Protein 7ZAK (pdb70)

Radius of gyration: 23.18 Å; Cα contacts (8 Å, |Δi|>4): 844; chains: 3; bounding box: 45×72×51 Å

Nearest PDB structures (foldseek):
  7zak-assembly1_B  TM=1.006E+00  e=1.844E-35  Homo sapiens
  4p5m-assembly4_H  TM=9.856E-01  e=2.076E-30  Homo sapiens
  7t2a-assembly1_B  TM=9.705E-01  e=9.733E-31  Homo sapiens
  1s9v-assembly2_E  TM=9.736E-01  e=5.459E-28  Homo sapiens
  8vcy-assembly1_B  TM=9.665E-01  e=1.103E-27  Homo sapiens

B-factor: mean 33.93, std 12.89, range [15.48, 101.32]

Sequence (374 aa):
IKADHVSTYAAFVQTHRPTGEFMFEFDEDEQFYVDLDKKETVWHLEEFGRAFSFEAQGGLANIAILNNNNLNTLIQRSNHTQAANDPPEVTVFPKEPVELGQPNTLICHIDRFFPPVLNVTWLCNGEPVTEGVAESLFLPRTDYSFHKFHYLTFVPSAEDVYDCRVEHWGLDQPLLKHWEAQTPENYVYQGRQECYAFNGTQRFLERYIYNREEYARFDSDVGEFRAVTELGRPAAEYWNSQKDILEEKRAVPDRVCRHNYELDEAVTLQRRVQPKVNVSPSNLLVCHVTDFYPGSIQVRWFLNGQEETAGVVSTNLIRNGDWTFQILVMLEMTPQQGDVYICQVEHTSLDSPVTVEWKAKNLEKYKGKFVREID

Structure (mmCIF, N/CA/C/O backbone):
data_7ZAK
#
_entry.id   7ZAK
#
_cell.length_a   54.000
_cell.length_b   82.682
_cell.length_c   105.977
_cell.angle_alpha   90.000
_cell.angle_beta   90.000
_cell.angle_gamma   90.000
#
_symmetry.space_group_name_H-M   'P 21 21 21'
#
loop_
_entity.id
_entity.type
_entity.pdbx_description
1 polymer 'MHC class II HLA-DP alpha chain (DPA1*02:01)'
2 polymer 'MHC class II HLA-DP beta chain (DPB1*01:01)'
3 polymer 'Synthetic peptide'
4 non-polymer 2-acetamido-2-deoxy-beta-D-glucopyranose
5 non-polymer GLYCEROL
6 non-polymer 'MAGNESIUM ION'
7 water water
#
loop_
_atom_site.group_PDB
_atom_site.id
_atom_site.type_symbol
_atom_site.label_atom_id
_atom_site.label_alt_id
_atom_site.label_comp_id
_atom_site.label_asym_id
_atom_site.label_entity_id
_atom_site.label_seq_id
_atom_site.pdbx_PDB_ins_code
_atom_site.Cartn_x
_atom_site.Cartn_y
_atom_site.Cartn_z
_atom_site.occupancy
_atom_site.B_iso_or_equiv
_atom_site.auth_seq_id
_atom_site.auth_comp_id
_atom_site.auth_asym_id
_atom_site.auth_atom_id
_atom_site.pdbx_PDB_model_num
ATOM 1 N N . ILE A 1 6 ? 3.05393 0.83865 29.07276 1.000 47.77667 1 ILE A N 1
ATOM 2 C CA . ILE A 1 6 ? 4.00289 0.16891 29.95727 1.000 46.39803 1 ILE A CA 1
ATOM 3 C C . ILE A 1 6 ? 5.20894 1.06832 30.24128 1.000 40.21561 1 ILE A C 1
ATOM 4 O O . ILE A 1 6 ? 5.83556 1.57693 29.32380 1.000 40.51375 1 ILE A O 1
ATOM 9 N N . LYS A 1 7 ? 5.52930 1.26954 31.51787 1.000 42.31069 2 LYS A N 1
ATOM 10 C CA . LYS A 1 7 ? 6.69226 2.07698 31.87361 1.000 48.99357 2 LYS A CA 1
ATOM 11 C C . LYS A 1 7 ? 7.97018 1.34620 31.47997 1.000 38.68259 2 LYS A C 1
ATOM 12 O O . LYS A 1 7 ? 8.08581 0.13364 31.66100 1.000 38.45547 2 LYS A O 1
ATOM 18 N N . ALA A 1 8 ? 8.93784 2.08586 30.94584 1.000 36.48050 3 ALA A N 1
ATOM 19 C CA . ALA A 1 8 ? 10.15318 1.42851 30.49428 1.000 33.45251 3 ALA A CA 1
ATOM 20 C C . ALA A 1 8 ? 11.25216 2.45242 30.29258 1.000 30.00897 3 ALA A C 1
ATOM 21 O O . ALA A 1 8 ? 11.02653 3.51774 29.70367 1.000 36.11828 3 ALA A O 1
ATOM 23 N N . ASP A 1 9 ? 12.42924 2.13888 30.80726 1.000 28.99717 4 ASP A N 1
ATOM 24 C CA . ASP A 1 9 ? 13.61026 2.89145 30.43983 1.000 26.22054 4 ASP A CA 1
ATOM 25 C C . ASP A 1 9 ? 14.05323 2.52231 29.02746 1.000 24.71317 4 ASP A C 1
ATOM 26 O O . ASP A 1 9 ? 14.54987 3.37526 28.28372 1.000 26.10638 4 ASP A O 1
ATOM 31 N N . HIS A 1 10 ? 13.88775 1.24534 28.66521 1.000 28.13434 5 HIS A N 1
ATOM 32 C CA . HIS A 1 10 ? 14.29251 0.69071 27.36713 1.000 29.57423 5 HIS A CA 1
ATOM 33 C C . HIS A 1 10 ? 13.35164 -0.43692 26.96002 1.000 23.99852 5 HIS A C 1
ATOM 34 O O . HIS A 1 10 ? 12.82328 -1.16388 27.80541 1.000 25.72512 5 HIS A O 1
ATOM 41 N N . VAL A 1 11 ? 13.16697 -0.60354 25.64662 1.000 20.45469 6 VAL A N 1
ATOM 42 C CA . VAL A 1 11 ? 12.30152 -1.64859 25.11792 1.000 21.52033 6 VAL A CA 1
ATOM 43 C C . VAL A 1 11 ? 13.11204 -2.43626 24.09629 1.000 22.45139 6 VAL A C 1
ATOM 44 O O . VAL A 1 11 ? 13.66537 -1.86221 23.14884 1.000 22.20435 6 VAL A O 1
ATOM 48 N N . SER A 1 12 ? 13.19832 -3.74114 24.29684 1.000 21.33172 7 SER A N 1
ATOM 49 C CA . SER A 1 12 ? 13.93908 -4.63886 23.43635 1.000 22.38005 7 SER A CA 1
ATOM 50 C C . SER A 1 12 ? 12.94263 -5.59269 22.81239 1.000 26.57440 7 SER A C 1
ATOM 51 O O . SER A 1 12 ? 12.26883 -6.33976 23.53430 1.000 25.31562 7 SER A O 1
ATOM 54 N N . THR A 1 13 ? 12.85936 -5.60424 21.48059 1.000 20.25953 8 THR A N 1
ATOM 55 C CA . THR A 1 13 ? 11.76949 -6.34630 20.86038 1.000 21.50110 8 THR A CA 1
ATOM 56 C C . THR A 1 13 ? 12.22879 -7.18624 19.68325 1.000 18.97836 8 THR A C 1
ATOM 57 O O . THR A 1 13 ? 12.87620 -6.67689 18.76374 1.000 19.37694 8 THR A O 1
ATOM 61 N N . TYR A 1 14 ? 11.91755 -8.49320 19.70735 1.000 19.47732 9 TYR A N 1
ATOM 62 C CA . TYR A 1 14 ? 11.98535 -9.29276 18.49723 1.000 19.76514 9 TYR A CA 1
ATOM 63 C C . TYR A 1 14 ? 10.66806 -9.12818 17.76129 1.000 22.33348 9 TYR A C 1
ATOM 64 O O . TYR A 1 14 ? 9.59900 -9.30562 18.36005 1.000 22.17492 9 TYR A O 1
ATOM 73 N N . ALA A 1 15 ? 10.73937 -8.75579 16.47974 1.000 20.36131 10 ALA A N 1
ATOM 74 C CA . ALA A 1 15 ? 9.53779 -8.58794 15.68578 1.000 19.33469 10 ALA A CA 1
ATOM 75 C C . ALA A 1 15 ? 9.67834 -9.39834 14.41465 1.000 18.80108 10 ALA A C 1
ATOM 76 O O . ALA A 1 15 ? 10.72027 -9.36732 13.74922 1.000 24.49974 10 ALA A O 1
ATOM 78 N N . ALA A 1 16 ? 8.62014 -10.12859 14.06179 1.000 20.72053 11 ALA A N 1
ATOM 79 C CA . ALA A 1 16 ? 8.68747 -10.95633 12.87246 1.000 19.92211 11 ALA A CA 1
ATOM 80 C C . ALA A 1 16 ? 7.31335 -10.99237 12.21998 1.000 19.73821 11 ALA A C 1
ATOM 81 O O . ALA A 1 16 ? 6.30372 -10.72066 12.86149 1.000 22.25725 11 ALA A O 1
ATOM 83 N N . PHE A 1 17 ? 7.29264 -11.28071 10.91939 1.000 21.63897 12 PHE A N 1
ATOM 84 C CA . PHE A 1 17 ? 6.02086 -11.46772 10.24828 1.000 22.42405 12 PHE A CA 1
ATOM 85 C C . PHE A 1 17 ? 6.22755 -12.39833 9.06787 1.000 23.05420 12 PHE A C 1
ATOM 86 O O . PHE A 1 17 ? 7.35089 -12.60786 8.59907 1.000 23.23599 12 PHE A O 1
ATOM 94 N N . VAL A 1 18 ? 5.11651 -13.00162 8.65564 1.000 25.75601 13 VAL A N 1
ATOM 95 C CA . VAL A 1 18 ? 5.01942 -13.76673 7.41748 1.000 24.57885 13 VAL A CA 1
ATOM 96 C C . VAL A 1 18 ? 3.74751 -13.28385 6.73100 1.000 21.53721 13 VAL A C 1
ATOM 97 O O . VAL A 1 18 ? 2.79852 -12.83306 7.38819 1.000 24.63696 13 VAL A O 1
ATOM 101 N N . GLN A 1 19 ? 3.71667 -13.43359 5.40675 1.000 26.84010 14 GLN A N 1
ATOM 102 C CA . GLN A 1 19 ? 2.54878 -13.01766 4.64387 1.000 29.49399 14 GLN A CA 1
ATOM 103 C C . GLN A 1 19 ? 2.61193 -13.65903 3.26739 1.000 31.10561 14 GLN A C 1
ATOM 104 O O . GLN A 1 19 ? 3.64676 -14.18096 2.85119 1.000 29.11723 14 GLN A O 1
ATOM 110 N N . THR A 1 20 ? 1.48450 -13.57064 2.55172 1.000 29.17050 15 THR A N 1
ATOM 111 C CA . THR A 1 20 ? 1.37054 -14.23177 1.25056 1.000 34.82427 15 THR A CA 1
ATOM 112 C C . THR A 1 20 ? 2.30223 -13.60506 0.22252 1.000 34.07551 15 THR A C 1
ATOM 113 O O . THR A 1 20 ? 3.01679 -14.31315 -0.49468 1.000 33.23789 15 THR A O 1
ATOM 117 N N . HIS A 1 21 ? 2.29488 -12.27661 0.12548 1.000 31.28329 16 HIS A N 1
ATOM 118 C CA . HIS A 1 21 ? 3.09530 -11.54481 -0.85164 1.000 40.99073 16 HIS A CA 1
ATOM 119 C C . HIS A 1 21 ? 4.49212 -11.20422 -0.31323 1.000 39.71663 16 HIS A C 1
ATOM 120 O O . HIS A 1 21 ? 4.77330 -11.29277 0.88597 1.000 34.49733 16 HIS A O 1
ATOM 127 N N . ARG A 1 22 ? 5.37152 -10.80647 -1.22767 1.000 42.03642 17 ARG A N 1
ATOM 128 C CA . ARG A 1 22 ? 6.75703 -10.45186 -0.92691 1.000 35.68299 17 ARG A CA 1
ATOM 129 C C . ARG A 1 22 ? 6.82273 -9.07887 -0.24791 1.000 38.74141 17 ARG A C 1
ATOM 130 O O . ARG A 1 22 ? 6.12759 -8.14408 -0.66656 1.000 35.15781 17 ARG A O 1
ATOM 138 N N . PRO A 1 23 ? 7.61861 -8.93387 0.82650 1.000 32.42721 18 PRO A N 1
ATOM 139 C CA . PRO A 1 23 ? 8.44053 -9.96819 1.45463 1.000 30.43133 18 PRO A CA 1
ATOM 140 C C . PRO A 1 23 ? 7.56994 -10.95615 2.21822 1.000 34.42420 18 PRO A C 1
ATOM 141 O O . PRO A 1 23 ? 6.67530 -10.51956 2.94935 1.000 33.00192 18 PRO A O 1
ATOM 145 N N . THR A 1 24 ? 7.80035 -12.25800 2.03448 1.000 31.79622 19 THR A N 1
ATOM 146 C CA . THR A 1 24 ? 6.93841 -13.24603 2.67217 1.000 28.72769 19 THR A CA 1
ATOM 147 C C . THR A 1 24 ? 7.34767 -13.56439 4.10620 1.000 28.95897 19 THR A C 1
ATOM 148 O O . THR A 1 24 ? 6.57280 -14.22909 4.81238 1.000 26.42681 19 THR A O 1
ATOM 152 N N . GLY A 1 25 ? 8.53362 -13.11973 4.53291 1.000 31.39720 20 GLY A N 1
ATOM 153 C CA . GLY A 1 25 ? 8.96372 -13.28280 5.91533 1.000 27.28185 20 GLY A CA 1
ATOM 154 C C . GLY A 1 25 ? 9.97795 -12.23323 6.31607 1.000 25.61024 20 GLY A C 1
ATOM 155 O O . GLY A 1 25 ? 10.73411 -11.72728 5.48385 1.000 27.29885 20 GLY A O 1
ATOM 156 N N . GLU A 1 26 ? 10.00245 -11.91617 7.60877 1.000 24.86154 21 GLU A N 1
ATOM 157 C CA . GLU A 1 26 ? 11.03838 -11.03914 8.15406 1.000 22.87196 21 GLU A CA 1
ATOM 158 C C . GLU A 1 26 ? 11.17994 -11.35685 9.63417 1.000 23.20950 21 GLU A C 1
ATOM 159 O O . GLU A 1 26 ? 10.18671 -11.62613 10.30492 1.000 24.29037 21 GLU A O 1
ATOM 165 N N . PHE A 1 27 ? 12.41366 -11.32901 10.13758 1.000 20.11718 22 PHE A N 1
ATOM 166 C CA . PHE A 1 27 ? 12.71633 -11.62985 11.53925 1.000 19.51132 22 PHE A CA 1
ATOM 167 C C . PHE A 1 27 ? 13.80433 -10.66012 11.96018 1.000 22.13654 22 PHE A C 1
ATOM 168 O O . PHE A 1 27 ? 14.91263 -10.71695 11.42451 1.000 22.65548 22 PHE A O 1
ATOM 176 N N . MET A 1 28 ? 13.49272 -9.77472 12.90330 1.000 22.06258 23 MET A N 1
ATOM 177 C CA . MET A 1 28 ? 14.44368 -8.73386 13.31581 1.000 22.37994 23 MET A CA 1
ATOM 178 C C . MET A 1 28 ? 14.37352 -8.48082 14.81608 1.000 21.32918 23 MET A C 1
ATOM 179 O O . MET A 1 28 ? 13.40275 -8.83798 15.49110 1.000 20.14164 23 MET A O 1
ATOM 184 N N . PHE A 1 29 ? 15.40283 -7.77737 15.34058 1.000 20.37072 24 PHE A N 1
ATOM 185 C CA . PHE A 1 29 ? 15.44402 -7.35444 16.74179 1.000 16.07509 24 PHE A CA 1
ATOM 186 C C . PHE A 1 29 ? 15.71517 -5.85789 16.77371 1.000 18.39494 24 PHE A C 1
ATOM 187 O O . PHE A 1 29 ? 16.60519 -5.38890 16.05577 1.000 20.44422 24 PHE A O 1
ATOM 195 N N . GLU A 1 30 ? 14.94475 -5.12390 17.56950 1.000 17.56481 25 GLU A N 1
ATOM 196 C CA . GLU A 1 30 ? 15.14246 -3.68403 17.72837 1.000 16.93945 25 GLU A CA 1
ATOM 197 C C . GLU A 1 30 ? 15.35823 -3.37500 19.19560 1.000 18.95815 25 GLU A C 1
ATOM 198 O O . GLU A 1 30 ? 14.84927 -4.07770 20.09213 1.000 18.80933 25 GLU A O 1
ATOM 204 N N . PHE A 1 31 ? 16.18277 -2.35782 19.42558 1.000 17.56494 26 PHE A N 1
ATOM 205 C CA . PHE A 1 31 ? 16.44995 -1.83995 20.75749 1.000 16.07820 26 PHE A CA 1
ATOM 206 C C . PHE A 1 31 ? 16.07893 -0.37060 20.73867 1.000 20.75810 26 PHE A C 1
ATOM 207 O O . PHE A 1 31 ? 16.63721 0.39694 19.93876 1.000 19.16060 26 PHE A O 1
ATOM 215 N N . ASP A 1 32 ? 15.12454 0.00182 21.59566 1.000 17.95864 27 ASP A N 1
ATOM 216 C CA . ASP A 1 32 ? 14.60401 1.37492 21.65063 1.000 16.57661 27 ASP A CA 1
ATOM 217 C C . ASP A 1 32 ? 14.20705 1.86363 20.24965 1.000 18.89840 27 ASP A C 1
ATOM 218 O O . ASP A 1 32 ? 14.50795 2.98682 19.82694 1.000 20.26948 27 ASP A O 1
ATOM 223 N N . GLU A 1 33 ? 13.50938 0.99829 19.52655 1.000 18.70548 28 GLU A N 1
ATOM 224 C CA . GLU A 1 33 ? 12.92331 1.27028 18.21932 1.000 22.67331 28 GLU A CA 1
ATOM 225 C C . GLU A 1 33 ? 13.91391 1.36712 17.06455 1.000 22.92745 28 GLU A C 1
ATOM 226 O O . GLU A 1 33 ? 13.48264 1.70802 15.93807 1.000 27.42469 28 GLU A O 1
ATOM 232 N N . ASP A 1 34 ? 15.20058 1.05462 17.25293 1.000 17.04592 29 ASP A N 1
ATOM 233 C CA . ASP A 1 34 ? 16.14969 0.97997 16.14573 1.000 19.40249 29 ASP A CA 1
ATOM 234 C C . ASP A 1 34 ? 16.51203 -0.47091 15.86127 1.000 23.17279 29 ASP A C 1
ATOM 235 O O . ASP A 1 34 ? 16.80090 -1.22763 16.78812 1.000 20.36284 29 ASP A O 1
ATOM 240 N N . GLU A 1 35 ? 16.51432 -0.85525 14.58464 1.000 17.80363 30 GLU A N 1
ATOM 241 C CA . GLU A 1 35 ? 16.74582 -2.26228 14.24973 1.000 20.26691 30 GLU A CA 1
ATOM 242 C C . GLU A 1 35 ? 18.23497 -2.57458 14.40472 1.000 19.59575 30 GLU A C 1
ATOM 243 O O . GLU A 1 35 ? 19.09131 -1.94093 13.75852 1.000 19.99576 30 GLU A O 1
ATOM 249 N N . GLN A 1 36 ? 18.54883 -3.52864 15.27888 1.000 17.27845 31 GLN A N 1
ATOM 250 C CA . GLN A 1 36 ? 19.92523 -3.89807 15.61748 1.000 17.88869 31 GLN A CA 1
ATOM 251 C C . GLN A 1 36 ? 20.44768 -5.03588 14.74573 1.000 21.14059 31 GLN A C 1
ATOM 252 O O . GLN A 1 36 ? 21.61030 -5.02652 14.32477 1.000 20.64475 31 GLN A O 1
ATOM 258 N N . PHE A 1 37 ? 19.61231 -6.03850 14.48212 1.000 20.89047 32 PHE A N 1
ATOM 259 C CA . PHE A 1 37 ? 19.99057 -7.10997 13.56881 1.000 21.83681 32 PHE A CA 1
ATOM 260 C C . PHE A 1 37 ? 18.72040 -7.73923 13.02083 1.000 21.74259 32 PHE A C 1
ATOM 261 O O . PHE A 1 37 ? 17.64314 -7.57985 13.58698 1.000 20.51778 32 PHE A O 1
ATOM 269 N N . TYR A 1 38 ? 18.86777 -8.45440 11.90897 1.000 24.19768 33 TYR A N 1
ATOM 270 C CA . TYR A 1 38 ? 17.81128 -9.31715 11.39133 1.000 23.76918 33 TYR A CA 1
ATOM 271 C C . TYR A 1 38 ? 18.45920 -10.59819 10.90337 1.000 26.20622 33 TYR A C 1
ATOM 272 O O . TYR A 1 38 ? 19.67405 -10.69495 10.80658 1.000 22.96203 33 TYR A O 1
ATOM 281 N N . VAL A 1 39 ? 17.64240 -11.60117 10.60876 1.000 24.34301 34 VAL A N 1
ATOM 282 C CA . VAL A 1 39 ? 18.13758 -12.82574 9.98472 1.000 22.78460 34 VAL A CA 1
ATOM 283 C C . VAL A 1 39 ? 17.71996 -12.77273 8.52275 1.000 22.05984 34 VAL A C 1
ATOM 284 O O . VAL A 1 39 ? 16.53160 -12.64322 8.19869 1.000 28.20584 34 VAL A O 1
ATOM 288 N N . ASP A 1 40 ? 18.69670 -12.77386 7.63898 1.000 28.22191 35 ASP A N 1
ATOM 289 C CA . ASP A 1 40 ? 18.40337 -12.91430 6.21976 1.000 31.82177 35 ASP A CA 1
ATOM 290 C C . ASP A 1 40 ? 17.89959 -14.33625 6.00760 1.000 29.28704 35 ASP A C 1
ATOM 291 O O . ASP A 1 40 ? 18.64486 -15.29123 6.21464 1.000 30.25321 35 ASP A O 1
ATOM 296 N N . LEU A 1 41 ? 16.61675 -14.47647 5.66948 1.000 27.87712 36 LEU A N 1
ATOM 297 C CA . LEU A 1 41 ? 16.02857 -15.81196 5.63279 1.000 26.58735 36 LEU A CA 1
ATOM 298 C C . LEU A 1 41 ? 16.48884 -16.58591 4.40185 1.000 38.71261 36 LEU A C 1
ATOM 299 O O . LEU A 1 41 ? 16.52161 -17.81844 4.42921 1.000 38.63119 36 LEU A O 1
ATOM 304 N N . ASP A 1 42 ? 16.85698 -15.88421 3.32942 1.000 37.20150 37 ASP A N 1
ATOM 305 C CA . ASP A 1 42 ? 17.37865 -16.55283 2.14042 1.000 48.12576 37 ASP A CA 1
ATOM 306 C C . ASP A 1 42 ? 18.79395 -17.06580 2.37669 1.000 41.34570 37 ASP A C 1
ATOM 307 O O . ASP A 1 42 ? 19.08954 -18.23920 2.12866 1.000 41.44711 37 ASP A O 1
ATOM 312 N N . LYS A 1 43 ? 19.69298 -16.20017 2.84576 1.000 37.32814 38 LYS A N 1
ATOM 313 C CA . LYS A 1 43 ? 21.07532 -16.61874 3.06784 1.000 30.73974 38 LYS A CA 1
ATOM 314 C C . LYS A 1 43 ? 21.27540 -17.37027 4.37047 1.000 35.55250 38 LYS A C 1
ATOM 315 O O . LYS A 1 43 ? 22.35843 -17.92042 4.57777 1.000 39.55163 38 LYS A O 1
ATOM 321 N N . LYS A 1 44 ? 20.27151 -17.40241 5.25080 1.000 33.37721 39 LYS A N 1
ATOM 322 C CA . LYS A 1 44 ? 20.38334 -18.04236 6.56868 1.000 31.75323 39 LYS A CA 1
ATOM 323 C C . LYS A 1 44 ? 21.55709 -17.47516 7.35942 1.000 35.97537 39 LYS A C 1
ATOM 324 O O . LYS A 1 44 ? 22.36849 -18.20792 7.91689 1.000 32.60614 39 LYS A O 1
ATOM 330 N N . GLU A 1 45 ? 21.63625 -16.14749 7.43141 1.000 29.66241 40 GLU A N 1
ATOM 331 C CA . GLU A 1 45 ? 22.73469 -15.51572 8.14420 1.000 28.59039 40 GLU A CA 1
ATOM 332 C C . GLU A 1 45 ? 22.20683 -14.28715 8.87235 1.000 23.58286 40 GLU A C 1
ATOM 333 O O . GLU A 1 45 ? 21.25692 -13.64247 8.40553 1.000 28.60070 40 GLU A O 1
ATOM 339 N N . THR A 1 46 ? 22.79653 -14.02507 10.04211 1.000 28.20436 41 THR A N 1
ATOM 340 C CA . THR A 1 46 ? 22.43764 -12.86810 10.86780 1.000 23.82303 41 THR A CA 1
ATOM 341 C C . THR A 1 46 ? 23.17163 -11.63525 10.34492 1.000 25.30010 41 THR A C 1
ATOM 342 O O . THR A 1 46 ? 24.36540 -11.70377 10.04416 1.000 31.03036 41 THR A O 1
ATOM 346 N N . VAL A 1 47 ? 22.45075 -10.51924 10.21107 1.000 22.88860 42 VAL A N 1
ATOM 347 C CA . VAL A 1 47 ? 22.97311 -9.30052 9.61025 1.000 24.03672 42 VAL A CA 1
ATOM 348 C C . VAL A 1 47 ? 22.82866 -8.18635 10.64771 1.000 23.05141 42 VAL A C 1
ATOM 349 O O . VAL A 1 47 ? 21.70024 -7.81430 11.00429 1.000 23.53518 42 VAL A O 1
ATOM 353 N N . TRP A 1 48 ? 23.96161 -7.65082 11.10970 1.000 25.38272 43 TRP A N 1
ATOM 354 C CA . TRP A 1 48 ? 23.98437 -6.59925 12.12725 1.000 23.14101 43 TRP A CA 1
ATOM 355 C C . TRP A 1 48 ? 23.96482 -5.22487 11.46407 1.000 26.27645 43 TRP A C 1
ATOM 356 O O . TRP A 1 48 ? 24.54419 -5.02110 10.39601 1.000 27.38631 43 TRP A O 1
ATOM 367 N N . HIS A 1 49 ? 23.26849 -4.27949 12.09586 1.000 22.68979 44 HIS A N 1
ATOM 368 C CA . HIS A 1 49 ? 23.07263 -2.98354 11.45169 1.000 21.83061 44 HIS A CA 1
ATOM 369 C C . HIS A 1 49 ? 24.36038 -2.17523 11.41358 1.000 26.52310 44 HIS A C 1
ATOM 370 O O . HIS A 1 49 ? 24.61525 -1.47055 10.43384 1.000 25.18965 44 HIS A O 1
ATOM 377 N N . LEU A 1 50 ? 25.14633 -2.21895 12.48194 1.000 25.14331 45 LEU A N 1
ATOM 378 C CA . LEU A 1 50 ? 26.37821 -1.46277 12.58617 1.000 26.36422 45 LEU A CA 1
ATOM 379 C C . LEU A 1 50 ? 27.51825 -2.40148 12.93667 1.000 23.86396 45 LEU A C 1
ATOM 380 O O . LEU A 1 50 ? 27.32996 -3.43552 13.59817 1.000 26.12619 45 LEU A O 1
ATOM 385 N N . GLU A 1 51 ? 28.72785 -1.98531 12.56595 1.000 28.39620 46 GLU A N 1
ATOM 386 C CA . GLU A 1 51 ? 29.90682 -2.76337 12.94443 1.000 27.91626 46 GLU A CA 1
ATOM 387 C C . GLU A 1 51 ? 30.06871 -2.85321 14.45644 1.000 31.15471 46 GLU A C 1
ATOM 388 O O . GLU A 1 51 ? 30.50516 -3.88800 14.97223 1.000 31.91597 46 GLU A O 1
ATOM 394 N N . GLU A 1 52 ? 29.71668 -1.77849 15.17972 1.000 26.87010 47 GLU A N 1
ATOM 395 C CA . GLU A 1 52 ? 29.71210 -1.76108 16.64413 1.000 30.40676 47 GLU A CA 1
ATOM 396 C C . GLU A 1 52 ? 29.02926 -3.00576 17.21669 1.000 28.36193 47 GLU A C 1
ATOM 397 O O . GLU A 1 52 ? 29.49222 -3.57328 18.21201 1.000 32.81480 47 GLU A O 1
ATOM 403 N N . PHE A 1 53 ? 27.93442 -3.44825 16.57685 1.000 24.45200 48 PHE A N 1
ATOM 404 C CA . PHE A 1 53 ? 27.15391 -4.58924 17.04263 1.000 24.06324 48 PHE A CA 1
ATOM 405 C C . PHE A 1 53 ? 27.75208 -5.89854 16.54559 1.000 26.04750 48 PHE A C 1
ATOM 406 O O . PHE A 1 53 ? 27.86092 -6.86651 17.30560 1.000 25.96864 48 PHE A O 1
ATOM 414 N N . GLY A 1 54 ? 28.10826 -5.94358 15.26827 1.000 24.17760 49 GLY A N 1
ATOM 415 C CA . GLY A 1 54 ? 28.65127 -7.16815 14.69634 1.000 30.63592 49 GLY A CA 1
ATOM 416 C C . GLY A 1 54 ? 29.92218 -7.65950 15.36202 1.000 30.42178 49 GLY A C 1
ATOM 417 O O . GLY A 1 54 ? 30.13323 -8.87174 15.47635 1.000 31.22178 49 GLY A O 1
ATOM 418 N N . ARG A 1 55 ? 30.77956 -6.74096 15.82030 1.000 32.07029 50 ARG A N 1
ATOM 419 C CA . ARG A 1 55 ? 32.01099 -7.16802 16.48607 1.000 25.26109 50 ARG A CA 1
ATOM 420 C C . ARG A 1 55 ? 31.77339 -7.67329 17.89913 1.000 28.45767 50 ARG A C 1
ATOM 421 O O . ARG A 1 55 ? 32.56050 -8.48582 18.40745 1.000 31.42773 50 ARG A O 1
ATOM 429 N N . ALA A 1 56 ? 30.71422 -7.21589 18.55307 1.000 24.40539 51 ALA A N 1
ATOM 430 C CA . ALA A 1 56 ? 30.48128 -7.56788 19.94859 1.000 22.90487 51 ALA A CA 1
ATOM 431 C C . ALA A 1 56 ? 29.52552 -8.73665 20.11877 1.000 21.41776 51 ALA A C 1
ATOM 432 O O . ALA A 1 56 ? 29.62727 -9.45195 21.12406 1.000 23.70821 51 ALA A O 1
ATOM 434 N N . PHE A 1 57 ? 28.57607 -8.88899 19.20707 1.000 23.89208 52 PHE A N 1
ATOM 435 C CA . PHE A 1 57 ? 27.42978 -9.76527 19.40797 1.000 23.57211 52 PHE A CA 1
ATOM 436 C C . PHE A 1 57 ? 27.36998 -10.84857 18.34260 1.000 23.38049 52 PHE A C 1
ATOM 437 O O . PHE A 1 57 ? 27.90935 -10.71747 17.24337 1.000 24.14703 52 PHE A O 1
ATOM 445 N N . SER A 1 58 ? 26.65738 -11.92164 18.68568 1.000 23.48994 53 SER A N 1
ATOM 446 C CA . SER A 1 58 ? 26.28876 -12.94702 17.72531 1.000 26.21444 53 SER A CA 1
ATOM 447 C C . SER A 1 58 ? 24.87539 -13.42700 18.04380 1.000 20.38685 53 SER A C 1
ATOM 448 O O . SER A 1 58 ? 24.36341 -13.24840 19.15863 1.000 23.57851 53 SER A O 1
ATOM 451 N N . PHE A 1 59 ? 24.24460 -14.04361 17.04914 1.000 24.12428 54 PHE A N 1
ATOM 452 C CA . PHE A 1 59 ? 22.89940 -14.58889 17.21501 1.000 24.08605 54 PHE A CA 1
ATOM 453 C C . PHE A 1 59 ? 22.77057 -15.73860 16.23551 1.000 26.42779 54 PHE A C 1
ATOM 454 O O . PHE A 1 59 ? 23.00651 -15.54872 15.04506 1.000 25.91880 54 PHE A O 1
ATOM 462 N N . GLU A 1 60 ? 22.42031 -16.92242 16.73700 1.000 26.67038 55 GLU A N 1
ATOM 463 C CA . GLU A 1 60 ? 22.34428 -18.08538 15.86580 1.000 30.51169 55 GLU A CA 1
ATOM 464 C C . GLU A 1 60 ? 21.16835 -17.93105 14.91081 1.000 24.51964 55 GLU A C 1
ATOM 465 O O . GLU A 1 60 ? 20.01106 -17.85696 15.34249 1.000 27.15632 55 GLU A O 1
ATOM 471 N N . ALA A 1 61 ? 21.46349 -17.85810 13.60554 1.000 22.67248 56 ALA A N 1
ATOM 472 C CA . ALA A 1 61 ? 20.42898 -17.55217 12.62918 1.000 24.66271 56 ALA A CA 1
ATOM 473 C C . ALA A 1 61 ? 19.32675 -18.59744 12.64466 1.000 27.14936 56 ALA A C 1
ATOM 474 O O . ALA A 1 61 ? 18.17360 -18.29001 12.32609 1.000 25.71572 56 ALA A O 1
ATOM 476 N N . GLN A 1 62 ? 19.65976 -19.84386 12.99939 1.000 28.33651 57 GLN A N 1
ATOM 477 C CA . GLN A 1 62 ? 18.61905 -20.86481 13.01836 1.000 31.25396 57 GLN A CA 1
ATOM 478 C C . GLN A 1 62 ? 17.47744 -20.47644 13.94701 1.000 29.89491 57 GLN A C 1
ATOM 479 O O . GLN A 1 62 ? 16.32751 -20.85553 13.70340 1.000 31.02785 57 GLN A O 1
ATOM 485 N N . GLY A 1 63 ? 17.76592 -19.71303 15.01238 1.000 28.37987 58 GLY A N 1
ATOM 486 C CA . GLY A 1 63 ? 16.69912 -19.21771 15.87010 1.000 27.60312 58 GLY A CA 1
ATOM 487 C C . GLY A 1 63 ? 15.68728 -18.37481 15.12040 1.000 32.97637 58 GLY A C 1
ATOM 488 O O . GLY A 1 63 ? 14.49438 -18.39824 15.43682 1.000 31.78270 58 GLY A O 1
ATOM 489 N N . GLY A 1 64 ? 16.14101 -17.61336 14.12552 1.000 25.10846 59 GLY A N 1
ATOM 490 C CA . GLY A 1 64 ? 15.20136 -16.83981 13.31862 1.000 24.88985 59 GLY A CA 1
ATOM 491 C C . GLY A 1 64 ? 14.39589 -17.70877 12.36607 1.000 29.94887 59 GLY A C 1
ATOM 492 O O . GLY A 1 64 ? 13.16774 -17.57758 12.26825 1.000 25.87441 59 GLY A O 1
ATOM 493 N N . LEU A 1 65 ? 15.08289 -18.61027 11.65757 1.000 26.90992 60 LEU A N 1
ATOM 494 C CA . LEU A 1 65 ? 14.42590 -19.55350 10.75660 1.000 25.93704 60 LEU A CA 1
ATOM 495 C C . LEU A 1 65 ? 13.40473 -20.42334 11.47874 1.000 27.22638 60 LEU A C 1
ATOM 496 O O . LEU A 1 65 ? 12.28884 -20.60024 10.98257 1.000 33.24248 60 LEU A O 1
ATOM 501 N N . ALA A 1 66 ? 13.75767 -20.95606 12.65114 1.000 29.73289 61 ALA A N 1
ATOM 502 C CA . ALA A 1 66 ? 12.80317 -21.77015 13.40540 1.000 26.63932 61 ALA A CA 1
ATOM 503 C C . ALA A 1 66 ? 11.56853 -20.96188 13.78484 1.000 27.51466 61 ALA A C 1
ATOM 504 O O . ALA A 1 66 ? 10.43012 -21.44903 13.67787 1.000 26.02284 61 ALA A O 1
ATOM 506 N N . ASN A 1 67 ? 11.75833 -19.71248 14.23450 1.000 22.46973 62 ASN A N 1
ATOM 507 C CA . ASN A 1 67 ? 10.58383 -18.91298 14.57449 1.000 22.62074 62 ASN A CA 1
ATOM 508 C C . ASN A 1 67 ? 9.72804 -18.59984 13.35532 1.000 22.61876 62 ASN A C 1
ATOM 509 O O . ASN A 1 67 ? 8.49883 -18.54826 13.45985 1.000 27.16274 62 ASN A O 1
ATOM 514 N N . ILE A 1 68 ? 10.34298 -18.34494 12.19651 1.000 24.83282 63 ILE A N 1
ATOM 515 C CA . ILE A 1 68 ? 9.55492 -18.04985 11.00017 1.000 24.88483 63 ILE A CA 1
ATOM 516 C C . ILE A 1 68 ? 8.73943 -19.27616 10.57925 1.000 25.75490 63 ILE A C 1
ATOM 517 O O . ILE A 1 68 ? 7.59523 -19.14912 10.12534 1.000 28.96181 63 ILE A O 1
ATOM 522 N N . ALA A 1 69 ? 9.30140 -20.47544 10.74779 1.000 26.49192 64 ALA A N 1
ATOM 523 C CA . ALA A 1 69 ? 8.54611 -21.68924 10.43018 1.000 31.82307 64 ALA A CA 1
ATOM 524 C C . ALA A 1 69 ? 7.31679 -21.80644 11.31480 1.000 29.84210 64 ALA A C 1
ATOM 525 O O . ALA A 1 69 ? 6.23594 -22.21119 10.85831 1.000 31.22296 64 ALA A O 1
ATOM 527 N N . ILE A 1 70 ? 7.46110 -21.46007 12.58666 1.000 25.96444 65 ILE A N 1
ATOM 528 C CA . ILE A 1 70 ? 6.32666 -21.47976 13.49971 1.000 25.17984 65 ILE A CA 1
ATOM 529 C C . ILE A 1 70 ? 5.28322 -20.45350 13.06477 1.000 31.51395 65 ILE A C 1
ATOM 530 O O . ILE A 1 70 ? 4.08513 -20.74209 12.99668 1.000 26.94929 65 ILE A O 1
ATOM 535 N N . LEU A 1 71 ? 5.72074 -19.23848 12.72476 1.000 28.63575 66 LEU A N 1
ATOM 536 C CA . LEU A 1 71 ? 4.75766 -18.23518 12.28743 1.000 24.95651 66 LEU A CA 1
ATOM 537 C C . LEU A 1 71 ? 4.02999 -18.65920 11.01114 1.000 26.15036 66 LEU A C 1
ATOM 538 O O . LEU A 1 71 ? 2.82450 -18.42002 10.86898 1.000 29.06406 66 LEU A O 1
ATOM 543 N N . ASN A 1 72 ? 4.73765 -19.26175 10.05759 1.000 27.68403 67 ASN A N 1
ATOM 544 C CA . ASN A 1 72 ? 4.07254 -19.67222 8.82421 1.000 30.49134 67 ASN A CA 1
ATOM 545 C C . ASN A 1 72 ? 2.99176 -20.70463 9.11444 1.000 32.28407 67 ASN A C 1
ATOM 546 O O . ASN A 1 72 ? 1.89508 -20.66194 8.54578 1.000 28.24075 67 ASN A O 1
ATOM 551 N N . ASN A 1 73 ? 3.29057 -21.64503 9.99179 1.000 29.02866 68 ASN A N 1
ATOM 552 C CA A ASN A 1 73 ? 2.25942 -22.59552 10.38130 0.446 34.88137 68 ASN A CA 1
ATOM 553 C CA B ASN A 1 73 ? 2.28050 -22.60418 10.43113 0.554 34.92371 68 ASN A CA 1
ATOM 554 C C . ASN A 1 73 ? 1.11173 -21.88543 11.09017 1.000 35.11519 68 ASN A C 1
ATOM 555 O O . ASN A 1 73 ? -0.06029 -22.18883 10.83019 1.000 33.64108 68 ASN A O 1
ATOM 564 N N . ASN A 1 74 ? 1.41645 -20.91278 11.95926 1.000 25.26145 69 ASN A N 1
ATOM 565 C CA . ASN A 1 74 ? 0.34295 -20.22200 12.65605 1.000 23.67366 69 ASN A CA 1
ATOM 566 C C . ASN A 1 74 ? -0.48590 -19.38600 11.68383 1.000 30.72172 69 ASN A C 1
ATOM 567 O O . ASN A 1 74 ? -1.70899 -19.28757 11.84745 1.000 27.26267 69 ASN A O 1
ATOM 572 N N . LEU A 1 75 ? 0.15289 -18.80519 10.65720 1.000 29.45281 70 LEU A N 1
ATOM 573 C CA . LEU A 1 75 ? -0.60627 -18.06675 9.63906 1.000 31.52700 70 LEU A CA 1
ATOM 574 C C . LEU A 1 75 ? -1.62828 -18.96976 8.95670 1.000 34.12308 70 LEU A C 1
ATOM 575 O O . LEU A 1 75 ? -2.79337 -18.59339 8.79289 1.000 32.00943 70 LEU A O 1
ATOM 580 N N . ASN A 1 76 ? -1.20414 -20.16993 8.56204 1.000 31.95864 71 ASN A N 1
ATOM 581 C CA . ASN A 1 76 ? -2.12306 -21.11489 7.92396 1.000 36.68492 71 ASN A CA 1
ATOM 582 C C . ASN A 1 76 ? -3.31912 -21.42173 8.82604 1.000 37.10653 71 ASN A C 1
ATOM 583 O O . ASN A 1 76 ? -4.46327 -21.47556 8.36093 1.000 36.95083 71 ASN A O 1
ATOM 588 N N . THR A 1 77 ? -3.07965 -21.60303 10.12745 1.000 29.59264 72 THR A N 1
ATOM 589 C CA . THR A 1 77 ? -4.18363 -21.81539 11.05802 1.000 28.95480 72 THR A CA 1
ATOM 590 C C . THR A 1 77 ? -5.13435 -20.62084 11.10761 1.000 35.82025 72 THR A C 1
ATOM 591 O O . THR A 1 77 ? -6.35930 -20.79293 11.13787 1.000 35.07551 72 THR A O 1
ATOM 595 N N . LEU A 1 78 ? -4.59819 -19.39927 11.16453 1.000 29.93556 73 LEU A N 1
ATOM 596 C CA . LEU A 1 78 ? -5.46243 -18.24338 11.37578 1.000 30.70814 73 LEU A CA 1
ATOM 597 C C . LEU A 1 78 ? -6.24751 -17.88698 10.12138 1.000 31.11793 73 LEU A C 1
ATOM 598 O O . LEU A 1 78 ? -7.34402 -17.32425 10.22438 1.000 35.44366 73 LEU A O 1
ATOM 603 N N . ILE A 1 79 ? -5.69573 -18.17834 8.94229 1.000 30.55701 74 ILE A N 1
ATOM 604 C CA . ILE A 1 79 ? -6.48100 -18.03291 7.71913 1.000 34.62201 74 ILE A CA 1
ATOM 605 C C . ILE A 1 79 ? -7.73544 -18.88948 7.78944 1.000 37.91106 74 ILE A C 1
ATOM 606 O O . ILE A 1 79 ? -8.82267 -18.44939 7.39967 1.000 34.56101 74 ILE A O 1
ATOM 611 N N . GLN A 1 80 ? -7.62010 -20.10290 8.32720 1.000 37.64688 75 GLN A N 1
ATOM 612 C CA . GLN A 1 80 ? -8.80901 -20.93602 8.48072 1.000 33.60085 75 GLN A CA 1
ATOM 613 C C . GLN A 1 80 ? -9.71112 -20.42011 9.59866 1.000 37.72598 75 GLN A C 1
ATOM 614 O O . GLN A 1 80 ? -10.91943 -20.23174 9.39016 1.000 40.57193 75 GLN A O 1
ATOM 620 N N . ARG A 1 81 ? -9.14946 -20.15469 10.79042 1.000 35.07207 76 ARG A N 1
ATOM 621 C CA . ARG A 1 81 ? -9.99316 -19.73647 11.90629 1.000 35.60016 76 ARG A CA 1
ATOM 622 C C . ARG A 1 81 ? -10.71193 -18.42136 11.61093 1.000 40.57424 76 ARG A C 1
ATOM 623 O O . ARG A 1 81 ? -11.81065 -18.18098 12.12657 1.000 36.83465 76 ARG A O 1
ATOM 631 N N . SER A 1 82 ? -10.12069 -17.55709 10.78912 1.000 33.66716 77 SER A N 1
ATOM 632 C CA . SER A 1 82 ? -10.73994 -16.26467 10.51185 1.000 34.26959 77 SER A CA 1
ATOM 633 C C . SER A 1 82 ? -11.68790 -16.31921 9.31899 1.000 39.78342 77 SER A C 1
ATOM 634 O O . SER A 1 82 ? -12.24691 -15.28734 8.94594 1.000 37.72528 77 SER A O 1
ATOM 637 N N . ASN A 1 83 ? -11.86591 -17.48732 8.70284 1.000 46.24550 78 ASN A N 1
ATOM 638 C CA . ASN A 1 83 ? -12.65216 -17.59801 7.47678 1.000 44.31269 78 ASN A CA 1
ATOM 639 C C . ASN A 1 83 ? -12.07318 -16.68011 6.39887 1.000 43.43768 78 ASN A C 1
ATOM 640 O O . ASN A 1 83 ? -12.78466 -15.89981 5.75581 1.000 41.83310 78 ASN A O 1
ATOM 645 N N . HIS A 1 84 ? -10.75841 -16.78529 6.21004 1.000 40.95405 79 HIS A N 1
ATOM 646 C CA . HIS A 1 84 ? -10.03047 -16.03138 5.19624 1.000 38.86811 79 HIS A CA 1
ATOM 647 C C . HIS A 1 84 ? -10.29886 -14.52756 5.28209 1.000 40.24959 79 HIS A C 1
ATOM 648 O O . HIS A 1 84 ? -10.55325 -13.86129 4.27663 1.000 43.09825 79 HIS A O 1
ATOM 655 N N . THR A 1 85 ? -10.17801 -13.97621 6.48889 1.000 39.14765 80 THR A N 1
ATOM 656 C CA . THR A 1 85 ? -10.33979 -12.53526 6.68177 1.000 37.70200 80 THR A CA 1
ATOM 657 C C . THR A 1 85 ? -9.07308 -11.81294 6.22548 1.000 43.67963 80 THR A C 1
ATOM 658 O O . THR A 1 85 ? -7.99668 -12.01398 6.80213 1.000 37.35426 80 THR A O 1
ATOM 662 N N . GLN A 1 86 ? -9.19953 -10.96666 5.20179 1.000 39.68676 81 GLN A N 1
ATOM 663 C CA . GLN A 1 86 ? -8.11833 -10.09698 4.74898 1.000 37.04382 81 GLN A CA 1
ATOM 664 C C . GLN A 1 86 ? -8.35409 -8.68802 5.28211 1.000 38.12139 81 GLN A C 1
ATOM 665 O O . GLN A 1 86 ? -9.48443 -8.19127 5.25796 1.000 37.95334 81 GLN A O 1
ATOM 671 N N . ALA A 1 87 ? -7.28893 -8.04065 5.76907 1.000 30.68899 82 ALA A N 1
ATOM 672 C CA . ALA A 1 87 ? -7.46725 -6.74765 6.41138 1.000 34.93316 82 ALA A CA 1
ATOM 673 C C . ALA A 1 87 ? -7.58235 -5.62769 5.38630 1.000 33.95769 82 ALA A C 1
ATOM 674 O O . ALA A 1 87 ? -7.11933 -5.73266 4.24637 1.000 34.63773 82 ALA A O 1
ATOM 676 N N . ALA A 1 88 ? -8.22149 -4.54572 5.82401 1.000 33.95675 83 ALA A N 1
ATOM 677 C CA . ALA A 1 88 ? -8.27969 -3.32932 5.02458 1.000 41.14017 83 ALA A CA 1
ATOM 678 C C . ALA A 1 88 ? -6.87276 -2.79183 4.79437 1.000 47.55272 83 ALA A C 1
ATOM 679 O O . ALA A 1 88 ? -5.99389 -2.90256 5.65494 1.000 37.51351 83 ALA A O 1
ATOM 681 N N . ASN A 1 89 ? -6.65772 -2.17201 3.63819 1.000 38.33752 84 ASN A N 1
ATOM 682 C CA . ASN A 1 89 ? -5.36392 -1.55041 3.38851 1.000 38.76550 84 ASN A CA 1
ATOM 683 C C . ASN A 1 89 ? -5.31804 -0.21057 4.09760 1.000 43.06505 84 ASN A C 1
ATOM 684 O O . ASN A 1 89 ? -6.25350 0.59950 3.99095 1.000 41.48797 84 ASN A O 1
ATOM 689 N N . ASP A 1 90 ? -4.22746 0.02744 4.82294 1.000 37.76707 85 ASP A N 1
ATOM 690 C CA . ASP A 1 90 ? -4.01045 1.30986 5.46398 1.000 40.12431 85 ASP A CA 1
ATOM 691 C C . ASP A 1 90 ? -2.93374 2.04243 4.68667 1.000 34.71755 85 ASP A C 1
ATOM 692 O O . ASP A 1 90 ? -1.78922 1.56156 4.62481 1.000 34.36458 85 ASP A O 1
ATOM 697 N N . PRO A 1 91 ? -3.25298 3.17299 4.06505 1.000 36.14213 86 PRO A N 1
ATOM 698 C CA . PRO A 1 91 ? -2.30554 3.81667 3.16261 1.000 31.28592 86 PRO A CA 1
ATOM 699 C C . PRO A 1 91 ? -1.21951 4.53165 3.94604 1.000 31.38254 86 PRO A C 1
ATOM 700 O O . PRO A 1 91 ? -1.43880 4.91229 5.11451 1.000 30.66161 86 PRO A O 1
ATOM 704 N N . PRO A 1 92 ? -0.04212 4.70850 3.34157 1.000 26.13486 87 PRO A N 1
ATOM 705 C CA . PRO A 1 92 ? 1.08578 5.30696 4.05259 1.000 30.38455 87 PRO A CA 1
ATOM 706 C C . PRO A 1 92 ? 1.02040 6.83184 4.12993 1.000 38.25119 87 PRO A C 1
ATOM 707 O O . PRO A 1 92 ? 0.44566 7.51410 3.27618 1.000 36.04935 87 PRO A O 1
ATOM 711 N N . GLU A 1 93 ? 1.63876 7.35790 5.18506 1.000 33.14926 88 GLU A N 1
ATOM 712 C CA . GLU A 1 93 ? 1.98689 8.77138 5.29620 1.000 31.58158 88 GLU A CA 1
ATOM 713 C C . GLU A 1 93 ? 3.45789 8.89896 4.91896 1.000 32.69337 88 GLU A C 1
ATOM 714 O O . GLU A 1 93 ? 4.25793 8.05315 5.30829 1.000 33.14101 88 GLU A O 1
ATOM 720 N N . VAL A 1 94 ? 3.83546 9.92975 4.15826 1.000 29.60771 89 VAL A N 1
ATOM 721 C CA . VAL A 1 94 ? 5.20955 10.01189 3.65533 1.000 26.95132 89 VAL A CA 1
ATOM 722 C C . VAL A 1 94 ? 5.81478 11.37436 3.97378 1.000 30.47390 89 VAL A C 1
ATOM 723 O O . VAL A 1 94 ? 5.18299 12.41618 3.76229 1.000 33.84957 89 VAL A O 1
ATOM 727 N N . THR A 1 95 ? 7.06498 11.36236 4.43935 1.000 26.38083 90 THR A N 1
ATOM 728 C CA . THR A 1 95 ? 7.79415 12.57489 4.79984 1.000 25.88659 90 THR A CA 1
ATOM 729 C C . THR A 1 95 ? 9.20932 12.46962 4.25266 1.000 30.63043 90 THR A C 1
ATOM 730 O O . THR A 1 95 ? 9.81884 11.40374 4.29215 1.000 30.16878 90 THR A O 1
ATOM 734 N N . VAL A 1 96 ? 9.72925 13.57108 3.70997 1.000 25.42151 91 VAL A N 1
ATOM 735 C CA . VAL A 1 96 ? 11.07421 13.59650 3.15354 1.000 27.32135 91 VAL A CA 1
ATOM 736 C C . VAL A 1 96 ? 11.84436 14.70819 3.85681 1.000 28.80401 91 VAL A C 1
ATOM 737 O O . VAL A 1 96 ? 11.33888 15.83317 3.99703 1.000 27.29985 91 VAL A O 1
ATOM 741 N N . PHE A 1 97 ? 13.06249 14.39469 4.30460 1.000 27.12008 92 PHE A N 1
ATOM 742 C CA . PHE A 1 97 ? 13.84924 15.37774 5.04952 1.000 26.37333 92 PHE A CA 1
ATOM 743 C C . PHE A 1 97 ? 15.32392 15.01469 4.94722 1.000 21.87959 92 PHE A C 1
ATOM 744 O O . PHE A 1 97 ? 15.65698 13.83499 4.86032 1.000 27.95804 92 PHE A O 1
ATOM 752 N N . PRO A 1 98 ? 16.22882 15.99199 4.98042 1.000 24.24041 93 PRO A N 1
ATOM 753 C CA . PRO A 1 98 ? 17.65978 15.67883 4.87425 1.000 21.83042 93 PRO A CA 1
ATOM 754 C C . PRO A 1 98 ? 18.24668 15.28399 6.22113 1.000 20.35585 93 PRO A C 1
ATOM 755 O O . PRO A 1 98 ? 17.74860 15.68059 7.28676 1.000 25.65656 93 PRO A O 1
ATOM 759 N N . LYS A 1 99 ? 19.35497 14.54524 6.14118 1.000 22.66706 94 LYS A N 1
ATOM 760 C CA . LYS A 1 99 ? 20.03500 14.09115 7.35759 1.000 25.88948 94 LYS A CA 1
ATOM 761 C C . LYS A 1 99 ? 20.81478 15.21290 8.00778 1.000 30.22748 94 LYS A C 1
ATOM 762 O O . LYS A 1 99 ? 20.84832 15.32904 9.23539 1.000 23.40975 94 LYS A O 1
ATOM 768 N N . GLU A 1 100 ? 21.46661 16.02887 7.19169 1.000 31.86722 95 GLU A N 1
ATOM 769 C CA . GLU A 1 100 ? 22.31223 17.10787 7.67213 1.000 26.88020 95 GLU A CA 1
ATOM 770 C C . GLU A 1 100 ? 21.73887 18.44055 7.22504 1.000 29.95114 95 GLU A C 1
ATOM 771 O O . GLU A 1 100 ? 20.95887 18.50624 6.26576 1.000 29.91511 95 GLU A O 1
ATOM 777 N N . PRO A 1 101 ? 22.10430 19.53445 7.90543 1.000 28.27773 96 PRO A N 1
ATOM 778 C CA . PRO A 1 101 ? 21.78809 20.87491 7.39085 1.000 32.48626 96 PRO A CA 1
ATOM 779 C C . PRO A 1 101 ? 22.05672 20.97933 5.90004 1.000 30.77998 96 PRO A C 1
ATOM 780 O O . PRO A 1 101 ? 23.09637 20.51445 5.43487 1.000 32.02373 96 PRO A O 1
ATOM 784 N N . VAL A 1 102 ? 21.15415 21.60887 5.15238 1.000 32.26269 97 VAL A N 1
ATOM 785 C CA . VAL A 1 102 ? 21.31634 21.66598 3.69979 1.000 31.28040 97 VAL A CA 1
ATOM 786 C C . VAL A 1 102 ? 22.28999 22.79484 3.36725 1.000 32.27053 97 VAL A C 1
ATOM 787 O O . VAL A 1 102 ? 22.04232 23.95851 3.69348 1.000 36.09456 97 VAL A O 1
ATOM 791 N N . GLU A 1 103 ? 23.40598 22.44010 2.74720 1.000 38.31486 98 GLU A N 1
ATOM 792 C CA . GLU A 1 103 ? 24.40419 23.38319 2.26923 1.000 41.69966 98 GLU A CA 1
ATOM 793 C C . GLU A 1 103 ? 24.63709 23.10026 0.79353 1.000 37.42453 98 GLU A C 1
ATOM 794 O O . GLU A 1 103 ? 25.08787 22.00337 0.43082 1.000 39.33396 98 GLU A O 1
ATOM 800 N N . LEU A 1 104 ? 24.33739 24.08575 -0.05280 1.000 45.73967 99 LEU A N 1
ATOM 801 C CA . LEU A 1 104 ? 24.53540 23.89182 -1.48332 1.000 43.14325 99 LEU A CA 1
ATOM 802 C C . LEU A 1 104 ? 25.96095 23.43480 -1.76173 1.000 46.19305 99 LEU A C 1
ATOM 803 O O . LEU A 1 104 ? 26.92198 23.97305 -1.21025 1.000 49.26286 99 LEU A O 1
ATOM 808 N N . GLY A 1 105 ? 26.08300 22.40085 -2.58045 1.000 41.65827 100 GLY A N 1
ATOM 809 C CA . GLY A 1 105 ? 27.37169 21.90845 -2.97492 1.000 43.69985 100 GLY A CA 1
ATOM 810 C C . GLY A 1 105 ? 28.02516 20.95279 -2.01319 1.000 50.50333 100 GLY A C 1
ATOM 811 O O . GLY A 1 105 ? 29.11310 20.45302 -2.31922 1.000 50.51644 100 GLY A O 1
ATOM 812 N N . GLN A 1 106 ? 27.39818 20.67543 -0.85774 1.000 46.62525 101 GLN A N 1
ATOM 813 C CA . GLN A 1 106 ? 27.94653 19.81569 0.17618 1.000 38.75768 101 GLN A CA 1
ATOM 814 C C . GLN A 1 106 ? 27.20417 18.48288 0.23586 1.000 42.02531 101 GLN A C 1
ATOM 815 O O . GLN A 1 106 ? 25.97106 18.47916 0.30310 1.000 35.92273 101 GLN A O 1
ATOM 821 N N . PRO A 1 107 ? 27.90994 17.35307 0.27141 1.000 38.45463 102 PRO A N 1
ATOM 822 C CA . PRO A 1 107 ? 27.22882 16.04971 0.24527 1.000 37.86557 102 PRO A CA 1
ATOM 823 C C . PRO A 1 107 ? 26.25026 15.90918 1.40674 1.000 37.78252 102 PRO A C 1
ATOM 824 O O . PRO A 1 107 ? 26.49358 16.38544 2.51508 1.000 35.86734 102 PRO A O 1
ATOM 828 N N . ASN A 1 108 ? 25.14921 15.20432 1.15323 1.000 34.48409 103 ASN A N 1
ATOM 829 C CA . ASN A 1 108 ? 24.09587 15.05198 2.15030 1.000 34.56855 103 ASN A CA 1
ATOM 830 C C . ASN A 1 108 ? 23.37919 13.73426 1.88810 1.000 29.12235 103 ASN A C 1
ATOM 831 O O . ASN A 1 108 ? 23.71497 12.99871 0.95616 1.000 34.64831 103 ASN A O 1
ATOM 836 N N . THR A 1 109 ? 22.36284 13.45225 2.70244 1.000 29.73105 104 THR A N 1
ATOM 837 C CA . THR A 1 109 ? 21.56463 12.23749 2.56226 1.000 26.55258 104 THR A CA 1
ATOM 838 C C . THR A 1 109 ? 20.10875 12.63758 2.68909 1.000 29.23221 104 THR A C 1
ATOM 839 O O . THR A 1 109 ? 19.72225 13.25808 3.68340 1.000 29.14781 104 THR A O 1
ATOM 843 N N . LEU A 1 110 ? 19.29601 12.31271 1.69524 1.000 24.27150 105 LEU A N 1
ATOM 844 C CA . LEU A 1 110 ? 17.87101 12.59722 1.78894 1.000 22.84990 105 LEU A CA 1
ATOM 845 C C . LEU A 1 110 ? 17.19918 11.33488 2.33143 1.000 23.30456 105 LEU A C 1
ATOM 846 O O . LEU A 1 110 ? 17.56567 10.22662 1.95665 1.000 27.82776 105 LEU A O 1
ATOM 851 N N . ILE A 1 111 ? 16.21823 11.52631 3.20775 1.000 26.19990 106 ILE A N 1
ATOM 852 C CA . ILE A 1 111 ? 15.53334 10.43400 3.88740 1.000 22.43813 106 ILE A CA 1
ATOM 853 C C . ILE A 1 111 ? 14.05696 10.51528 3.58150 1.000 23.86279 106 ILE A C 1
ATOM 854 O O . ILE A 1 111 ? 13.44139 11.57156 3.74203 1.000 25.96132 106 ILE A O 1
ATOM 859 N N . CYS A 1 112 ? 13.48871 9.39051 3.14871 1.000 25.60693 107 CYS A N 1
ATOM 860 C CA . CYS A 1 112 ? 12.06114 9.28619 2.93508 1.000 26.91626 107 CYS A CA 1
ATOM 861 C C . CYS A 1 112 ? 11.53087 8.35096 3.99791 1.000 24.62488 107 CYS A C 1
ATOM 862 O O . CYS A 1 112 ? 11.95714 7.20149 4.05882 1.000 24.54929 107 CYS A O 1
ATOM 865 N N . HIS A 1 113 ? 10.64919 8.84573 4.85976 1.000 24.91585 108 HIS A N 1
ATOM 866 C CA . HIS A 1 113 ? 10.08134 8.00351 5.90853 1.000 24.03779 108 HIS A CA 1
ATOM 867 C C . HIS A 1 113 ? 8.63213 7.70578 5.54205 1.000 29.03218 108 HIS A C 1
ATOM 868 O O . HIS A 1 113 ? 7.80609 8.63123 5.43709 1.000 26.80577 108 HIS A O 1
ATOM 875 N N . ILE A 1 114 ? 8.33183 6.42176 5.35091 1.000 21.20563 109 ILE A N 1
ATOM 876 C CA . ILE A 1 114 ? 7.00184 5.92639 4.97112 1.000 19.37171 109 ILE A CA 1
ATOM 877 C C . ILE A 1 114 ? 6.40035 5.22860 6.18295 1.000 22.05919 109 ILE A C 1
ATOM 878 O O . ILE A 1 114 ? 7.04739 4.36579 6.78190 1.000 26.38087 109 ILE A O 1
ATOM 883 N N . ASP A 1 115 ? 5.20053 5.64296 6.58577 1.000 25.88033 110 ASP A N 1
ATOM 884 C CA . ASP A 1 115 ? 4.70421 5.35761 7.93027 1.000 26.47392 110 ASP A CA 1
ATOM 885 C C . ASP A 1 115 ? 3.23743 4.94547 7.93168 1.000 31.72277 110 ASP A C 1
ATOM 886 O O . ASP A 1 115 ? 2.44361 5.35789 7.07670 1.000 29.32017 110 ASP A O 1
ATOM 891 N N . ARG A 1 116 ? 2.89279 4.12013 8.93051 1.000 28.06140 111 ARG A N 1
ATOM 892 C CA . ARG A 1 116 ? 1.50218 3.81147 9.31119 1.000 27.87826 111 ARG A CA 1
ATOM 893 C C . ARG A 1 116 ? 0.74660 3.04967 8.23669 1.000 30.31376 111 ARG A C 1
ATOM 894 O O . ARG A 1 116 ? -0.48312 3.14831 8.15030 1.000 35.10073 111 ARG A O 1
ATOM 902 N N . PHE A 1 117 ? 1.44709 2.22507 7.46628 1.000 26.36694 112 PHE A N 1
ATOM 903 C CA . PHE A 1 117 ? 0.82932 1.45497 6.40372 1.000 29.97732 112 PHE A CA 1
ATOM 904 C C . PHE A 1 117 ? 0.74290 -0.02868 6.72281 1.000 29.55547 112 PHE A C 1
ATOM 905 O O . PHE A 1 117 ? 1.48677 -0.58285 7.55213 1.000 29.91630 112 PHE A O 1
ATOM 913 N N . PHE A 1 118 ? -0.20340 -0.66642 6.02948 1.000 26.58598 113 PHE A N 1
ATOM 914 C CA . PHE A 1 118 ? -0.43914 -2.09337 6.15597 1.000 23.57480 113 PHE A CA 1
ATOM 915 C C . PHE A 1 118 ? -1.18613 -2.52730 4.90174 1.000 33.65440 113 PHE A C 1
ATOM 916 O O . PHE A 1 118 ? -2.07342 -1.78389 4.45898 1.000 30.80733 113 PHE A O 1
ATOM 924 N N . PRO A 1 119 ? -0.90011 -3.70504 4.32059 1.000 31.54850 114 PRO A N 1
ATOM 925 C CA . PRO A 1 119 ? 0.10784 -4.69871 4.70670 1.000 28.65901 114 PRO A CA 1
ATOM 926 C C . PRO A 1 119 ? 1.49274 -4.23448 4.32392 1.000 29.58105 114 PRO A C 1
ATOM 927 O O . PRO A 1 119 ? 1.63175 -3.16786 3.68731 1.000 31.62329 114 PRO A O 1
ATOM 931 N N . PRO A 1 120 ? 2.51171 -4.98378 4.72312 1.000 27.90320 115 PRO A N 1
ATOM 932 C CA . PRO A 1 120 ? 3.89466 -4.56335 4.43854 1.000 27.38214 115 PRO A CA 1
ATOM 933 C C . PRO A 1 120 ? 4.26761 -4.97900 3.02792 1.000 28.52939 115 PRO A C 1
ATOM 934 O O . PRO A 1 120 ? 5.12247 -5.85426 2.80602 1.000 24.49780 115 PRO A O 1
ATOM 938 N N . VAL A 1 121 ? 3.61497 -4.32048 2.06488 1.000 28.96250 116 VAL A N 1
ATOM 939 C CA . VAL A 1 121 ? 3.85454 -4.52372 0.63910 1.000 27.77703 116 VAL A CA 1
ATOM 940 C C . VAL A 1 121 ? 3.94347 -3.13305 0.03337 1.000 26.26711 116 VAL A C 1
ATOM 941 O O . VAL A 1 121 ? 2.99740 -2.35227 0.14970 1.000 30.03969 116 VAL A O 1
ATOM 945 N N . LEU A 1 122 ? 5.08078 -2.81233 -0.57848 1.000 26.02946 117 LEU A N 1
ATOM 946 C CA . LEU A 1 122 ? 5.39037 -1.41979 -0.87201 1.000 28.47933 117 LEU A CA 1
ATOM 947 C C . LEU A 1 122 ? 6.37595 -1.33670 -2.02382 1.000 26.94210 117 LEU A C 1
ATOM 948 O O . LEU A 1 122 ? 7.31558 -2.12533 -2.09028 1.000 32.83943 117 LEU A O 1
ATOM 953 N N . ASN A 1 123 ? 6.19713 -0.31922 -2.87972 1.000 33.61802 118 ASN A N 1
ATOM 954 C CA . ASN A 1 123 ? 7.18199 0.03606 -3.89521 1.000 35.28980 118 ASN A CA 1
ATOM 955 C C . ASN A 1 123 ? 7.60441 1.46978 -3.63086 1.000 31.95737 118 ASN A C 1
ATOM 956 O O . ASN A 1 123 ? 6.74456 2.32162 -3.38113 1.000 31.22694 118 ASN A O 1
ATOM 961 N N . VAL A 1 124 ? 8.91106 1.72817 -3.65304 1.000 29.67346 119 VAL A N 1
ATOM 962 C CA . VAL A 1 124 ? 9.42041 3.08153 -3.42463 1.000 28.63272 119 VAL A CA 1
ATOM 963 C C . VAL A 1 124 ? 10.50238 3.38343 -4.45144 1.000 36.35349 119 VAL A C 1
ATOM 964 O O . VAL A 1 124 ? 11.39383 2.55973 -4.69984 1.000 32.78151 119 VAL A O 1
ATOM 968 N N . THR A 1 125 ? 10.43475 4.58517 -5.02877 1.000 29.03858 120 THR A N 1
ATOM 969 C CA . THR A 1 125 ? 11.43106 5.01641 -5.98706 1.000 33.53952 120 THR A CA 1
ATOM 970 C C . THR A 1 125 ? 11.78392 6.47136 -5.69894 1.000 23.36100 120 THR A C 1
ATOM 971 O O . THR A 1 125 ? 10.89234 7.28467 -5.46397 1.000 28.25875 120 THR A O 1
ATOM 975 N N . TRP A 1 126 ? 13.07990 6.78538 -5.74381 1.000 30.89885 121 TRP A N 1
ATOM 976 C CA . TRP A 1 126 ? 13.52315 8.17961 -5.68247 1.000 28.09322 121 TRP A CA 1
ATOM 977 C C . TRP A 1 126 ? 13.46185 8.78932 -7.07863 1.000 35.90699 121 TRP A C 1
ATOM 978 O O . TRP A 1 126 ? 13.92532 8.17627 -8.04338 1.000 33.81696 121 TRP A O 1
ATOM 989 N N . LEU A 1 127 ? 12.92633 9.99903 -7.18038 1.000 28.88076 122 LEU A N 1
ATOM 990 C CA . LEU A 1 127 ? 12.94168 10.75489 -8.42732 1.000 30.69620 122 LEU A CA 1
ATOM 991 C C . LEU A 1 127 ? 13.70359 12.05339 -8.21532 1.000 42.42403 122 LEU A C 1
ATOM 992 O O . LEU A 1 127 ? 13.60971 12.68100 -7.15230 1.000 33.80362 122 LEU A O 1
ATOM 997 N N . CYS A 1 128 ? 14.43011 12.46442 -9.24819 1.000 31.98090 123 CYS A N 1
ATOM 998 C CA . CYS A 1 128 ? 15.07622 13.76874 -9.29640 1.000 30.62283 123 CYS A CA 1
ATOM 999 C C . CYS A 1 128 ? 14.69290 14.40462 -10.62256 1.000 35.20146 123 CYS A C 1
ATOM 1000 O O . CYS A 1 128 ? 14.97808 13.83371 -11.67848 1.000 38.67270 123 CYS A O 1
ATOM 1003 N N . ASN A 1 129 ? 13.99155 15.53047 -10.56374 1.000 38.76343 124 ASN A N 1
ATOM 1004 C CA . ASN A 1 129 ? 13.49136 16.18879 -11.77048 1.000 42.93996 124 ASN A CA 1
ATOM 1005 C C . ASN A 1 129 ? 12.67857 15.22464 -12.63501 1.000 41.40256 124 ASN A C 1
ATOM 1006 O O . ASN A 1 129 ? 12.76153 15.23627 -13.86725 1.000 35.77005 124 ASN A O 1
ATOM 1011 N N . GLY A 1 130 ? 11.86937 14.38876 -11.97700 1.000 31.62252 125 GLY A N 1
ATOM 1012 C CA . GLY A 1 130 ? 10.95361 13.49500 -12.65966 1.000 34.22067 125 GLY A CA 1
ATOM 1013 C C . GLY A 1 130 ? 11.51609 12.13630 -13.01506 1.000 34.29813 125 GLY A C 1
ATOM 1014 O O . GLY A 1 130 ? 10.76201 11.25735 -13.45590 1.000 38.09379 125 GLY A O 1
ATOM 1015 N N . GLU A 1 131 ? 12.80730 11.92462 -12.83088 1.000 31.37317 126 GLU A N 1
ATOM 1016 C CA . GLU A 1 131 ? 13.46917 10.71364 -13.28938 1.000 28.87315 126 GLU A CA 1
ATOM 1017 C C . GLU A 1 131 ? 14.04998 9.89356 -12.14081 1.000 39.77785 126 GLU A C 1
ATOM 1018 O O . GLU A 1 131 ? 14.65544 10.45133 -11.21492 1.000 35.62952 126 GLU A O 1
ATOM 1024 N N . PRO A 1 132 ? 13.86503 8.57482 -12.16440 1.000 32.04755 127 PRO A N 1
ATOM 1025 C CA . PRO A 1 132 ? 14.36857 7.73899 -11.06455 1.000 30.09172 127 PRO A CA 1
ATOM 1026 C C . PRO A 1 132 ? 15.86406 7.90370 -10.86625 1.000 42.06868 127 PRO A C 1
ATOM 1027 O O . PRO A 1 132 ? 16.64853 7.94074 -11.81485 1.000 37.00328 127 PRO A O 1
ATOM 1031 N N . VAL A 1 133 ? 16.25398 7.99807 -9.60379 1.000 43.12316 128 VAL A N 1
ATOM 1032 C CA . VAL A 1 133 ? 17.64602 7.89085 -9.20631 1.000 37.08452 128 VAL A CA 1
ATOM 1033 C C . VAL A 1 133 ? 17.82492 6.46599 -8.70802 1.000 40.68997 128 VAL A C 1
ATOM 1034 O O . VAL A 1 133 ? 17.02309 5.99091 -7.89254 1.000 43.22430 128 VAL A O 1
ATOM 1038 N N . THR A 1 134 ? 18.83715 5.76317 -9.22848 1.000 39.45695 129 THR A N 1
ATOM 1039 C CA . THR A 1 134 ? 19.06190 4.35945 -8.89322 1.000 43.43100 129 THR A CA 1
ATOM 1040 C C . THR A 1 134 ? 20.38234 4.11427 -8.19375 1.000 39.36605 129 THR A C 1
ATOM 1041 O O . THR A 1 134 ? 20.62541 2.99020 -7.74666 1.000 43.98105 129 THR A O 1
ATOM 1045 N N . GLU A 1 135 ? 21.25652 5.10803 -8.12869 1.000 43.46940 130 GLU A N 1
ATOM 1046 C CA . GLU A 1 135 ? 22.55583 4.96555 -7.49964 1.000 41.74187 130 GLU A CA 1
ATOM 1047 C C . GLU A 1 135 ? 22.58295 5.73384 -6.18940 1.000 34.26307 130 GLU A C 1
ATOM 1048 O O . GLU A 1 135 ? 21.96771 6.79480 -6.06094 1.000 34.95061 130 GLU A O 1
ATOM 1054 N N . GLY A 1 136 ? 23.34509 5.21331 -5.23667 1.000 37.91258 131 GLY A N 1
ATOM 1055 C CA . GLY A 1 136 ? 23.46616 5.89718 -3.96273 1.000 42.16784 131 GLY A CA 1
ATOM 1056 C C . GLY A 1 136 ? 22.22868 5.79287 -3.10535 1.000 40.51712 131 GLY A C 1
ATOM 1057 O O . GLY A 1 136 ? 21.96007 6.70164 -2.31123 1.000 35.90772 131 GLY A O 1
ATOM 1058 N N . VAL A 1 137 ? 21.46256 4.70433 -3.24664 1.000 35.24019 132 VAL A N 1
ATOM 1059 C CA . VAL A 1 137 ? 20.21629 4.52407 -2.50999 1.000 30.49618 132 VAL A CA 1
ATOM 1060 C C . VAL A 1 137 ? 20.34943 3.35792 -1.53731 1.000 34.89170 132 VAL A C 1
ATOM 1061 O O . VAL A 1 137 ? 21.13638 2.42968 -1.74637 1.000 35.77537 132 VAL A O 1
ATOM 1065 N N . ALA A 1 138 ? 19.56625 3.41654 -0.45939 1.000 29.29440 133 ALA A N 1
ATOM 1066 C CA . ALA A 1 138 ? 19.51510 2.32001 0.50278 1.000 29.68792 133 ALA A CA 1
ATOM 1067 C C . ALA A 1 138 ? 18.16165 2.36482 1.20207 1.000 26.51300 133 ALA A C 1
ATOM 1068 O O . ALA A 1 138 ? 17.35200 3.28451 1.00310 1.000 25.62800 133 ALA A O 1
ATOM 1070 N N . GLU A 1 139 ? 17.89546 1.33902 2.00016 1.000 33.92844 134 GLU A N 1
ATOM 1071 C CA . GLU A 1 139 ? 16.59109 1.26818 2.62895 1.000 29.12659 134 GLU A CA 1
ATOM 1072 C C . GLU A 1 139 ? 16.67640 0.41535 3.88626 1.000 33.39224 134 GLU A C 1
ATOM 1073 O O . GLU A 1 139 ? 17.59887 -0.38743 4.05806 1.000 27.53709 134 GLU A O 1
ATOM 1079 N N . SER A 1 140 ? 15.69278 0.61735 4.76044 1.000 24.49467 135 SER A N 1
ATOM 1080 C CA . SER A 1 140 ? 15.53695 -0.21554 5.94328 1.000 27.67442 135 SER A CA 1
ATOM 1081 C C . SER A 1 140 ? 14.68974 -1.43582 5.60716 1.000 33.10399 135 SER A C 1
ATOM 1082 O O . SER A 1 140 ? 14.14506 -1.57391 4.50795 1.000 28.86658 135 SER A O 1
ATOM 1085 N N . LEU A 1 141 ? 14.53660 -2.29197 6.61083 1.000 25.19271 136 LEU A N 1
ATOM 1086 C CA . LEU A 1 141 ? 13.54340 -3.34153 6.59581 1.000 21.29070 136 LEU A CA 1
ATOM 1087 C C . LEU A 1 141 ? 12.15421 -2.73021 6.70496 1.000 26.02152 136 LEU A C 1
ATOM 1088 O O . LEU A 1 141 ? 11.99267 -1.52872 6.96651 1.000 24.95058 136 LEU A O 1
ATOM 1093 N N . PHE A 1 142 ? 11.13165 -3.58282 6.58272 1.000 22.98151 137 PHE A N 1
ATOM 1094 C CA . PHE A 1 142 ? 9.80082 -3.17613 7.01069 1.000 26.37374 137 PHE A CA 1
ATOM 1095 C C . PHE A 1 142 ? 9.78891 -3.23034 8.53548 1.000 27.13163 137 PHE A C 1
ATOM 1096 O O . PHE A 1 142 ? 9.86333 -4.31494 9.12611 1.000 25.98926 137 PHE A O 1
ATOM 1104 N N . LEU A 1 143 ? 9.72809 -2.07449 9.17524 1.000 24.79943 138 LEU A N 1
ATOM 1105 C CA . LEU A 1 143 ? 9.87297 -1.95374 10.62135 1.000 21.42474 138 LEU A CA 1
ATOM 1106 C C . LEU A 1 143 ? 8.51833 -1.94098 11.29833 1.000 29.70011 138 LEU A C 1
ATOM 1107 O O . LEU A 1 143 ? 7.57672 -1.33301 10.78524 1.000 22.86123 138 LEU A O 1
ATOM 1112 N N . PRO A 1 144 ? 8.41887 -2.58162 12.45694 1.000 24.78658 139 PRO A N 1
ATOM 1113 C CA . PRO A 1 144 ? 7.13264 -2.69927 13.14261 1.000 27.65596 139 PRO A CA 1
ATOM 1114 C C . PRO A 1 144 ? 6.71788 -1.41953 13.83959 1.000 26.27547 139 PRO A C 1
ATOM 1115 O O . PRO A 1 144 ? 7.53537 -0.58824 14.25645 1.000 32.17759 139 PRO A O 1
ATOM 1119 N N . ARG A 1 145 ? 5.41855 -1.29038 14.01503 1.000 27.12266 140 ARG A N 1
ATOM 1120 C CA . ARG A 1 145 ? 4.87080 -0.24929 14.84891 1.000 29.17716 140 ARG A CA 1
ATOM 1121 C C . ARG A 1 145 ? 4.04903 -0.92119 15.93777 1.000 34.23551 140 ARG A C 1
ATOM 1122 O O . ARG A 1 145 ? 3.57105 -2.05598 15.77023 1.000 28.77187 140 ARG A O 1
ATOM 1130 N N . THR A 1 146 ? 3.88529 -0.21445 17.05811 1.000 31.64953 141 THR A N 1
ATOM 1131 C CA . THR A 1 146 ? 3.13191 -0.81709 18.14617 1.000 34.32896 141 THR A CA 1
ATOM 1132 C C . THR A 1 146 ? 1.66219 -0.98528 17.81376 1.000 32.19642 141 THR A C 1
ATOM 1133 O O . THR A 1 146 ? 0.96156 -1.68276 18.56251 1.000 33.61510 141 THR A O 1
ATOM 1137 N N . ASP A 1 147 ? 1.16052 -0.33926 16.75487 1.000 30.28550 142 ASP A N 1
ATOM 1138 C CA . ASP A 1 147 ? -0.20991 -0.56106 16.32927 1.000 27.03880 142 ASP A CA 1
ATOM 1139 C C . ASP A 1 147 ? -0.27147 -1.56639 15.17649 1.000 30.17012 142 ASP A C 1
ATOM 1140 O O . ASP A 1 147 ? -1.32469 -1.71223 14.53944 1.000 33.05073 142 ASP A O 1
ATOM 1145 N N . TYR A 1 148 ? 0.82404 -2.31430 14.94816 1.000 30.62974 143 TYR A N 1
ATOM 1146 C CA . TYR A 1 148 ? 0.94871 -3.42175 13.98736 1.000 25.72997 143 TYR A CA 1
ATOM 1147 C C . TYR A 1 148 ? 0.83132 -2.98871 12.53703 1.000 25.84957 143 TYR A C 1
ATOM 1148 O O . TYR A 1 148 ? 0.81640 -3.83476 11.64546 1.000 25.39408 143 TYR A O 1
ATOM 1157 N N . SER A 1 149 ? 0.84470 -1.67018 12.27560 1.000 25.80467 144 SER A N 1
ATOM 1158 C CA . SER A 1 149 ? 1.16582 -1.23341 10.92854 1.000 26.37256 144 SER A CA 1
ATOM 1159 C C . SER A 1 149 ? 2.68287 -1.20719 10.78127 1.000 29.38173 144 SER A C 1
ATOM 1160 O O . SER A 1 149 ? 3.41845 -1.62872 11.67933 1.000 29.18391 144 SER A O 1
ATOM 1163 N N . PHE A 1 150 ? 3.17357 -0.69956 9.64354 1.000 23.71997 145 PHE A N 1
ATOM 1164 C CA . PHE A 1 150 ? 4.60082 -0.67071 9.39277 1.000 22.56058 145 PHE A CA 1
ATOM 1165 C C . PHE A 1 150 ? 5.12103 0.72080 9.06408 1.000 27.34752 145 PHE A C 1
ATOM 1166 O O . PHE A 1 150 ? 4.36099 1.64873 8.74437 1.000 26.11253 145 PHE A O 1
ATOM 1174 N N . HIS A 1 151 ? 6.44948 0.85094 9.15021 1.000 24.66484 146 HIS A N 1
ATOM 1175 C CA . HIS A 1 151 ? 7.12066 2.02010 8.59899 1.000 26.29893 146 HIS A CA 1
ATOM 1176 C C . HIS A 1 151 ? 8.43515 1.56261 7.98201 1.000 22.73346 146 HIS A C 1
ATOM 1177 O O . HIS A 1 151 ? 8.84432 0.39721 8.09860 1.000 25.06530 146 HIS A O 1
ATOM 1184 N N . LYS A 1 152 ? 9.05539 2.47127 7.23928 1.000 20.53049 147 LYS A N 1
ATOM 1185 C CA . LYS A 1 152 ? 10.21361 2.14152 6.42948 1.000 17.18742 147 LYS A CA 1
ATOM 1186 C C . LYS A 1 152 ? 10.96256 3.42476 6.11974 1.000 25.53753 147 LYS A C 1
ATOM 1187 O O . LYS A 1 152 ? 10.35183 4.48447 5.94503 1.000 25.63289 147 LYS A O 1
ATOM 1193 N N . PHE A 1 153 ? 12.28124 3.30777 5.99732 1.000 22.05519 148 PHE A N 1
ATOM 1194 C CA . PHE A 1 153 ? 13.12004 4.44294 5.63105 1.000 24.03428 148 PHE A CA 1
ATOM 1195 C C . PHE A 1 153 ? 13.79396 4.14916 4.30987 1.000 22.88374 148 PHE A C 1
ATOM 1196 O O . PHE A 1 153 ? 14.30264 3.05109 4.10650 1.000 25.14565 148 PHE A O 1
ATOM 1204 N N . HIS A 1 154 ? 13.80844 5.13762 3.42683 1.000 25.96756 149 HIS A N 1
ATOM 1205 C CA . HIS A 1 154 ? 14.64343 5.08796 2.23704 1.000 27.57088 149 HIS A CA 1
ATOM 1206 C C . HIS A 1 154 ? 15.60257 6.27098 2.24764 1.000 24.32695 149 HIS A C 1
ATOM 1207 O O . HIS A 1 154 ? 15.29781 7.33446 2.80112 1.000 25.39740 149 HIS A O 1
ATOM 1214 N N . TYR A 1 155 ? 16.78099 6.04510 1.66705 1.000 24.15050 150 TYR A N 1
ATOM 1215 C CA . TYR A 1 155 ? 17.90065 6.96515 1.72712 1.000 25.99916 150 TYR A CA 1
ATOM 1216 C C . TYR A 1 155 ? 18.43825 7.19964 0.32382 1.000 26.00122 150 TYR A C 1
ATOM 1217 O O . TYR A 1 155 ? 18.49515 6.26267 -0.49838 1.000 28.31987 150 TYR A O 1
ATOM 1226 N N . LEU A 1 156 ? 18.85812 8.44249 0.06985 1.000 27.91349 151 LEU A N 1
ATOM 1227 C CA . LEU A 1 156 ? 19.51532 8.82264 -1.18289 1.000 27.74930 151 LEU A CA 1
ATOM 1228 C C . LEU A 1 156 ? 20.64744 9.79728 -0.87488 1.000 28.62340 151 LEU A C 1
ATOM 1229 O O . LEU A 1 156 ? 20.39547 10.88980 -0.35816 1.000 30.58573 151 LEU A O 1
ATOM 1234 N N . THR A 1 157 ? 21.88274 9.41399 -1.21728 1.000 34.11255 152 THR A N 1
ATOM 1235 C CA . THR A 1 157 ? 22.99696 10.35486 -1.22801 1.000 37.27704 152 THR A CA 1
ATOM 1236 C C . THR A 1 157 ? 22.78666 11.39116 -2.32531 1.000 40.84891 152 THR A C 1
ATOM 1237 O O . THR A 1 157 ? 22.48642 11.03332 -3.46910 1.000 33.77847 152 THR A O 1
ATOM 1241 N N . PHE A 1 158 ? 22.98979 12.67042 -2.00801 1.000 36.49804 153 PHE A N 1
ATOM 1242 C CA . PHE A 1 158 ? 22.76712 13.69677 -3.01835 1.000 39.02430 153 PHE A CA 1
ATOM 1243 C C . PHE A 1 158 ? 23.57139 14.93549 -2.66162 1.000 37.64847 153 PHE A C 1
ATOM 1244 O O . PHE A 1 158 ? 24.02499 15.09374 -1.52919 1.000 34.59331 153 PHE A O 1
ATOM 1252 N N . VAL A 1 159 ? 23.77030 15.78999 -3.65600 1.000 38.62282 154 VAL A N 1
ATOM 1253 C CA . VAL A 1 159 ? 24.42965 17.08407 -3.49665 1.000 37.71806 154 VAL A CA 1
ATOM 1254 C C . VAL A 1 159 ? 23.37014 18.15960 -3.69881 1.000 37.02623 154 VAL A C 1
ATOM 1255 O O . VAL A 1 159 ? 22.79553 18.26077 -4.79547 1.000 40.64881 154 VAL A O 1
ATOM 1259 N N . PRO A 1 160 ? 23.04878 18.95018 -2.68152 1.000 33.96303 155 PRO A N 1
ATOM 1260 C CA . PRO A 1 160 ? 21.92005 19.86731 -2.81089 1.000 29.13769 155 PRO A CA 1
ATOM 1261 C C . PRO A 1 160 ? 22.23337 20.95768 -3.81689 1.000 39.89647 155 PRO A C 1
ATOM 1262 O O . PRO A 1 160 ? 23.39296 21.32220 -4.02733 1.000 40.30714 155 PRO A O 1
ATOM 1266 N N . SER A 1 161 ? 21.17166 21.47241 -4.42828 1.000 39.01784 156 SER A N 1
ATOM 1267 C CA . SER A 1 161 ? 21.26713 22.44234 -5.51063 1.000 50.29545 156 SER A CA 1
ATOM 1268 C C . SER A 1 161 ? 19.95116 23.20530 -5.59682 1.000 50.54720 156 SER A C 1
ATOM 1269 O O . SER A 1 161 ? 18.88029 22.63146 -5.37908 1.000 50.11897 156 SER A O 1
ATOM 1272 N N . ALA A 1 162 ? 20.03596 24.50331 -5.90834 1.000 44.54612 157 ALA A N 1
ATOM 1273 C CA . ALA A 1 162 ? 18.83234 25.32961 -5.92318 1.000 54.61054 157 ALA A CA 1
ATOM 1274 C C . ALA A 1 162 ? 17.82924 24.83278 -6.95222 1.000 58.24730 157 ALA A C 1
ATOM 1275 O O . ALA A 1 162 ? 16.61529 24.99341 -6.77192 1.000 57.10489 157 ALA A O 1
ATOM 1277 N N . GLU A 1 163 ? 18.31692 24.20800 -8.02300 1.000 48.75905 158 GLU A N 1
ATOM 1278 C CA . GLU A 1 163 ? 17.45262 23.81503 -9.12568 1.000 60.83130 158 GLU A CA 1
ATOM 1279 C C . GLU A 1 163 ? 16.61309 22.58550 -8.77786 1.000 61.03319 158 GLU A C 1
ATOM 1280 O O . GLU A 1 163 ? 15.38020 22.61637 -8.87641 1.000 54.14116 158 GLU A O 1
ATOM 1286 N N . ASP A 1 164 ? 17.26703 21.51836 -8.31769 1.000 52.68115 159 ASP A N 1
ATOM 1287 C CA . ASP A 1 164 ? 16.69089 20.17415 -8.35657 1.000 49.38876 159 ASP A CA 1
ATOM 1288 C C . ASP A 1 164 ? 15.45343 20.01698 -7.48185 1.000 46.52620 159 ASP A C 1
ATOM 1289 O O . ASP A 1 164 ? 15.38106 20.53965 -6.36755 1.000 52.86857 159 ASP A O 1
ATOM 1294 N N . VAL A 1 165 ? 14.48232 19.26402 -8.00028 1.000 42.02982 160 VAL A N 1
ATOM 1295 C CA . VAL A 1 165 ? 13.29552 18.84853 -7.26269 1.000 39.06021 160 VAL A CA 1
ATOM 1296 C C . VAL A 1 165 ? 13.34899 17.33359 -7.10238 1.000 47.85526 160 VAL A C 1
ATOM 1297 O O . VAL A 1 165 ? 13.61632 16.60498 -8.06801 1.000 41.84891 160 VAL A O 1
ATOM 1301 N N . TYR A 1 166 ? 13.11612 16.86352 -5.88301 1.000 32.64378 161 TYR A N 1
ATOM 1302 C CA . TYR A 1 166 ? 13.14719 15.44096 -5.58966 1.000 33.76192 161 TYR A CA 1
ATOM 1303 C C . TYR A 1 166 ? 11.74672 14.95462 -5.27992 1.000 27.52253 161 TYR A C 1
ATOM 1304 O O . TYR A 1 166 ? 10.86496 15.71538 -4.85865 1.000 34.12405 161 TYR A O 1
ATOM 1313 N N . ASP A 1 167 ? 11.55272 13.65924 -5.48550 1.000 33.33623 162 ASP A N 1
ATOM 1314 C CA . ASP A 1 167 ? 10.32259 13.01903 -5.06675 1.000 32.08349 162 ASP A CA 1
ATOM 1315 C C . ASP A 1 167 ? 10.66538 11.67922 -4.45830 1.000 30.74180 162 ASP A C 1
ATOM 1316 O O . ASP A 1 167 ? 11.55109 10.96156 -4.93978 1.000 31.40942 162 ASP A O 1
ATOM 1321 N N . CYS A 1 168 ? 9.95450 11.34423 -3.40553 1.000 31.93578 163 CYS A N 1
ATOM 1322 C CA . CYS A 1 168 ? 9.88898 9.96999 -2.94325 1.000 30.24875 163 CYS A CA 1
ATOM 1323 C C . CYS A 1 168 ? 8.54133 9.45837 -3.42892 1.000 27.69658 163 CYS A C 1
ATOM 1324 O O . CYS A 1 168 ? 7.48899 9.93198 -2.97181 1.000 33.52246 163 CYS A O 1
ATOM 1327 N N . ARG A 1 169 ? 8.57215 8.56596 -4.41784 1.000 31.62315 164 ARG A N 1
ATOM 1328 C CA . ARG A 1 169 ? 7.36948 8.01787 -5.04316 1.000 26.41179 164 ARG A CA 1
ATOM 1329 C C . ARG A 1 169 ? 7.04080 6.65922 -4.43797 1.000 26.29815 164 ARG A C 1
ATOM 1330 O O . ARG A 1 169 ? 7.84855 5.71989 -4.53446 1.000 26.79207 164 ARG A O 1
ATOM 1338 N N . VAL A 1 17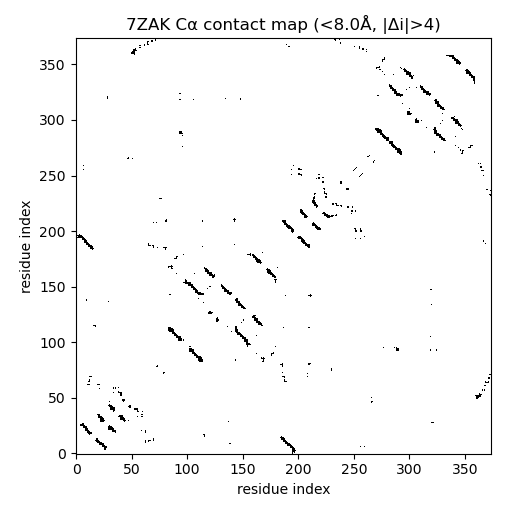0 ? 5.83143 6.54924 -3.89045 1.000 30.02213 165 VAL A N 1
ATOM 1339 C CA . VAL A 1 170 ? 5.42872 5.41856 -3.06107 1.000 29.83618 165 VAL A CA 1
ATOM 1340 C C . VAL A 1 170 ? 4.18414 4.77180 -3.65358 1.000 33.36825 165 VAL A C 1
ATOM 1341 O O . VAL A 1 170 ? 3.19764 5.45895 -3.94097 1.000 38.90258 165 VAL A O 1
ATOM 1345 N N . GLU A 1 171 ? 4.21128 3.44348 -3.76362 1.000 32.44389 166 GLU A N 1
ATOM 1346 C CA . GLU A 1 171 ? 3.10409 2.65486 -4.28867 1.000 36.25683 166 GLU A CA 1
ATOM 1347 C C . GLU A 1 171 ? 2.61911 1.70684 -3.19709 1.000 37.48824 166 GLU A C 1
ATOM 1348 O O . GLU A 1 171 ? 3.42164 0.96029 -2.62622 1.000 32.14122 166 GLU A O 1
ATOM 1354 N N . HIS A 1 172 ? 1.31832 1.74335 -2.90354 1.000 38.02331 167 HIS A N 1
ATOM 1355 C CA . HIS A 1 172 ? 0.73139 0.87053 -1.88894 1.000 35.30609 167 HIS A CA 1
ATOM 1356 C C . HIS A 1 172 ? -0.73431 0.61880 -2.22242 1.000 37.52484 167 HIS A C 1
ATOM 1357 O O . HIS A 1 172 ? -1.41600 1.48102 -2.79133 1.000 37.76595 167 HIS A O 1
ATOM 1364 N N . TRP A 1 173 ? -1.21688 -0.56710 -1.84157 1.000 37.45332 168 TRP A N 1
ATOM 1365 C CA . TRP A 1 173 ? -2.56614 -0.98045 -2.21278 1.000 37.55583 168 TRP A CA 1
ATOM 1366 C C . TRP A 1 173 ? -3.62652 -0.06867 -1.61606 1.000 38.89307 168 TRP A C 1
ATOM 1367 O O . TRP A 1 173 ? -4.76620 -0.04453 -2.10214 1.000 40.97197 168 TRP A O 1
ATOM 1378 N N . GLY A 1 174 ? -3.29398 0.67381 -0.56711 1.000 34.12094 169 GLY A N 1
ATOM 1379 C CA . GLY A 1 174 ? -4.24322 1.57778 0.03324 1.000 33.19047 169 GLY A CA 1
ATOM 1380 C C . GLY A 1 174 ? -4.35831 2.90781 -0.67620 1.000 37.19676 169 GLY A C 1
ATOM 1381 O O . GLY A 1 174 ? -5.15246 3.74951 -0.24388 1.000 40.14418 169 GLY A O 1
ATOM 1382 N N . LEU A 1 175 ? -3.57884 3.10977 -1.74242 1.000 36.70254 170 LEU A N 1
ATOM 1383 C CA . LEU A 1 175 ? -3.52310 4.37535 -2.46936 1.000 43.90814 170 LEU A CA 1
ATOM 1384 C C . LEU A 1 175 ? -4.26532 4.26250 -3.79531 1.000 48.22964 170 LEU A C 1
ATOM 1385 O O . LEU A 1 175 ? -4.14191 3.24914 -4.49483 1.000 45.03972 170 LEU A O 1
ATOM 1390 N N . ASP A 1 176 ? -5.01120 5.32869 -4.14197 1.000 53.75426 171 ASP A N 1
ATOM 1391 C CA . ASP A 1 176 ? -5.71569 5.40765 -5.42753 1.000 57.17470 171 ASP A CA 1
ATOM 1392 C C . ASP A 1 176 ? -4.75538 5.56749 -6.59792 1.000 53.51055 171 ASP A C 1
ATOM 1393 O O . ASP A 1 176 ? -5.10337 5.23705 -7.73438 1.000 48.33367 171 ASP A O 1
ATOM 1398 N N . GLN A 1 177 ? -3.57115 6.11122 -6.34675 1.000 52.43027 172 GLN A N 1
ATOM 1399 C CA . GLN A 1 177 ? -2.53040 6.28982 -7.35006 1.000 44.99088 172 GLN A CA 1
ATOM 1400 C C . GLN A 1 177 ? -1.20755 6.44808 -6.61856 1.000 46.21496 172 GLN A C 1
ATOM 1401 O O . GLN A 1 177 ? -1.19297 6.80546 -5.42935 1.000 40.98179 172 GLN A O 1
ATOM 1407 N N . PRO A 1 178 ? -0.08699 6.22206 -7.29521 1.000 49.31516 173 PRO A N 1
ATOM 1408 C CA . PRO A 1 178 ? 1.20737 6.42285 -6.63785 1.000 48.90565 173 PRO A CA 1
ATOM 1409 C C . PRO A 1 178 ? 1.27130 7.77961 -5.94832 1.000 51.49610 173 PRO A C 1
ATOM 1410 O O . PRO A 1 178 ? 0.74423 8.78499 -6.43579 1.000 46.97409 173 PRO A O 1
ATOM 1414 N N . LEU A 1 179 ? 1.91119 7.79320 -4.78704 1.000 46.86546 174 LEU A N 1
ATOM 1415 C CA . LEU A 1 179 ? 2.07331 8.98629 -3.97275 1.000 36.87832 174 LEU A CA 1
ATOM 1416 C C . LEU A 1 179 ? 3.45058 9.59229 -4.22302 1.000 40.68741 174 LEU A C 1
ATOM 1417 O O . LEU A 1 179 ? 4.46931 8.90592 -4.09827 1.000 38.18770 174 LEU A O 1
ATOM 1422 N N . LEU A 1 180 ? 3.48266 10.87197 -4.58943 1.000 37.63866 175 LEU A N 1
ATOM 1423 C CA . LEU A 1 180 ? 4.73893 11.57349 -4.83608 1.000 43.86417 175 LEU A CA 1
ATOM 1424 C C . LEU A 1 180 ? 4.89314 12.67809 -3.80121 1.000 40.69122 175 LEU A C 1
ATOM 1425 O O . LEU A 1 180 ? 4.15812 13.67333 -3.82633 1.000 40.08088 175 LEU A O 1
ATOM 1430 N N . LYS A 1 181 ? 5.85154 12.50457 -2.89537 1.000 39.77170 176 LYS A N 1
ATOM 1431 C CA . LYS A 1 181 ? 6.14695 13.49699 -1.86570 1.000 33.32462 176 LYS A CA 1
ATOM 1432 C C . LYS A 1 181 ? 7.33225 14.32748 -2.34297 1.000 31.30017 176 LYS A C 1
ATOM 1433 O O . LYS A 1 181 ? 8.43765 13.80324 -2.50362 1.000 30.91325 176 LYS A O 1
ATOM 1439 N N . HIS A 1 182 ? 7.09445 15.61485 -2.60648 1.000 33.88200 177 HIS A N 1
ATOM 1440 C CA . HIS A 1 182 ? 8.11062 16.48048 -3.18120 1.000 34.52198 177 HIS A CA 1
ATOM 1441 C C . HIS A 1 182 ? 9.03585 17.06038 -2.10956 1.000 36.44736 177 HIS A C 1
ATOM 1442 O O . HIS A 1 182 ? 8.62789 17.33173 -0.97437 1.000 39.74959 177 HIS A O 1
ATOM 1449 N N . TRP A 1 183 ? 10.28842 17.28368 -2.49439 1.000 31.58413 178 TRP A N 1
ATOM 1450 C CA . TRP A 1 183 ? 11.24062 17.98132 -1.64309 1.000 32.26412 178 TRP A CA 1
ATOM 1451 C C . TRP A 1 183 ? 12.20447 18.81298 -2.48623 1.000 33.05870 178 TRP A C 1
ATOM 1452 O O . TRP A 1 183 ? 12.75565 18.33179 -3.47999 1.000 33.07907 178 TRP A O 1
ATOM 1463 N N . GLU A 1 184 ? 12.43349 20.05106 -2.06350 1.000 36.27963 179 GLU A N 1
ATOM 1464 C CA . GLU A 1 184 ? 13.39632 20.91238 -2.72895 1.000 39.54195 179 GLU A CA 1
ATOM 1465 C C . GLU A 1 184 ? 14.18623 21.66361 -1.66828 1.000 41.55081 179 GLU A C 1
ATOM 1466 O O . GLU A 1 184 ? 13.66691 21.94885 -0.58857 1.000 37.73435 179 GLU A O 1
ATOM 1472 N N . ALA A 1 185 ? 15.45267 21.96423 -1.97380 1.000 39.09157 180 ALA A N 1
ATOM 1473 C CA . ALA A 1 185 ? 16.31643 22.57065 -0.96577 1.000 49.65636 180 ALA A CA 1
ATOM 1474 C C . ALA A 1 185 ? 15.77978 23.90497 -0.46423 1.000 60.69343 180 ALA A C 1
ATOM 1475 O O . ALA A 1 185 ? 16.30310 24.42950 0.52567 1.000 60.81070 180 ALA A O 1
ATOM 1477 N N . GLN A 1 186 ? 14.75318 24.45395 -1.10850 1.000 58.47706 181 GLN A N 1
ATOM 1478 C CA . GLN A 1 186 ? 14.13031 25.69508 -0.67133 1.000 64.09530 181 GLN A CA 1
ATOM 1479 C C . GLN A 1 186 ? 15.16904 26.80028 -0.50679 1.000 73.68474 181 GLN A C 1
ATOM 1480 O O . GLN A 1 186 ? 14.87403 27.86865 0.02687 1.000 87.03324 181 GLN A O 1
ATOM 1486 N N . THR B 2 5 ? -8.02188 -5.64451 -4.37495 1.000 56.31220 3 THR B N 1
ATOM 1487 C CA . THR B 2 5 ? -6.58566 -5.81960 -4.15411 1.000 46.66307 3 THR B CA 1
ATOM 1488 C C . THR B 2 5 ? -6.22456 -7.29195 -4.11436 1.000 46.74681 3 THR B C 1
ATOM 1489 O O . THR B 2 5 ? -7.08549 -8.13601 -3.86844 1.000 46.63278 3 THR B O 1
ATOM 1493 N N . PRO B 2 6 ? -4.95590 -7.60512 -4.37375 1.000 44.41318 4 PRO B N 1
ATOM 1494 C CA . PRO B 2 6 ? -4.52854 -9.00982 -4.37317 1.000 39.72241 4 PRO B CA 1
ATOM 1495 C C . PRO B 2 6 ? -4.82331 -9.70245 -3.04740 1.000 47.14992 4 PRO B C 1
ATOM 1496 O O . PRO B 2 6 ? -4.90399 -9.06840 -1.99252 1.000 42.18061 4 PRO B O 1
ATOM 1500 N N . GLU B 2 7 ? -4.98178 -11.02700 -3.11512 1.000 42.17617 5 GLU B N 1
ATOM 1501 C CA . GLU B 2 7 ? -5.24332 -11.82345 -1.92314 1.000 44.01858 5 GLU B CA 1
ATOM 1502 C C . GLU B 2 7 ? -3.99558 -11.84470 -1.04673 1.000 37.05740 5 GLU B C 1
ATOM 1503 O O . GLU B 2 7 ? -2.89927 -12.14757 -1.52231 1.000 40.09025 5 GLU B O 1
ATOM 1509 N N . ASN B 2 8 ? -4.15421 -11.51062 0.23100 1.000 37.83586 6 ASN B N 1
ATOM 1510 C CA . ASN B 2 8 ? -2.97791 -11.38558 1.08122 1.000 36.90868 6 ASN B CA 1
ATOM 1511 C C . ASN B 2 8 ? -3.36710 -11.56595 2.53359 1.000 31.33207 6 ASN B C 1
ATOM 1512 O O . ASN B 2 8 ? -4.30833 -10.92140 3.01079 1.000 34.63458 6 ASN B O 1
ATOM 1517 N N . TYR B 2 9 ? -2.61886 -12.41490 3.23281 1.000 34.17754 7 TYR B N 1
ATOM 1518 C CA . TYR B 2 9 ? -2.81316 -12.63693 4.65534 1.000 36.34551 7 TYR B CA 1
ATOM 1519 C C . TYR B 2 9 ? -1.48954 -12.44393 5.38046 1.000 27.55045 7 TYR B C 1
ATOM 1520 O O . TYR B 2 9 ? -0.43372 -12.78426 4.84457 1.000 27.05195 7 TYR B O 1
ATOM 1529 N N . VAL B 2 10 ? -1.55276 -11.84495 6.56766 1.000 27.42151 8 VAL B N 1
ATOM 1530 C CA . VAL B 2 10 ? -0.35550 -11.48776 7.33089 1.000 29.07622 8 VAL B CA 1
ATOM 1531 C C . VAL B 2 10 ? -0.44763 -12.05651 8.74135 1.000 22.30276 8 VAL B C 1
ATOM 1532 O O . VAL B 2 10 ? -1.50421 -11.99822 9.37885 1.000 28.22620 8 VAL B O 1
ATOM 1536 N N . TYR B 2 11 ? 0.68174 -12.53995 9.26291 1.000 22.52238 9 TYR B N 1
ATOM 1537 C CA . TYR B 2 11 ? 0.75165 -12.95304 10.66365 1.000 22.92073 9 TYR B CA 1
ATOM 1538 C C . TYR B 2 11 ? 2.00894 -12.36193 11.28508 1.000 23.62649 9 TYR B C 1
ATOM 1539 O O . TYR B 2 11 ? 3.08266 -12.45258 10.68972 1.000 24.02549 9 TYR B O 1
ATOM 1548 N N . GLN B 2 12 ? 1.86999 -11.74831 12.45218 1.000 25.68430 10 GLN B N 1
ATOM 1549 C CA . GLN B 2 12 ? 2.99033 -11.09940 13.12298 1.000 24.68370 10 GLN B CA 1
ATOM 1550 C C . GLN B 2 12 ? 3.19130 -11.69340 14.50888 1.000 24.80439 10 GLN B C 1
ATOM 1551 O O . GLN B 2 12 ? 2.23419 -12.09973 15.17986 1.000 25.56298 10 GLN B O 1
ATOM 1557 N N . GLY B 2 13 ? 4.44734 -11.72377 14.94586 1.000 24.23429 11 GLY B N 1
ATOM 1558 C CA . GLY B 2 13 ? 4.75450 -12.05770 16.31858 1.000 24.37033 11 GLY B CA 1
ATOM 1559 C C . GLY B 2 13 ? 5.69930 -11.03141 16.90218 1.000 23.56277 11 GLY B C 1
ATOM 1560 O O . GLY B 2 13 ? 6.54272 -10.47687 16.20296 1.000 26.77741 11 GLY B O 1
ATOM 1561 N N . ARG B 2 14 ? 5.55992 -10.80666 18.20560 1.000 20.88431 12 ARG B N 1
ATOM 1562 C CA . ARG B 2 14 ? 6.43084 -9.87921 18.91696 1.000 20.83854 12 ARG B CA 1
ATOM 1563 C C . ARG B 2 14 ? 6.85063 -10.52119 20.22288 1.000 22.53011 12 ARG B C 1
ATOM 1564 O O . ARG B 2 14 ? 6.03308 -11.16668 20.89555 1.000 24.11142 12 ARG B O 1
ATOM 1572 N N . GLN B 2 15 ? 8.11962 -10.32265 20.57250 1.000 21.90677 13 GLN B N 1
ATOM 1573 C CA . GLN B 2 15 ? 8.64985 -10.70843 21.87845 1.000 21.49003 13 GLN B CA 1
ATOM 1574 C C . GLN B 2 15 ? 9.32756 -9.48486 22.46256 1.000 19.79427 13 GLN B C 1
ATOM 1575 O O . GLN B 2 15 ? 10.43164 -9.13001 22.01819 1.000 24.12178 13 GLN B O 1
ATOM 1581 N N . GLU B 2 16 ? 8.67814 -8.85711 23.44012 1.000 21.08655 14 GLU B N 1
ATOM 1582 C CA . GLU B 2 16 ? 9.00754 -7.51908 23.91959 1.000 22.05827 14 GLU B CA 1
ATOM 1583 C C . GLU B 2 16 ? 9.50714 -7.61234 25.34992 1.000 24.57775 14 GLU B C 1
ATOM 1584 O O . GLU B 2 16 ? 8.87673 -8.27358 26.18142 1.000 24.66570 14 GLU B O 1
ATOM 1590 N N . CYS B 2 17 ? 10.64272 -6.97809 25.62331 1.000 23.42678 15 CYS B N 1
ATOM 1591 C CA . CYS B 2 17 ? 11.20967 -6.92244 26.97247 1.000 28.37630 15 CYS B CA 1
ATOM 1592 C C . CYS B 2 17 ? 11.25235 -5.46690 27.41128 1.000 26.97524 15 CYS B C 1
ATOM 1593 O O . CYS B 2 17 ? 11.92281 -4.64111 26.77022 1.000 23.79447 15 CYS B O 1
ATOM 1596 N N . TYR B 2 18 ? 10.54453 -5.14151 28.50983 1.000 23.21486 16 TYR B N 1
ATOM 1597 C CA . TYR B 2 18 ? 10.48901 -3.77432 29.02313 1.000 26.05201 16 TYR B CA 1
ATOM 1598 C C . TYR B 2 18 ? 11.37904 -3.68036 30.25860 1.000 30.14429 16 TYR B C 1
ATOM 1599 O O . TYR B 2 18 ? 11.07610 -4.28910 31.29145 1.000 29.31791 16 TYR B O 1
ATOM 1608 N N . ALA B 2 19 ? 12.47567 -2.93565 30.13936 1.000 27.39586 17 ALA B N 1
ATOM 1609 C CA . ALA B 2 19 ? 13.41232 -2.72253 31.24009 1.000 25.85396 17 ALA B CA 1
ATOM 1610 C C . ALA B 2 19 ? 13.05767 -1.42775 31.95567 1.000 28.80696 17 ALA B C 1
ATOM 1611 O O . ALA B 2 19 ? 13.00520 -0.36177 31.33052 1.000 29.09157 17 ALA B O 1
ATOM 1613 N N . PHE B 2 20 ? 12.83060 -1.51686 33.26922 1.000 29.88201 18 PHE B N 1
ATOM 1614 C CA . PHE B 2 20 ? 12.50267 -0.31817 34.03817 1.000 31.32763 18 PHE B CA 1
ATOM 1615 C C . PHE B 2 20 ? 13.00671 -0.47284 35.45919 1.000 30.12053 18 PHE B C 1
ATOM 1616 O O . PHE B 2 20 ? 12.54199 -1.36433 36.17144 1.000 33.02623 18 PHE B O 1
ATOM 1624 N N . ASN B 2 21 ? 13.91912 0.40504 35.87178 1.000 43.04954 19 ASN B N 1
ATOM 1625 C CA . ASN B 2 21 ? 14.34028 0.48336 37.27294 1.000 48.18864 19 ASN B CA 1
ATOM 1626 C C . ASN B 2 21 ? 14.63466 -0.90006 37.84119 1.000 45.33506 19 ASN B C 1
ATOM 1627 O O . ASN B 2 21 ? 14.09034 -1.30814 38.87269 1.000 49.37366 19 ASN B O 1
ATOM 1632 N N . GLY B 2 22 ? 15.49214 -1.63911 37.13372 1.000 39.13799 20 GLY B N 1
ATOM 1633 C CA . GLY B 2 22 ? 15.92634 -2.94878 37.56412 1.000 31.05944 20 GLY B CA 1
ATOM 1634 C C . GLY B 2 22 ? 14.98192 -4.09662 37.28559 1.000 37.33694 20 GLY B C 1
ATOM 1635 O O . GLY B 2 22 ? 15.35643 -5.24531 37.54448 1.000 37.44021 20 GLY B O 1
ATOM 1636 N N . THR B 2 23 ? 13.78352 -3.84460 36.75024 1.000 33.10284 21 THR B N 1
ATOM 1637 C CA . THR B 2 23 ? 12.81881 -4.90855 36.49135 1.000 27.51333 21 THR B CA 1
ATOM 1638 C C . THR B 2 23 ? 12.74690 -5.21714 34.99484 1.000 30.92347 21 THR B C 1
ATOM 1639 O O . THR B 2 23 ? 13.12221 -4.39633 34.15731 1.000 31.65098 21 THR B O 1
ATOM 1643 N N . GLN B 2 24 ? 12.25224 -6.41080 34.67938 1.000 30.25893 22 GLN B N 1
ATOM 1644 C CA . GLN B 2 24 ? 12.06057 -6.84400 33.29668 1.000 26.91810 22 GLN B CA 1
ATOM 1645 C C . GLN B 2 24 ? 10.64946 -7.37583 33.18353 1.000 29.98264 22 GLN B C 1
ATOM 1646 O O . GLN B 2 24 ? 10.25254 -8.25844 33.95664 1.000 34.76381 22 GLN B O 1
ATOM 1652 N N . ARG B 2 25 ? 9.88863 -6.83482 32.24066 1.000 28.92189 23 ARG B N 1
ATOM 1653 C CA . ARG B 2 25 ? 8.55848 -7.33157 31.95039 1.000 24.72981 23 ARG B CA 1
ATOM 1654 C C . ARG B 2 25 ? 8.52165 -7.80725 30.50976 1.000 31.98026 23 ARG B C 1
ATOM 1655 O O . ARG B 2 25 ? 8.98206 -7.09746 29.60720 1.000 28.37212 23 ARG B O 1
ATOM 1663 N N . PHE B 2 26 ? 7.97754 -8.99736 30.30819 1.000 25.54980 24 PHE B N 1
ATOM 1664 C CA . PHE B 2 26 ? 8.00921 -9.68568 29.02403 1.000 24.11685 24 PHE B CA 1
ATOM 1665 C C . PHE B 2 26 ? 6.59228 -9.78382 28.48986 1.000 34.66833 24 PHE B C 1
ATOM 1666 O O . PHE B 2 26 ? 5.68956 -10.23859 29.21278 1.000 30.43956 24 PHE B O 1
ATOM 1674 N N . LEU B 2 27 ? 6.39824 -9.36557 27.23359 1.000 28.21866 25 LEU B N 1
ATOM 1675 C CA . LEU B 2 27 ? 5.15087 -9.60676 26.51363 1.000 26.23158 25 LEU B CA 1
ATOM 1676 C C . LEU B 2 27 ? 5.45485 -10.36772 25.23167 1.000 27.96361 25 LEU B C 1
ATOM 1677 O O . LEU B 2 27 ? 6.36417 -9.98850 24.47237 1.000 27.11435 25 LEU B O 1
ATOM 1682 N N . GLU B 2 28 ? 4.67616 -11.40839 24.96195 1.000 23.74308 26 GLU B N 1
ATOM 1683 C CA . GLU B 2 28 ? 4.77258 -12.12863 23.70447 1.000 21.50297 26 GLU B CA 1
ATOM 1684 C C . GLU B 2 28 ? 3.40921 -11.96747 23.03938 1.000 28.73378 26 GLU B C 1
ATOM 1685 O O . GLU B 2 28 ? 2.37934 -12.27737 23.65241 1.000 30.71935 26 GLU B O 1
ATOM 1691 N N . ARG B 2 29 ? 3.38632 -11.43427 21.81694 1.000 25.48704 27 ARG B N 1
ATOM 1692 C CA . ARG B 2 29 ? 2.13372 -11.05765 21.17489 1.000 23.86375 27 ARG B CA 1
ATOM 1693 C C . ARG B 2 29 ? 1.95552 -11.82950 19.88511 1.000 21.27819 27 ARG B C 1
ATOM 1694 O O . ARG B 2 29 ? 2.89477 -11.97033 19.10765 1.000 23.81166 27 ARG B O 1
ATOM 1702 N N . TYR B 2 30 ? 0.74065 -12.33727 19.65994 1.000 22.83396 28 TYR B N 1
ATOM 1703 C CA . TYR B 2 30 ? 0.39774 -13.06835 18.44676 1.000 23.27852 28 TYR B CA 1
ATOM 1704 C C . TYR B 2 30 ? -0.66386 -12.25253 17.71826 1.000 24.03098 28 TYR B C 1
ATOM 1705 O O . TYR B 2 30 ? -1.67094 -11.87394 18.31884 1.000 26.05519 28 TYR B O 1
ATOM 1714 N N . ILE B 2 31 ? -0.41153 -11.95321 16.45113 1.000 25.23666 29 ILE B N 1
ATOM 1715 C CA . ILE B 2 31 ? -1.17814 -10.95032 15.71956 1.000 23.26738 29 ILE B CA 1
ATOM 1716 C C . ILE B 2 31 ? -1.55508 -11.50298 14.35384 1.000 23.93331 29 ILE B C 1
ATOM 1717 O O . ILE B 2 31 ? -0.70165 -12.01194 13.61547 1.000 26.68161 29 ILE B O 1
ATOM 1722 N N . TYR B 2 32 ? -2.84236 -11.42685 14.02676 1.000 28.26877 30 TYR B N 1
ATOM 1723 C CA . TYR B 2 32 ? -3.33627 -11.81335 12.71248 1.000 26.22655 30 TYR B CA 1
ATOM 1724 C C . TYR B 2 32 ? -3.74024 -10.52683 12.01297 1.000 26.86335 30 TYR B C 1
ATOM 1725 O O . TYR B 2 32 ? -4.57935 -9.78772 12.53349 1.000 25.39837 30 TYR B O 1
ATOM 1734 N N . ASN B 2 33 ? -3.12987 -10.27081 10.86182 1.000 26.23916 31 ASN B N 1
ATOM 1735 C CA . ASN B 2 33 ? -3.19976 -8.99082 10.17042 1.000 30.74484 31 ASN B CA 1
ATOM 1736 C C . ASN B 2 33 ? -2.72965 -7.90467 11.12504 1.000 27.76623 31 ASN B C 1
ATOM 1737 O O . ASN B 2 33 ? -1.51992 -7.84666 11.39131 1.000 28.82527 31 ASN B O 1
ATOM 1742 N N . ARG B 2 34 ? -3.63679 -7.04273 11.63176 1.000 26.43426 32 ARG B N 1
ATOM 1743 C CA . ARG B 2 34 ? -3.31003 -6.07640 12.68216 1.000 24.73313 32 ARG B CA 1
ATOM 1744 C C . ARG B 2 34 ? -4.10187 -6.33167 13.95746 1.000 29.31639 32 ARG B C 1
ATOM 1745 O O . ARG B 2 34 ? -4.22621 -5.43916 14.79861 1.000 31.54007 32 ARG B O 1
ATOM 1753 N N . GLU B 2 35 ? -4.65108 -7.52696 14.12261 1.000 28.78012 33 GLU B N 1
ATOM 1754 C CA . GLU B 2 35 ? -5.45238 -7.83638 15.29750 1.000 34.89377 33 GLU B CA 1
ATOM 1755 C C . GLU B 2 35 ? -4.57563 -8.65383 16.23370 1.000 28.08189 33 GLU B C 1
ATOM 1756 O O . GLU B 2 35 ? -4.38075 -9.84327 16.01316 1.000 29.74449 33 GLU B O 1
ATOM 1762 N N . GLU B 2 36 ? -4.05589 -8.01912 17.28347 1.000 31.46145 34 GLU B N 1
ATOM 1763 C CA . GLU B 2 36 ? -3.48714 -8.81217 18.36489 1.000 30.24627 34 GLU B CA 1
ATOM 1764 C C . GLU B 2 36 ? -4.58364 -9.69901 18.93106 1.000 30.44121 34 GLU B C 1
ATOM 1765 O O . GLU B 2 36 ? -5.62739 -9.20397 19.37112 1.000 30.74763 34 GLU B O 1
ATOM 1771 N N . TYR B 2 37 ? -4.36778 -10.99519 18.92360 1.000 27.21261 35 TYR B N 1
ATOM 1772 C CA . TYR B 2 37 ? -5.44321 -11.89167 19.32961 1.000 26.64152 35 TYR B CA 1
ATOM 1773 C C . TYR B 2 37 ? -5.12063 -12.73935 20.54403 1.000 29.96594 35 TYR B C 1
ATOM 1774 O O . TYR B 2 37 ? -6.05133 -13.29243 21.14918 1.000 29.37298 35 TYR B O 1
ATOM 1783 N N . ALA B 2 38 ? -3.84811 -12.84020 20.93052 1.000 28.56343 36 ALA B N 1
ATOM 1784 C CA . ALA B 2 38 ? -3.43642 -13.56059 22.13165 1.000 26.43934 36 ALA B CA 1
ATOM 1785 C C . ALA B 2 38 ? -2.08524 -13.01791 22.57543 1.000 30.63094 36 ALA B C 1
ATOM 1786 O O . ALA B 2 38 ? -1.29261 -12.55785 21.74799 1.000 27.04998 36 ALA B O 1
ATOM 1788 N N . ARG B 2 39 ? -1.82180 -13.09584 23.87553 1.000 28.03310 37 ARG B N 1
ATOM 1789 C CA . ARG B 2 39 ? -0.56483 -12.57725 24.39662 1.000 30.03690 37 ARG B CA 1
ATOM 1790 C C . ARG B 2 39 ? -0.23081 -13.25017 25.71582 1.000 38.97433 37 ARG B C 1
ATOM 1791 O O . ARG B 2 39 ? -1.11677 -13.70595 26.44427 1.000 35.16332 37 ARG B O 1
ATOM 1799 N N . PHE B 2 40 ? 1.06208 -13.29451 26.01140 1.000 28.36780 38 PHE B N 1
ATOM 1800 C CA . PHE B 2 40 ? 1.56205 -13.62171 27.33498 1.000 29.84456 38 PHE B CA 1
ATOM 1801 C C . PHE B 2 40 ? 2.19689 -12.36908 27.91538 1.000 34.37241 38 PHE B C 1
ATOM 1802 O O . PHE B 2 40 ? 2.95921 -11.69884 27.21611 1.000 30.31104 38 PHE B O 1
ATOM 1810 N N . ASP B 2 41 ? 1.83689 -12.01522 29.15673 1.000 25.80832 39 ASP B N 1
ATOM 1811 C CA . ASP B 2 41 ? 2.38691 -10.86162 29.86257 1.000 30.08407 39 ASP B CA 1
ATOM 1812 C C . ASP B 2 41 ? 2.92175 -11.35904 31.19339 1.000 31.42431 39 ASP B C 1
ATOM 1813 O O . ASP B 2 41 ? 2.16262 -11.89942 32.00429 1.000 33.75692 39 ASP B O 1
ATOM 1818 N N . SER B 2 42 ? 4.22065 -11.18784 31.42641 1.000 31.52622 40 SER B N 1
ATOM 1819 C CA . SER B 2 42 ? 4.78276 -11.76062 32.64683 1.000 31.47406 40 SER B CA 1
ATOM 1820 C C . SER B 2 42 ? 4.15714 -11.14343 33.90152 1.000 31.59089 40 SER B C 1
ATOM 1821 O O . SER B 2 42 ? 4.10443 -11.79948 34.94609 1.000 31.49327 40 SER B O 1
ATOM 1824 N N . ASP B 2 43 ? 3.67401 -9.89428 33.82431 1.000 33.13084 41 ASP B N 1
ATOM 1825 C CA . ASP B 2 43 ? 2.92737 -9.32098 34.94864 1.000 36.15020 41 ASP B CA 1
ATOM 1826 C C . ASP B 2 43 ? 1.68459 -10.14981 35.25437 1.000 44.15505 41 ASP B C 1
ATOM 1827 O O . ASP B 2 43 ? 1.20297 -10.17353 36.39435 1.000 38.74323 41 ASP B O 1
ATOM 1832 N N . VAL B 2 44 ? 1.16122 -10.84163 34.25062 1.000 38.03686 42 VAL B N 1
ATOM 1833 C CA . VAL B 2 44 ? -0.06417 -11.60983 34.37402 1.000 35.71028 42 VAL B CA 1
ATOM 1834 C C . VAL B 2 44 ? 0.21590 -13.07400 34.68014 1.000 37.19806 42 VAL B C 1
ATOM 1835 O O . VAL B 2 44 ? -0.48466 -13.67196 35.49379 1.000 41.40545 42 VAL B O 1
ATOM 1839 N N . GLY B 2 45 ? 1.23238 -13.67132 34.04147 1.000 32.23194 43 GLY B N 1
ATOM 1840 C CA . GLY B 2 45 ? 1.69412 -15.00439 34.37086 1.000 26.43325 43 GLY B CA 1
ATOM 1841 C C . GLY B 2 45 ? 1.10263 -16.13408 33.54812 1.000 30.42869 43 GLY B C 1
ATOM 1842 O O . GLY B 2 45 ? 1.43686 -17.30106 33.77848 1.000 34.37107 43 GLY B O 1
ATOM 1843 N N . GLU B 2 46 ? 0.21842 -15.82888 32.60375 1.000 32.89835 44 GLU B N 1
ATOM 1844 C CA . GLU B 2 46 ? -0.35254 -16.82937 31.72302 1.000 28.11265 44 GLU B CA 1
ATOM 1845 C C . GLU B 2 46 ? -0.76386 -16.13253 30.43611 1.000 29.00769 44 GLU B C 1
ATOM 1846 O O . GLU B 2 46 ? -0.73174 -14.89774 30.33633 1.000 31.01121 44 GLU B O 1
ATOM 1852 N N . PHE B 2 47 ? -1.15921 -16.93861 29.45385 1.000 31.22809 45 PHE B N 1
ATOM 1853 C CA . PHE B 2 47 ? -1.68370 -16.37617 28.21697 1.000 28.62893 45 PHE B CA 1
ATOM 1854 C C . PHE B 2 47 ? -3.08734 -15.81893 28.44926 1.000 35.69670 45 PHE B C 1
ATOM 1855 O O . PHE B 2 47 ? -3.86345 -16.32362 29.27527 1.000 31.43413 45 PHE B O 1
ATOM 1863 N N . ARG B 2 48 ? -3.41252 -14.76622 27.71723 1.000 27.71699 46 ARG B N 1
ATOM 1864 C CA . ARG B 2 48 ? -4.78172 -14.27027 27.65767 1.000 26.39267 46 ARG B CA 1
ATOM 1865 C C . ARG B 2 48 ? -5.20853 -14.13599 26.20568 1.000 37.64346 46 ARG B C 1
ATOM 1866 O O . ARG B 2 48 ? -4.39906 -13.79165 25.33907 1.000 30.37644 46 ARG B O 1
ATOM 1874 N N . ALA B 2 49 ? -6.47557 -14.44541 25.93257 1.000 30.80287 47 ALA B N 1
ATOM 1875 C CA . ALA B 2 49 ? -7.05136 -14.13054 24.63591 1.000 28.18396 47 ALA B CA 1
ATOM 1876 C C . ALA B 2 49 ? -7.32608 -12.64206 24.58137 1.000 30.27518 47 ALA B C 1
ATOM 1877 O O . ALA B 2 49 ? -7.99676 -12.08945 25.46198 1.000 31.50527 47 ALA B O 1
ATOM 1879 N N . VAL B 2 50 ? -6.78041 -11.97975 23.56762 1.000 28.12684 48 VAL B N 1
ATOM 1880 C CA . VAL B 2 50 ? -7.03400 -10.55310 23.43925 1.000 32.27470 48 VAL B CA 1
ATOM 1881 C C . VAL B 2 50 ? -8.35038 -10.30309 22.71213 1.000 34.30786 48 VAL B C 1
ATOM 1882 O O . VAL B 2 50 ? -9.04689 -9.30848 22.99428 1.000 31.69070 48 VAL B O 1
ATOM 1886 N N . THR B 2 51 ? -8.69626 -11.19123 21.78513 1.000 31.67831 49 THR B N 1
ATOM 1887 C CA . THR B 2 51 ? -9.96887 -11.19110 21.07622 1.000 28.67662 49 THR B CA 1
ATOM 1888 C C . THR B 2 51 ? -10.49812 -12.61641 21.03239 1.000 34.80316 49 THR B C 1
ATOM 1889 O O . THR B 2 51 ? -9.81855 -13.57034 21.42069 1.000 32.11438 49 THR B O 1
ATOM 1893 N N . GLU B 2 52 ? -11.72233 -12.75023 20.51099 1.000 35.70491 50 GLU B N 1
ATOM 1894 C CA . GLU B 2 52 ? -12.35990 -14.05761 20.37754 1.000 32.66749 50 GLU B CA 1
ATOM 1895 C C . GLU B 2 52 ? -11.48227 -15.05742 19.63224 1.000 36.04268 50 GLU B C 1
ATOM 1896 O O . GLU B 2 52 ? -11.43265 -16.23580 19.99805 1.000 33.15240 50 GLU B O 1
ATOM 1902 N N . LEU B 2 53 ? -10.79383 -14.60200 18.57500 1.000 31.89435 51 LEU B N 1
ATOM 1903 C CA . LEU B 2 53 ? -9.86947 -15.44342 17.81021 1.000 33.98082 51 LEU B CA 1
ATOM 1904 C C . LEU B 2 53 ? -8.81768 -16.10378 18.69043 1.000 31.51290 51 LEU B C 1
ATOM 1905 O O . LEU B 2 53 ? -8.26512 -17.15714 18.32862 1.000 32.16951 51 LEU B O 1
ATOM 1910 N N . GLY B 2 54 ? -8.49108 -15.48454 19.82277 1.000 28.48235 52 GLY B N 1
ATOM 1911 C CA . GLY B 2 54 ? -7.48227 -16.06507 20.68767 1.000 29.62594 52 GLY B CA 1
ATOM 1912 C C . GLY B 2 54 ? -7.96242 -17.05536 21.71849 1.000 33.86026 52 GLY B C 1
ATOM 1913 O O . GLY B 2 54 ? -7.13840 -17.67766 22.39352 1.000 31.11048 52 GLY B O 1
ATOM 1914 N N . ARG B 2 55 ? -9.27605 -17.23975 21.87048 1.000 35.37522 53 ARG B N 1
ATOM 1915 C CA . ARG B 2 55 ? -9.76133 -18.12559 22.92887 1.000 32.79094 53 ARG B CA 1
ATOM 1916 C C . ARG B 2 55 ? -9.24663 -19.55222 22.76803 1.000 30.28121 53 ARG B C 1
ATOM 1917 O O . ARG B 2 55 ? -8.79305 -20.13554 23.76753 1.000 36.45827 53 ARG B O 1
ATOM 1925 N N . PRO B 2 56 ? -9.27997 -20.16279 21.58229 1.000 30.92155 54 PRO B N 1
ATOM 1926 C CA . PRO B 2 56 ? -8.72741 -21.52170 21.45057 1.000 35.48567 54 PRO B CA 1
ATOM 1927 C C . PRO B 2 56 ? -7.25603 -21.60139 21.80196 1.000 40.21534 54 PRO B C 1
ATOM 1928 O O . PRO B 2 56 ? -6.79443 -22.60350 22.36537 1.000 34.68438 54 PRO B O 1
ATOM 1932 N N . ALA B 2 57 ? -6.49109 -20.58018 21.40553 1.000 33.90105 55 ALA B N 1
ATOM 1933 C CA . ALA B 2 57 ? -5.04006 -20.61635 21.56635 1.000 32.22528 55 ALA B CA 1
ATOM 1934 C C . ALA B 2 57 ? -4.64725 -20.40698 23.02478 1.000 31.02171 55 ALA B C 1
ATOM 1935 O O . ALA B 2 57 ? -3.83441 -21.15990 23.57016 1.000 34.09601 55 ALA B O 1
ATOM 1937 N N . ALA B 2 58 ? -5.21553 -19.38699 23.67644 1.000 31.63567 56 ALA B N 1
ATOM 1938 C CA . ALA B 2 58 ? -4.92604 -19.18061 25.08979 1.000 30.18572 56 ALA B CA 1
ATOM 1939 C C . ALA B 2 58 ? -5.26281 -20.43245 25.89992 1.000 35.62753 56 ALA B C 1
ATOM 1940 O O . ALA B 2 58 ? -4.46189 -20.88060 26.73234 1.000 34.82383 56 ALA B O 1
ATOM 1942 N N . GLU B 2 59 ? -6.44547 -21.01336 25.66323 1.000 33.62659 57 GLU B N 1
ATOM 1943 C CA . GLU B 2 59 ? -6.86310 -22.17997 26.44000 1.000 34.34749 57 GLU B CA 1
ATOM 1944 C C . GLU B 2 59 ? -5.86775 -23.31939 26.26549 1.000 34.28120 57 GLU B C 1
ATOM 1945 O O . GLU B 2 59 ? -5.44530 -23.96275 27.23648 1.000 39.26136 57 GLU B O 1
ATOM 1951 N N . TYR B 2 60 ? -5.49648 -23.59280 25.02560 1.000 33.05428 58 TYR B N 1
ATOM 1952 C CA . TYR B 2 60 ? -4.56425 -24.67052 24.74689 1.000 35.48038 58 TYR B CA 1
AT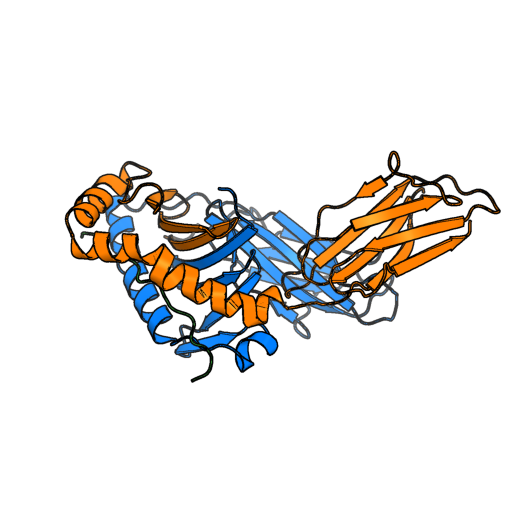OM 1953 C C . TYR B 2 60 ? -3.18278 -24.37486 25.32318 1.000 40.84280 58 TYR B C 1
ATOM 1954 O O . TYR B 2 60 ? -2.59446 -25.21270 26.02084 1.000 38.80820 58 TYR B O 1
ATOM 1963 N N . TRP B 2 61 ? -2.64577 -23.18324 25.04800 1.000 34.06149 59 TRP B N 1
ATOM 1964 C CA . TRP B 2 61 ? -1.31616 -22.86102 25.55959 1.000 34.92195 59 TRP B CA 1
ATOM 1965 C C . TRP B 2 61 ? -1.29186 -22.88955 27.08131 1.000 34.10043 59 TRP B C 1
ATOM 1966 O O . TRP B 2 61 ? -0.30924 -23.33055 27.68979 1.000 31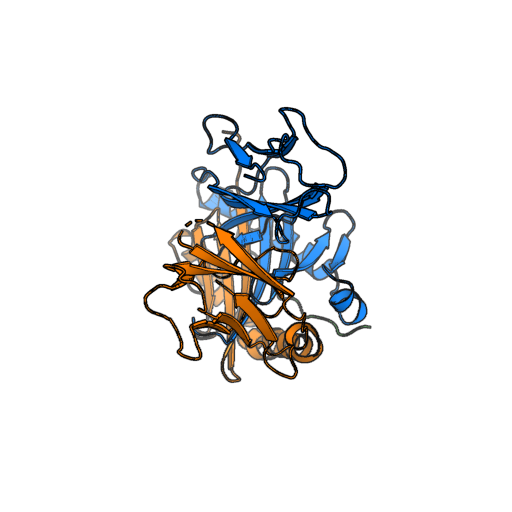.94745 59 TRP B O 1
ATOM 1977 N N . ASN B 2 62 ? -2.36961 -22.43110 27.71731 1.000 29.84467 60 ASN B N 1
ATOM 1978 C CA . ASN B 2 62 ? -2.40107 -22.40431 29.16942 1.000 31.83729 60 ASN B CA 1
ATOM 1979 C C . ASN B 2 62 ? -2.52115 -23.79993 29.76188 1.000 37.48367 60 ASN B C 1
ATOM 1980 O O . ASN B 2 62 ? -2.28266 -23.96804 30.96115 1.000 36.91285 60 ASN B O 1
ATOM 1985 N N . SER B 2 63 ? -2.86451 -24.79204 28.95267 1.000 32.63585 61 SER B N 1
ATOM 1986 C CA . SER B 2 63 ? -2.93218 -26.16645 29.42996 1.000 40.93375 61 SER B CA 1
ATOM 1987 C C . SER B 2 63 ? -1.59292 -26.88894 29.34333 1.000 45.24122 61 SER B C 1
ATOM 1988 O O . SER B 2 63 ? -1.48495 -28.01697 29.83933 1.000 42.72949 61 SER B O 1
ATOM 1991 N N . GLN B 2 64 ? -0.57139 -26.27153 28.74473 1.000 39.40936 62 GLN B N 1
ATOM 1992 C CA . GLN B 2 64 ? 0.74336 -26.89861 28.58017 1.000 40.22398 62 GLN B CA 1
ATOM 1993 C C . GLN B 2 64 ? 1.69618 -26.33505 29.63012 1.000 45.85921 62 GLN B C 1
ATOM 1994 O O . GLN B 2 64 ? 2.25093 -25.23943 29.46829 1.000 36.45485 62 GLN B O 1
ATOM 2000 N N . LYS B 2 65 ? 1.89423 -27.09667 30.71252 1.000 38.35376 63 LYS B N 1
ATOM 2001 C CA . LYS B 2 65 ? 2.66239 -26.57715 31.83962 1.000 35.52007 63 LYS B CA 1
ATOM 2002 C C . LYS B 2 65 ? 4.07232 -26.17663 31.41963 1.000 35.32219 63 LYS B C 1
ATOM 2003 O O . LYS B 2 65 ? 4.62238 -25.19907 31.93700 1.000 36.44892 63 LYS B O 1
ATOM 2009 N N . ASP B 2 66 ? 4.68478 -26.93269 30.50763 1.000 33.33543 64 ASP B N 1
ATOM 2010 C CA . ASP B 2 66 ? 6.05670 -26.62121 30.14212 1.000 39.54838 64 ASP B CA 1
ATOM 2011 C C . ASP B 2 66 ? 6.13344 -25.28097 29.42930 1.000 42.03833 64 ASP B C 1
ATOM 2012 O O . ASP B 2 66 ? 7.11556 -24.54378 29.59000 1.000 38.97943 64 ASP B O 1
ATOM 2017 N N . ILE B 2 67 ? 5.09484 -24.93213 28.66884 1.000 37.60769 65 ILE B N 1
ATOM 2018 C CA . ILE B 2 67 ? 5.09050 -23.63622 27.99033 1.000 34.08506 65 ILE B 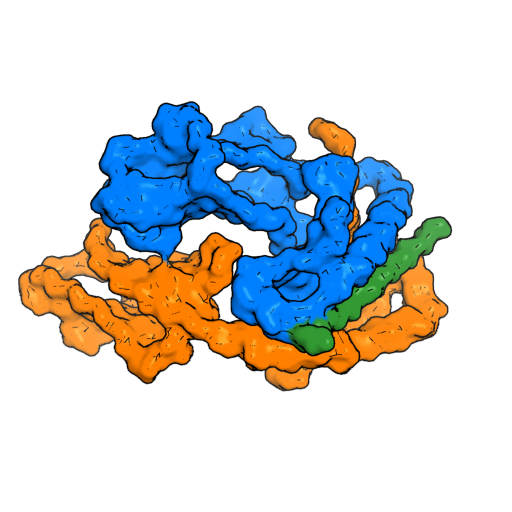CA 1
ATOM 2019 C C . ILE B 2 67 ? 4.96725 -22.50004 29.00109 1.000 36.95978 65 ILE B C 1
ATOM 2020 O O . ILE B 2 67 ? 5.67984 -21.48868 28.91094 1.000 30.27070 65 ILE B O 1
ATOM 2025 N N . LEU B 2 68 ? 4.08746 -22.64786 30.00310 1.000 28.57450 66 LEU B N 1
ATOM 2026 C CA . LEU B 2 68 ? 3.96028 -21.58605 30.99037 1.000 32.80531 66 LEU B CA 1
ATOM 2027 C C . LEU B 2 68 ? 5.24754 -21.43314 31.78519 1.000 27.66308 66 LEU B C 1
ATOM 2028 O O . LEU B 2 68 ? 5.68316 -20.30855 32.07654 1.000 31.64937 66 LEU B O 1
ATOM 2033 N N . GLU B 2 69 ? 5.85939 -22.56162 32.16535 1.000 36.24776 67 GLU B N 1
ATOM 2034 C CA . GLU B 2 69 ? 7.12406 -22.49571 32.89115 1.000 31.50953 67 GLU B CA 1
ATOM 2035 C C . GLU B 2 69 ? 8.17694 -21.74388 32.07926 1.000 30.72065 67 GLU B C 1
ATOM 2036 O O . GLU B 2 69 ? 8.87393 -20.87193 32.60639 1.000 33.34301 67 GLU B O 1
ATOM 2042 N N . GLU B 2 70 ? 8.29064 -22.06880 30.79025 1.000 31.32349 68 GLU B N 1
ATOM 2043 C CA . GLU B 2 70 ? 9.23971 -21.38283 29.91216 1.000 33.12083 68 GLU B CA 1
ATOM 2044 C C . GLU B 2 70 ? 8.95425 -19.88414 29.83796 1.000 32.63564 68 GLU B C 1
ATOM 2045 O O . GLU B 2 70 ? 9.85812 -19.05798 30.01766 1.000 30.18133 68 GLU B O 1
ATOM 2051 N N . LYS B 2 71 ? 7.69489 -19.50500 29.60321 1.000 31.29345 69 LYS B N 1
ATOM 2052 C CA . LYS B 2 71 ? 7.39688 -18.08190 29.44531 1.000 32.62481 69 LYS B CA 1
ATOM 2053 C C . LYS B 2 71 ? 7.55282 -17.31562 30.75776 1.000 27.19315 69 LYS B C 1
ATOM 2054 O O . LYS B 2 71 ? 7.98390 -16.16088 30.75214 1.000 29.26423 69 LYS B O 1
ATOM 2060 N N . ARG B 2 72 ? 7.22452 -17.94027 31.90134 1.000 25.69546 70 ARG B N 1
ATOM 2061 C CA . ARG B 2 72 ? 7.38428 -17.23799 33.16450 1.000 29.95944 70 ARG B CA 1
ATOM 2062 C C . ARG B 2 72 ? 8.85266 -16.98443 33.46583 1.000 26.07215 70 ARG B C 1
ATOM 2063 O O . ARG B 2 72 ? 9.18236 -16.03156 34.18694 1.000 29.27113 70 ARG B O 1
ATOM 2071 N N . ALA B 2 73 ? 9.72479 -17.84429 32.93677 1.000 26.12187 71 ALA B N 1
ATOM 2072 C CA . ALA B 2 73 ? 11.16931 -17.68492 33.10901 1.000 25.28809 71 ALA B CA 1
ATOM 2073 C C . ALA B 2 73 ? 11.78994 -16.68123 32.13844 1.000 29.43609 71 ALA B C 1
ATOM 2074 O O . ALA B 2 73 ? 12.95426 -16.30876 32.32329 1.000 29.97715 71 ALA B O 1
ATOM 2076 N N . VAL B 2 74 ? 11.06582 -16.25058 31.10698 1.000 24.95334 72 VAL B N 1
ATOM 2077 C CA . VAL B 2 74 ? 11.68739 -15.37514 30.08984 1.000 24.31054 72 VAL B CA 1
ATOM 2078 C C . VAL B 2 74 ? 12.21655 -14.08572 30.68049 1.000 23.19300 72 VAL B C 1
ATOM 2079 O O . VAL B 2 74 ? 13.31359 -13.66508 30.29708 1.000 26.66212 72 VAL B O 1
ATOM 2083 N N . PRO B 2 75 ? 11.51632 -13.37908 31.57611 1.000 22.20074 73 PRO B N 1
ATOM 2084 C CA . PRO B 2 75 ? 12.08415 -12.13823 32.10249 1.000 22.30187 73 PRO B CA 1
ATOM 2085 C C . PRO B 2 75 ? 13.49176 -12.30881 32.63365 1.000 25.30442 73 PRO B C 1
ATOM 2086 O O . PRO B 2 75 ? 14.37409 -11.47883 32.35764 1.000 25.69184 73 PRO B O 1
ATOM 2090 N N . ASP B 2 76 ? 13.70944 -13.34897 33.43212 1.000 27.47325 74 ASP B N 1
ATOM 2091 C CA . ASP B 2 76 ? 15.01504 -13.50945 34.04248 1.000 27.62996 74 ASP B CA 1
ATOM 2092 C C . ASP B 2 76 ? 15.98372 -14.17549 33.07927 1.000 26.57101 74 ASP B C 1
ATOM 2093 O O . ASP B 2 76 ? 17.16393 -13.82585 33.05193 1.000 33.16457 74 ASP B O 1
ATOM 2098 N N . ARG B 2 77 ? 15.51890 -15.12148 32.26695 1.000 24.63947 75 ARG B N 1
ATOM 2099 C CA . ARG B 2 77 ? 16.46689 -15.91672 31.50109 1.000 22.02465 75 ARG B CA 1
ATOM 2100 C C . ARG B 2 77 ? 16.83866 -15.29348 30.16859 1.000 30.82330 75 ARG B C 1
ATOM 2101 O O . ARG B 2 77 ? 17.98053 -15.45065 29.72633 1.000 29.28952 75 ARG B O 1
ATOM 2109 N N . VAL B 2 78 ? 15.90134 -14.61476 29.51746 1.000 23.27107 76 VAL B N 1
ATOM 2110 C CA . VAL B 2 78 ? 16.09283 -14.05775 28.17720 1.000 23.27453 76 VAL B CA 1
ATOM 2111 C C . VAL B 2 78 ? 16.16402 -12.53309 28.22364 1.000 24.01328 76 VAL B C 1
ATOM 2112 O O . VAL B 2 78 ? 17.13371 -11.93878 27.75272 1.000 25.63399 76 VAL B O 1
ATOM 2116 N N . CYS B 2 79 ? 15.15741 -11.87994 28.81581 1.000 22.91412 77 CYS B N 1
ATOM 2117 C CA . CYS B 2 79 ? 15.14294 -10.41462 28.82594 1.000 20.15452 77 CYS B CA 1
ATOM 2118 C C . CYS B 2 79 ? 16.34922 -9.85088 29.57934 1.000 24.89226 77 CYS B C 1
ATOM 2119 O O . CYS B 2 79 ? 17.04164 -8.94315 29.09583 1.000 23.06125 77 CYS B O 1
ATOM 2122 N N . ARG B 2 80 ? 16.57890 -10.34017 30.80580 1.000 23.17600 78 ARG B N 1
ATOM 2123 C CA . ARG B 2 80 ? 17.65503 -9.79451 31.61580 1.000 22.33829 78 ARG B CA 1
ATOM 2124 C C . ARG B 2 80 ? 18.99104 -10.08622 30.96464 1.000 23.72376 78 ARG B C 1
ATOM 2125 O O . ARG B 2 80 ? 19.89100 -9.23717 30.96304 1.000 22.78063 78 ARG B O 1
ATOM 2133 N N . HIS B 2 81 ? 19.12509 -11.27278 30.38991 1.000 21.54250 79 HIS B N 1
ATOM 2134 C CA . HIS B 2 81 ? 20.38233 -11.64604 29.75391 1.000 21.96777 79 HIS B CA 1
ATOM 2135 C C . HIS B 2 81 ? 20.68694 -10.71249 28.60513 1.000 26.50142 79 HIS B C 1
ATOM 2136 O O . HIS B 2 81 ? 21.78556 -10.16803 28.52208 1.000 21.33390 79 HIS B O 1
ATOM 2143 N N . ASN B 2 82 ? 19.72908 -10.55126 27.68492 1.000 21.34825 80 ASN B N 1
ATOM 2144 C CA . ASN B 2 82 ? 19.97683 -9.69028 26.52937 1.000 21.37712 80 ASN B CA 1
ATOM 2145 C C . ASN B 2 82 ? 20.18886 -8.25379 26.96591 1.000 19.80873 80 ASN B C 1
ATOM 2146 O O . ASN B 2 82 ? 20.97323 -7.52379 26.34930 1.000 20.33440 80 ASN B O 1
ATOM 2151 N N . TYR B 2 83 ? 19.47928 -7.81135 28.01568 1.000 19.53850 81 TYR B N 1
ATOM 2152 C CA . TYR B 2 83 ? 19.65197 -6.44427 28.47647 1.000 19.81054 81 TYR B CA 1
ATOM 2153 C C . TYR B 2 83 ? 21.06222 -6.21023 29.01121 1.000 22.88148 81 TYR B C 1
ATOM 2154 O O . TYR B 2 83 ? 21.68854 -5.17498 28.72075 1.000 21.30332 81 TYR B O 1
ATOM 2163 N N . GLU B 2 84 ? 21.59728 -7.17160 29.77698 1.000 22.34453 82 GLU B N 1
ATOM 2164 C CA . GLU B 2 84 ? 22.97203 -7.04546 30.25708 1.000 24.36073 82 GLU B CA 1
ATOM 2165 C C . GLU B 2 84 ? 23.95349 -6.94658 29.09207 1.000 26.11287 82 GLU B C 1
ATOM 2166 O O . GLU B 2 84 ? 24.90172 -6.15272 29.13228 1.000 22.81726 82 GLU B O 1
ATOM 2172 N N . LEU B 2 85 ? 23.71870 -7.70559 28.01779 1.000 20.59284 83 LEU B N 1
ATOM 2173 C CA . LEU B 2 85 ? 24.57634 -7.58788 26.84242 1.000 18.43176 83 LEU B CA 1
ATOM 2174 C C . LEU B 2 85 ? 24.44412 -6.19576 26.21668 1.000 22.64634 83 LEU B C 1
ATOM 2175 O O . LEU B 2 85 ? 25.44238 -5.55106 25.85892 1.000 21.51248 83 LEU B O 1
ATOM 2180 N N . ASP B 2 86 ? 23.21854 -5.71973 26.07925 1.000 20.47993 84 ASP B N 1
ATOM 2181 C CA . ASP B 2 86 ? 23.03654 -4.38065 25.52383 1.000 19.37446 84 ASP B CA 1
ATOM 2182 C C . ASP B 2 86 ? 23.58341 -3.29175 26.43914 1.000 22.73387 84 ASP B C 1
ATOM 2183 O O . ASP B 2 86 ? 23.92367 -2.20773 25.94625 1.000 21.67526 84 ASP B O 1
ATOM 2188 N N . GLU B 2 87 ? 23.69393 -3.54179 27.75512 1.000 18.43933 85 GLU B N 1
ATOM 2189 C CA . GLU B 2 87 ? 24.34611 -2.57572 28.64240 1.000 18.76375 85 GLU B CA 1
ATOM 2190 C C . GLU B 2 87 ? 25.82543 -2.44304 28.32601 1.000 21.57192 85 GLU B C 1
ATOM 2191 O O . GLU B 2 87 ? 26.41130 -1.37476 28.54712 1.000 22.84706 85 GLU B O 1
ATOM 2197 N N . ALA B 2 88 ? 26.44134 -3.51381 27.81574 1.000 20.27287 86 ALA B N 1
ATOM 2198 C CA . ALA B 2 88 ? 27.85829 -3.50987 27.51553 1.000 21.05480 86 ALA B CA 1
ATOM 2199 C C . ALA B 2 88 ? 28.18808 -2.81011 26.20563 1.000 22.02247 86 ALA B C 1
ATOM 2200 O O . ALA B 2 88 ? 29.35009 -2.44349 25.97807 1.000 24.19510 86 ALA B O 1
ATOM 2202 N N . VAL B 2 89 ? 27.20077 -2.59140 25.34415 1.000 21.71232 87 VAL B N 1
ATOM 2203 C CA . VAL B 2 89 ? 27.49116 -2.11196 24.00067 1.000 23.44724 87 VAL B CA 1
ATOM 2204 C C . VAL B 2 89 ? 26.50342 -1.02412 23.62302 1.000 22.86333 87 VAL B C 1
ATOM 2205 O O . VAL B 2 89 ? 26.85386 0.16343 23.62258 1.000 22.62548 87 VAL B O 1
ATOM 2209 N N . THR B 2 90 ? 25.26780 -1.42547 23.31185 1.000 19.21880 88 THR B N 1
ATOM 2210 C CA . THR B 2 90 ? 24.25262 -0.50014 22.80140 1.000 20.64054 88 THR B CA 1
ATOM 2211 C C . THR B 2 90 ? 24.06799 0.71119 23.70648 1.000 20.03642 88 THR B C 1
ATOM 2212 O O . THR B 2 90 ? 23.97549 1.86797 23.24013 1.000 20.04894 88 THR B O 1
ATOM 2216 N N . LEU B 2 91 ? 23.98050 0.47700 24.99817 1.000 21.92039 89 LEU B N 1
ATOM 2217 C CA . LEU B 2 91 ? 23.74253 1.56257 25.94222 1.000 21.78564 89 LEU B CA 1
ATOM 2218 C C . LEU B 2 91 ? 24.98889 2.39121 26.20572 1.000 23.33046 89 LEU B C 1
ATOM 2219 O O . LEU B 2 91 ? 24.90665 3.40875 26.91123 1.000 27.20387 89 LEU B O 1
ATOM 2224 N N . GLN B 2 92 ? 26.12461 2.00752 25.64260 1.000 21.16424 90 GLN B N 1
ATOM 2225 C CA . GLN B 2 92 ? 27.31770 2.83173 25.69181 1.000 21.90794 90 GLN B CA 1
ATOM 2226 C C . GLN B 2 92 ? 27.55578 3.57839 24.39539 1.000 25.30286 90 GLN B C 1
ATOM 2227 O O . GLN B 2 92 ? 28.52200 4.33887 24.31168 1.000 24.03958 90 GLN B O 1
ATOM 2233 N N . ARG B 2 93 ? 26.69330 3.38589 23.40476 1.000 21.87088 91 ARG B N 1
ATOM 2234 C CA . ARG B 2 93 ? 26.81743 4.10847 22.14596 1.000 20.90638 91 ARG B CA 1
ATOM 2235 C C . ARG B 2 93 ? 26.62334 5.59795 22.40512 1.000 18.79373 91 ARG B C 1
ATOM 2236 O O . ARG B 2 93 ? 25.61153 5.99227 22.99383 1.000 20.94504 91 ARG B O 1
ATOM 2244 N N . ARG B 2 94 ? 27.61057 6.39561 21.99506 1.000 20.30839 92 ARG B N 1
ATOM 2245 C CA . ARG B 2 94 ? 27.58713 7.85415 22.17366 1.000 19.95699 92 ARG B CA 1
ATOM 2246 C C . ARG B 2 94 ? 28.03982 8.49101 20.87787 1.000 22.56293 92 ARG B C 1
ATOM 2247 O O . ARG B 2 94 ? 29.20109 8.33584 20.48867 1.000 27.43275 92 ARG B O 1
ATOM 2255 N N . VAL B 2 95 ? 27.15556 9.23278 20.22598 1.000 20.25051 93 VAL B N 1
ATOM 2256 C CA . VAL B 2 95 ? 27.51028 9.92821 18.99692 1.000 19.94386 93 VAL B CA 1
ATOM 2257 C C . VAL B 2 95 ? 27.20155 11.39414 19.24773 1.000 18.19133 93 VAL B C 1
ATOM 2258 O O . VAL B 2 95 ? 26.07090 11.74456 19.61384 1.000 18.99638 93 VAL B O 1
ATOM 2262 N N . GLN B 2 96 ? 28.23020 12.22870 19.13969 1.000 20.47448 94 GLN B N 1
ATOM 2263 C CA . GLN B 2 96 ? 28.08531 13.61454 19.61080 1.000 21.73404 94 GLN B CA 1
ATOM 2264 C C . GLN B 2 96 ? 27.30109 14.47377 18.60727 1.000 21.30977 94 GLN B C 1
ATOM 2265 O O . GLN B 2 96 ? 27.53018 14.39512 17.39285 1.000 23.26332 94 GLN B O 1
ATOM 2271 N N . PRO B 2 97 ? 26.37098 15.30471 19.09804 1.000 20.16772 95 PRO B N 1
ATOM 2272 C CA . PRO B 2 97 ? 25.59927 16.16052 18.18729 1.000 21.08294 95 PRO B CA 1
ATOM 2273 C C . PRO B 2 97 ? 26.47462 17.18467 17.46578 1.000 22.65290 95 PRO B C 1
ATOM 2274 O O . PRO B 2 97 ? 27.41979 17.73809 18.04115 1.000 23.79723 95 PRO B O 1
ATOM 2278 N N . LYS B 2 98 ? 26.13577 17.42572 16.19566 1.000 20.69003 96 LYS B N 1
ATOM 2279 C CA . LYS B 2 98 ? 26.60121 18.58108 15.44057 1.000 20.04146 96 LYS B CA 1
ATOM 2280 C C . LYS B 2 98 ? 25.53827 19.66790 15.53249 1.000 22.56544 96 LYS B C 1
ATOM 2281 O O . LYS B 2 98 ? 24.33853 19.39225 15.54733 1.000 20.01385 96 LYS B O 1
ATOM 2287 N N . VAL B 2 99 ? 25.96661 20.91611 15.59937 1.000 21.86639 97 VAL B N 1
ATOM 2288 C CA . VAL B 2 99 ? 25.03486 22.00865 15.84749 1.000 19.63018 97 VAL B CA 1
ATOM 2289 C C . VAL B 2 99 ? 25.24310 23.09511 14.80134 1.000 19.76579 97 VAL B C 1
ATOM 2290 O O . VAL B 2 99 ? 26.37239 23.54423 14.57434 1.000 21.90424 97 VAL B O 1
ATOM 2294 N N . ASN B 2 100 ? 24.16012 23.51545 14.17472 1.000 19.78638 98 ASN B N 1
ATOM 2295 C CA . ASN B 2 100 ? 24.18731 24.57950 13.16046 1.000 22.22661 98 ASN B CA 1
ATOM 2296 C C . ASN B 2 100 ? 23.05562 25.54594 13.44500 1.000 21.81885 98 ASN B C 1
ATOM 2297 O O . ASN B 2 100 ? 21.92223 25.13114 13.70783 1.000 22.88788 98 ASN B O 1
ATOM 2302 N N . VAL B 2 101 ? 23.32820 26.85908 13.35080 1.000 19.46002 99 VAL B N 1
ATOM 2303 C CA . VAL B 2 101 ? 22.28016 27.85402 13.52297 1.000 20.39599 99 VAL B CA 1
ATOM 2304 C C . VAL B 2 101 ? 22.15280 28.61496 12.21194 1.000 25.66915 99 VAL B C 1
ATOM 2305 O O . VAL B 2 101 ? 23.16436 29.01428 11.62591 1.000 23.54482 99 VAL B O 1
ATOM 2309 N N . SER B 2 102 ? 20.92011 28.79969 11.75554 1.000 21.98628 100 SER B N 1
ATOM 2310 C CA . SER B 2 102 ? 20.66843 29.55535 10.53377 1.000 28.70202 100 SER B CA 1
ATOM 2311 C C . SER B 2 102 ? 19.31858 30.23126 10.65173 1.000 26.85442 100 SER B C 1
ATOM 2312 O O . SER B 2 102 ? 18.42953 29.72769 11.33860 1.000 25.29472 100 SER B O 1
ATOM 2315 N N . PRO B 2 103 ? 19.14762 31.38977 10.04553 1.000 27.71912 101 PRO B N 1
ATOM 2316 C CA . PRO B 2 103 ? 17.85039 32.06290 10.10434 1.000 26.12104 101 PRO B CA 1
ATOM 2317 C C . PRO B 2 103 ? 16.88625 31.48951 9.08650 1.000 29.05623 101 PRO B C 1
ATOM 2318 O O . PRO B 2 103 ? 17.27747 30.87223 8.10298 1.000 35.19047 101 PRO B O 1
ATOM 2322 N N . SER B 2 104 ? 15.60330 31.68007 9.37176 1.000 32.20471 102 SER B N 1
ATOM 2323 C CA . SER B 2 104 ? 14.54347 31.36093 8.43080 1.000 39.66447 102 SER B CA 1
ATOM 2324 C C . SER B 2 104 ? 13.64530 32.57445 8.26395 1.000 45.40458 102 SER B C 1
ATOM 2325 O O . SER B 2 104 ? 12.96977 32.97385 9.21115 1.000 39.27396 102 SER B O 1
ATOM 2328 N N . ASN B 2 113 ? 9.84546 35.61729 11.89444 1.000 41.93241 111 ASN B N 1
ATOM 2329 C CA . ASN B 2 113 ? 11.28087 35.37721 11.74990 1.000 36.00484 111 ASN B CA 1
ATOM 2330 C C . ASN B 2 113 ? 11.72539 34.32179 12.74003 1.000 30.77707 111 ASN B C 1
ATOM 2331 O O . ASN B 2 113 ? 11.42667 34.43903 13.91181 1.000 35.07555 111 ASN B O 1
ATOM 2336 N N . LEU B 2 114 ? 12.47136 33.33262 12.27423 1.000 30.78589 112 LEU B N 1
ATOM 2337 C CA . LEU B 2 114 ? 12.94098 32.26557 13.14697 1.000 28.08950 112 LEU B CA 1
ATOM 2338 C C . LEU B 2 114 ? 14.45296 32.12283 13.06162 1.000 31.87798 112 LEU B C 1
ATOM 2339 O O . LEU B 2 114 ? 15.06200 32.32497 12.01483 1.000 29.76478 112 LEU B O 1
ATOM 2344 N N . LEU B 2 115 ? 15.05732 31.75526 14.17911 1.000 23.37083 113 LEU B N 1
ATOM 2345 C CA . LEU B 2 115 ? 16.42696 31.26304 14.19459 1.000 20.54209 113 LEU B CA 1
ATOM 2346 C C . LEU B 2 115 ? 16.35040 29.76738 14.44375 1.000 23.62153 113 LEU B C 1
ATOM 2347 O O . LEU B 2 115 ? 15.68797 29.34265 15.39180 1.000 26.51780 113 LEU B O 1
ATOM 2352 N N . VAL B 2 116 ? 16.98253 28.98419 13.58544 1.000 20.02139 114 VAL B N 1
ATOM 2353 C CA . VAL B 2 116 ? 16.89323 27.52495 13.64104 1.000 18.56917 114 VAL B CA 1
ATOM 2354 C C . VAL B 2 116 ? 18.17231 26.97016 14.23895 1.000 20.53969 114 VAL B C 1
ATOM 2355 O O . VAL B 2 116 ? 19.26466 27.13668 13.67738 1.000 22.85123 114 VAL B O 1
ATOM 2359 N N . CYS B 2 117 ? 18.04096 26.26492 15.35517 1.000 19.05111 115 CYS B N 1
ATOM 2360 C CA . CYS B 2 117 ? 19.14099 25.48435 15.91321 1.000 15.67948 115 CYS B CA 1
ATOM 2361 C C . CYS B 2 117 ? 18.94075 24.06361 15.43763 1.000 18.79472 115 CYS B C 1
ATOM 2362 O O . CYS B 2 117 ? 18.05270 23.37422 15.93188 1.000 21.45068 115 CYS B O 1
ATOM 2365 N N . HIS B 2 118 ? 19.73790 23.64140 14.45895 1.000 19.26645 116 HIS B N 1
ATOM 2366 C CA . HIS B 2 118 ? 19.58616 22.32245 13.85747 1.000 18.80304 116 HIS B CA 1
ATOM 2367 C C . HIS B 2 118 ? 20.64748 21.41918 14.45477 1.000 19.33610 116 HIS B C 1
ATOM 2368 O O . HIS B 2 118 ? 21.85290 21.61418 14.23150 1.000 20.83808 116 HIS B O 1
ATOM 2375 N N . VAL B 2 119 ? 20.20953 20.42350 15.22346 1.000 17.90288 117 VAL B N 1
ATOM 2376 C CA . VAL B 2 119 ? 21.12353 19.53368 15.93953 1.000 15.48472 117 VAL B CA 1
ATOM 2377 C C . VAL B 2 119 ? 21.03402 18.17557 15.27116 1.000 18.19868 117 VAL B C 1
ATOM 2378 O O . VAL B 2 119 ? 19.93869 17.61506 15.18155 1.000 22.08992 117 VAL B O 1
ATOM 2382 N N . THR B 2 120 ? 22.16588 17.66882 14.77555 1.000 17.40637 118 THR B N 1
ATOM 2383 C CA . THR B 2 120 ? 22.12712 16.47183 13.92733 1.000 18.88239 118 THR B CA 1
ATOM 2384 C C . THR B 2 120 ? 23.07391 15.36817 14.37682 1.000 22.27149 118 THR B C 1
ATOM 2385 O O . THR B 2 120 ? 24.09730 15.59012 15.03146 1.000 21.52104 118 THR B O 1
ATOM 2389 N N . ASP B 2 121 ? 22.70894 14.15087 13.95796 1.000 19.72832 119 ASP B N 1
ATOM 2390 C CA . ASP B 2 121 ? 23.57581 12.97318 14.01735 1.000 19.45808 119 ASP B CA 1
ATOM 2391 C C . ASP B 2 121 ? 24.01615 12.63790 15.44399 1.000 20.43662 119 ASP B C 1
ATOM 2392 O O . ASP B 2 121 ? 25.20243 12.46247 15.71021 1.000 25.76254 119 ASP B O 1
ATOM 2397 N N . PHE B 2 122 ? 23.06492 12.54099 16.36232 1.000 19.20698 120 PHE B N 1
ATOM 2398 C CA . PHE B 2 122 ? 23.45454 12.19046 17.71991 1.000 17.23640 120 PHE B CA 1
ATOM 2399 C C . PHE B 2 122 ? 22.75070 10.92088 18.20217 1.000 22.26749 120 PHE B C 1
ATOM 2400 O O . PHE B 2 122 ? 21.70790 10.51212 17.67241 1.000 18.00109 120 PHE B O 1
ATOM 2408 N N . TYR B 2 123 ? 23.34929 10.30112 19.23877 1.000 18.33053 121 TYR B N 1
ATOM 2409 C CA . TYR B 2 123 ? 22.79745 9.09933 19.84907 1.000 19.53044 121 TYR B CA 1
ATOM 2410 C C . TYR B 2 123 ? 23.37909 9.04691 21.24714 1.000 16.30235 121 TYR B C 1
ATOM 2411 O O . TYR B 2 123 ? 24.58378 9.26758 21.38995 1.000 19.17800 121 TYR B O 1
ATOM 2420 N N . PRO B 2 124 ? 22.58939 8.73303 22.28210 1.000 17.44577 122 PRO B N 1
ATOM 2421 C CA . PRO B 2 124 ? 21.15361 8.40353 22.24412 1.000 19.19221 122 PRO B CA 1
ATOM 2422 C C . PRO B 2 124 ? 20.25005 9.60635 22.06895 1.000 22.91967 122 PRO B C 1
ATOM 2423 O O . PRO B 2 124 ? 20.71581 10.74115 21.90782 1.000 19.93299 122 PRO B O 1
ATOM 2427 N N . GLY B 2 125 ? 18.93789 9.36099 22.12158 1.000 19.80309 123 GLY B N 1
ATOM 2428 C CA . GLY B 2 125 ? 17.99555 10.40968 21.73548 1.000 19.05100 123 GLY B CA 1
ATOM 2429 C C . GLY B 2 125 ? 17.77177 11.49415 22.76494 1.000 21.18803 123 GLY B C 1
ATOM 2430 O O . GLY B 2 125 ? 17.39071 12.60951 22.37911 1.000 22.13412 123 GLY B O 1
ATOM 2431 N N . SER B 2 126 ? 17.98871 11.20926 24.05240 1.000 22.03639 124 SER B N 1
ATOM 2432 C CA . SER B 2 126 ? 17.75800 12.21500 25.08652 1.000 23.15552 124 SER B CA 1
ATOM 2433 C C . SER B 2 126 ? 18.72864 13.38633 24.92086 1.000 20.10714 124 SER B C 1
ATOM 2434 O O . SER B 2 126 ? 19.94317 13.19101 24.85743 1.000 20.80924 124 SER B O 1
ATOM 2437 N N . ILE B 2 127 ? 18.19838 14.60313 24.86806 1.000 19.89312 125 ILE B N 1
ATOM 2438 C CA . ILE B 2 127 ? 19.01973 15.77487 24.58614 1.000 21.24545 125 ILE B CA 1
ATOM 2439 C C . ILE B 2 127 ? 18.28553 16.98773 25.11940 1.000 19.89234 125 ILE B C 1
ATOM 2440 O O . ILE B 2 127 ? 17.06311 16.97218 25.25764 1.000 23.75399 125 ILE B O 1
ATOM 2445 N N . GLN B 2 128 ? 19.03451 18.03247 25.46102 1.000 19.49039 126 GLN B N 1
ATOM 2446 C CA . GLN B 2 128 ? 18.42061 19.26516 25.92820 1.000 19.44941 126 GLN B CA 1
ATOM 2447 C C . GLN B 2 128 ? 18.99540 20.36583 25.05730 1.000 20.42537 126 GLN B C 1
ATOM 2448 O O . GLN B 2 128 ? 20.21417 20.47501 24.95112 1.000 23.76175 126 GLN B O 1
ATOM 2454 N N . VAL B 2 129 ? 18.12177 21.10384 24.37889 1.000 20.14074 127 VAL B N 1
ATOM 2455 C CA . VAL B 2 129 ? 18.50870 22.18801 23.47648 1.000 22.37427 127 VAL B CA 1
ATOM 2456 C C . VAL B 2 129 ? 17.84119 23.45556 23.98782 1.000 24.34538 127 VAL B C 1
ATOM 2457 O O . VAL B 2 129 ? 16.60989 23.50317 24.09533 1.000 22.47056 127 VAL B O 1
ATOM 2461 N N . ARG B 2 130 ? 18.64033 24.47726 24.31741 1.000 20.42237 128 ARG B N 1
ATOM 2462 C CA . ARG B 2 130 ? 18.06054 25.69207 24.88520 1.000 20.60336 128 ARG B CA 1
ATOM 2463 C C . ARG B 2 130 ? 18.56701 26.91030 24.12977 1.000 19.62895 128 ARG B C 1
ATOM 2464 O O . ARG B 2 130 ? 19.73300 26.97320 23.71106 1.000 19.87588 128 ARG B O 1
ATOM 2472 N N . TRP B 2 131 ? 17.69145 27.92207 24.04229 1.000 18.19815 129 TRP B N 1
ATOM 2473 C CA . TRP B 2 131 ? 18.03483 29.19783 23.41974 1.000 19.25673 129 TRP B CA 1
ATOM 2474 C C . TRP B 2 131 ? 18.23388 30.27974 24.47314 1.000 20.34361 129 TRP B C 1
ATOM 2475 O O . TRP B 2 131 ? 17.46236 30.37263 25.43215 1.000 19.41778 129 TRP B O 1
ATOM 2486 N N . PHE B 2 132 ? 19.23153 31.13253 24.25145 1.000 20.06827 130 PHE B N 1
ATOM 2487 C CA . PHE B 2 132 ? 19.49736 32.26622 25.12611 1.000 21.85191 130 PHE B CA 1
ATOM 2488 C C . PHE B 2 132 ? 19.62869 33.51607 24.27957 1.000 19.21510 130 PHE B C 1
ATOM 2489 O O . PHE B 2 132 ? 20.25639 33.48477 23.22266 1.000 20.31922 130 PHE B O 1
ATOM 2497 N N . LEU B 2 133 ? 19.04337 34.61123 24.74921 1.000 20.08327 131 LEU B N 1
ATOM 2498 C CA . LEU B 2 133 ? 19.19124 35.93394 24.14208 1.000 21.21712 131 LEU B CA 1
ATOM 2499 C C . LEU B 2 133 ? 19.81988 36.87452 25.16449 1.000 18.88533 131 LEU B C 1
ATOM 2500 O O . LEU B 2 133 ? 19.23506 37.12400 26.23295 1.000 22.88160 131 LEU B O 1
ATOM 2505 N N . ASN B 2 134 ? 21.01326 37.35175 24.85283 1.000 19.71388 132 ASN B N 1
ATOM 2506 C CA . ASN B 2 134 ? 21.78670 38.19308 25.76202 1.000 19.45909 132 ASN B CA 1
ATOM 2507 C C . ASN B 2 134 ? 21.86499 37.55836 27.13987 1.000 23.91663 132 ASN B C 1
ATOM 2508 O O . ASN B 2 134 ? 21.72323 38.21276 28.17550 1.000 25.28179 132 ASN B O 1
ATOM 2513 N N . GLY B 2 135 ? 22.07665 36.24117 27.16000 1.000 21.38169 133 GLY B N 1
ATOM 2514 C CA . GLY B 2 135 ? 22.28659 35.56802 28.41503 1.000 23.02673 133 GLY B CA 1
ATOM 2515 C C . GLY B 2 135 ? 21.03342 35.11259 29.13033 1.000 24.69348 133 GLY B C 1
ATOM 2516 O O . GLY B 2 135 ? 21.15089 34.40822 30.13571 1.000 27.33810 133 GLY B O 1
ATOM 2517 N N . GLN B 2 136 ? 19.84921 35.47857 28.64074 1.000 25.03317 134 GLN B N 1
ATOM 2518 C CA . GLN B 2 136 ? 18.57814 35.11584 29.25882 1.000 26.52920 134 GLN B CA 1
ATOM 2519 C C . GLN B 2 136 ? 17.92443 33.98312 28.47694 1.000 21.30431 134 GLN B C 1
ATOM 2520 O O . GLN B 2 136 ? 17.77980 34.07839 27.26108 1.000 23.54985 134 GLN B O 1
ATOM 2526 N N . GLU B 2 137 ? 17.54417 32.91372 29.16234 1.000 21.84877 135 GLU B N 1
ATOM 2527 C CA . GLU B 2 137 ? 16.89563 31.81655 28.44702 1.000 22.64497 135 GLU B CA 1
ATOM 2528 C C . GLU B 2 137 ? 15.58356 32.25801 27.82990 1.000 26.81245 135 GLU B C 1
ATOM 2529 O O . GLU B 2 137 ? 14.79325 32.99807 28.43504 1.000 28.74919 135 GLU B O 1
ATOM 2535 N N . GLU B 2 138 ? 15.36006 31.79186 26.61085 1.000 23.82272 136 GLU B N 1
ATOM 2536 C CA . GLU B 2 138 ? 14.15705 32.10050 25.85312 1.000 25.69436 136 GLU B CA 1
ATOM 2537 C C . GLU B 2 138 ? 13.40800 30.79548 25.66311 1.000 27.95040 136 GLU B C 1
ATOM 2538 O O . GLU B 2 138 ? 13.95087 29.84006 25.09114 1.000 28.05282 136 GLU B O 1
ATOM 2544 N N . THR B 2 139 ? 12.20017 30.75923 26.12977 1.000 27.37352 137 THR B N 1
ATOM 2545 C CA . THR B 2 139 ? 11.38283 29.57597 25.99713 1.000 25.70824 137 THR B CA 1
ATOM 2546 C C . THR B 2 139 ? 10.03776 29.84791 25.35019 1.000 25.52977 137 THR B C 1
ATOM 2547 O O . THR B 2 139 ? 9.52282 28.98871 24.62877 1.000 28.55416 137 THR B O 1
ATOM 2551 N N . ALA B 2 140 ? 9.41849 30.99606 25.62921 1.000 28.23655 138 ALA B N 1
ATOM 2552 C CA . ALA B 2 140 ? 8.05554 31.18799 25.13960 1.000 26.64905 138 ALA B CA 1
ATOM 2553 C C . ALA B 2 140 ? 7.99818 31.20252 23.62009 1.000 27.81455 138 ALA B C 1
ATOM 2554 O O . ALA B 2 140 ? 6.98373 30.80532 23.03684 1.000 30.97642 138 ALA B O 1
ATOM 2556 N N . GLY B 2 141 ? 9.07386 31.63005 22.96234 1.000 27.23693 139 GLY B N 1
ATOM 2557 C CA . GLY B 2 141 ? 9.14623 31.73228 21.52458 1.000 27.97402 139 GLY B CA 1
ATOM 2558 C C . GLY B 2 141 ? 9.73743 30.53227 20.82265 1.000 28.9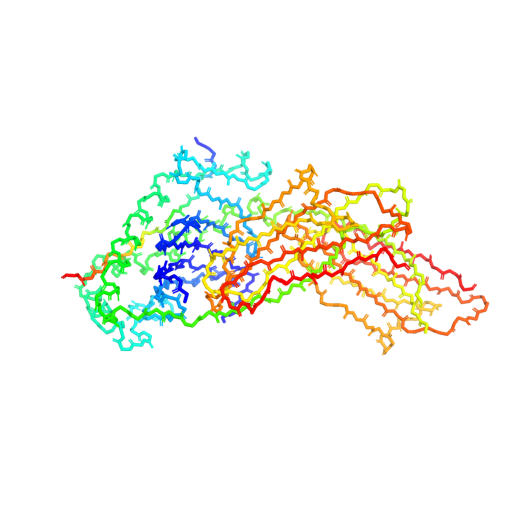8413 139 GLY B C 1
ATOM 2559 O O . GLY B 2 141 ? 9.97163 30.59505 19.61000 1.000 31.53817 139 GLY B O 1
ATOM 2560 N N . VAL B 2 142 ? 9.97006 29.44026 21.55010 1.000 25.10892 140 VAL B N 1
ATOM 2561 C CA . VAL B 2 142 ? 10.61667 28.25593 21.00104 1.000 22.14807 140 VAL B CA 1
ATOM 2562 C C . VAL B 2 142 ? 9.54943 27.31234 20.46473 1.000 25.12854 140 VAL B C 1
ATOM 2563 O O . VAL B 2 142 ? 8.64343 26.91910 21.20063 1.000 27.13763 140 VAL B O 1
ATOM 2567 N N . VAL B 2 143 ? 9.64787 26.99692 19.17312 1.000 27.27346 141 VAL B N 1
ATOM 2568 C CA . VAL B 2 143 ? 8.90179 25.94615 18.50258 1.000 29.76038 141 VAL B CA 1
ATOM 2569 C C . VAL B 2 143 ? 9.91205 24.84818 18.20847 1.000 41.74233 141 VAL B C 1
ATOM 2570 O O . VAL B 2 143 ? 10.87148 25.07524 17.45705 1.000 34.66754 141 VAL B O 1
ATOM 2574 N N . SER B 2 144 ? 9.70145 23.66421 18.75853 1.000 30.33825 142 SER B N 1
ATOM 2575 C CA . SER B 2 144 ? 10.58015 22.53344 18.47059 1.000 30.78640 142 SER B CA 1
ATOM 2576 C C . SER B 2 144 ? 9.85674 21.47219 17.63859 1.000 45.77686 142 SER B C 1
ATOM 2577 O O . SER B 2 144 ? 8.63800 21.28900 17.77919 1.000 37.84107 142 SER B O 1
ATOM 2580 N N . THR B 2 145 ? 10.60475 20.79732 16.73782 1.000 33.23089 143 THR B N 1
ATOM 2581 C CA . THR B 2 145 ? 10.08583 19.56831 16.15785 1.000 37.53489 143 THR B CA 1
ATOM 2582 C C . THR B 2 145 ? 10.02917 18.49437 17.24402 1.000 33.99463 143 THR B C 1
ATOM 2583 O O . THR B 2 145 ? 10.44402 18.70042 18.38295 1.000 40.49171 143 THR B O 1
ATOM 2587 N N . ASN B 2 146 ? 9.47528 17.34690 16.91404 1.000 35.74199 144 ASN B N 1
ATOM 2588 C CA . ASN B 2 146 ? 9.82414 16.31320 17.85502 1.000 43.30250 144 ASN B CA 1
ATOM 2589 C C . ASN B 2 146 ? 11.24943 15.86899 17.55668 1.000 27.96047 144 ASN B C 1
ATOM 2590 O O . ASN B 2 146 ? 11.88050 16.33190 16.60303 1.000 25.40452 144 ASN B O 1
ATOM 2595 N N . LEU B 2 147 ? 11.76835 15.00873 18.41596 1.000 27.00493 145 LEU B N 1
ATOM 2596 C CA . LEU B 2 147 ? 12.92022 14.21259 18.04774 1.000 20.56931 145 LEU B CA 1
ATOM 2597 C C . LEU B 2 147 ? 12.64411 13.52477 16.71708 1.000 24.35920 145 LEU B C 1
ATOM 2598 O O . LEU B 2 147 ? 11.57262 12.95549 16.51801 1.000 27.42247 145 LEU B O 1
ATOM 2603 N N . ILE B 2 148 ? 13.60346 13.59974 15.79751 1.000 20.52800 146 ILE B N 1
ATOM 2604 C CA . ILE B 2 148 ? 13.48483 12.99068 14.48311 1.000 21.31443 146 ILE B CA 1
ATOM 2605 C C . ILE B 2 148 ? 14.42631 11.80628 14.45262 1.000 22.88008 146 ILE B C 1
ATOM 2606 O O . ILE B 2 148 ? 15.64266 11.96764 14.60371 1.000 24.08239 146 ILE B O 1
ATOM 2611 N N . ARG B 2 149 ? 13.86613 10.61372 14.26666 1.000 21.99558 147 ARG B N 1
ATOM 2612 C CA . ARG B 2 149 ? 14.63675 9.39167 14.13595 1.000 21.98980 147 ARG B CA 1
ATOM 2613 C C . ARG B 2 149 ? 15.04231 9.18137 12.67649 1.000 22.08471 147 ARG B C 1
ATOM 2614 O O . ARG B 2 149 ? 14.18411 9.14048 11.78724 1.000 23.75702 147 ARG B O 1
ATOM 2622 N N . ASN B 2 150 ? 16.33308 9.06149 12.42499 1.000 16.83667 148 ASN B N 1
ATOM 2623 C CA . ASN B 2 150 ? 16.80915 8.95588 11.05318 1.000 20.55227 148 ASN B CA 1
ATOM 2624 C C . ASN B 2 150 ? 16.76800 7.53045 10.54068 1.000 23.34835 148 ASN B C 1
ATOM 2625 O O . ASN B 2 150 ? 16.92229 7.33126 9.33095 1.000 22.55690 148 ASN B O 1
ATOM 2630 N N . GLY B 2 151 ? 16.60816 6.55910 11.43840 1.000 20.55254 149 GLY B N 1
ATOM 2631 C CA . GLY B 2 151 ? 16.59027 5.15773 11.07235 1.000 21.62901 149 GLY B CA 1
ATOM 2632 C C . GLY B 2 151 ? 17.95773 4.51809 10.95608 1.000 21.85327 149 GLY B C 1
ATOM 2633 O O . GLY B 2 151 ? 18.03528 3.30105 10.71979 1.000 26.45744 149 GLY B O 1
ATOM 2634 N N . ASP B 2 152 ? 19.03750 5.27761 11.12792 1.000 20.26722 150 ASP B N 1
ATOM 2635 C CA . ASP B 2 152 ? 20.39696 4.78682 10.98879 1.000 18.99236 150 ASP B CA 1
ATOM 2636 C C . ASP B 2 152 ? 21.15515 4.83989 12.31364 1.000 18.90206 150 ASP B C 1
ATOM 2637 O O . ASP B 2 152 ? 22.38960 4.92389 12.33658 1.000 22.07087 150 ASP B O 1
ATOM 2642 N N . TRP B 2 153 ? 20.42412 4.72976 13.42122 1.000 21.94042 151 TRP B N 1
ATOM 2643 C CA . TRP B 2 153 ? 20.97042 4.82343 14.77486 1.000 17.28805 151 TRP B CA 1
ATOM 2644 C C . TRP B 2 153 ? 21.51056 6.21595 15.08168 1.000 16.85821 151 TRP B C 1
ATOM 2645 O O . TRP B 2 153 ? 22.38834 6.37604 15.95209 1.000 19.56104 151 TRP B O 1
ATOM 2656 N N . THR B 2 154 ? 20.94625 7.23182 14.43683 1.000 19.63516 152 THR B N 1
ATOM 2657 C CA . THR B 2 154 ? 21.14356 8.61078 14.87047 1.000 19.57282 152 THR B CA 1
ATOM 2658 C C . THR B 2 154 ? 19.80912 9.32589 14.84386 1.000 20.89064 152 THR B C 1
ATOM 2659 O O . THR B 2 154 ? 18.85136 8.89363 14.19037 1.000 19.51376 152 THR B O 1
ATOM 2663 N N . PHE B 2 155 ? 19.77555 10.46887 15.54244 1.000 19.41440 153 PHE B N 1
ATOM 2664 C CA . PHE B 2 155 ? 18.65301 11.37359 15.65156 1.000 17.63946 153 PHE B CA 1
ATOM 2665 C C . PHE B 2 155 ? 19.05045 12.75676 15.14497 1.000 16.70887 153 PHE B C 1
ATOM 2666 O O . PHE B 2 155 ? 20.23485 13.05639 14.99602 1.000 19.11871 153 PHE B O 1
ATOM 2674 N N . GLN B 2 156 ? 18.03205 13.57880 14.94357 1.000 19.21608 154 GLN B N 1
ATOM 2675 C CA . GLN B 2 156 ? 18.23774 15.02041 14.76591 1.000 17.90505 154 GLN B CA 1
ATOM 2676 C C . GLN B 2 156 ? 17.03691 15.72574 15.36943 1.000 20.29176 154 GLN B C 1
ATOM 2677 O O . GLN B 2 156 ? 16.01016 15.11929 15.66990 1.000 20.91098 154 GLN B O 1
ATOM 2683 N N . ILE B 2 157 ? 17.15269 17.04366 15.54661 1.000 17.44698 155 ILE B N 1
ATOM 2684 C CA . ILE B 2 157 ? 16.01973 17.80966 16.04404 1.000 18.06706 155 ILE B CA 1
ATOM 2685 C C . ILE B 2 157 ? 16.23967 19.23770 15.58798 1.000 21.25186 155 ILE B C 1
ATOM 2686 O O . ILE B 2 157 ? 17.37583 19.67653 15.43172 1.000 20.52394 155 ILE B O 1
ATOM 2691 N N . LEU B 2 158 ? 15.15178 19.94084 15.32839 1.000 19.21679 156 LEU B N 1
ATOM 2692 C CA . LEU B 2 158 ? 15.20509 21.35592 14.94899 1.000 20.11435 156 LEU B CA 1
ATOM 2693 C C . LEU B 2 158 ? 14.52066 22.15376 16.04033 1.000 22.54596 156 LEU B C 1
ATOM 2694 O O . LEU B 2 158 ? 13.34540 21.94296 16.34526 1.000 23.84144 156 LEU B O 1
ATOM 2699 N N . VAL B 2 159 ? 15.25106 23.07261 16.64027 1.000 18.42357 157 VAL B N 1
ATOM 2700 C CA . VAL B 2 159 ? 14.72168 23.83988 17.73775 1.000 19.76569 157 VAL B CA 1
ATOM 2701 C C . VAL B 2 159 ? 14.76538 25.28617 17.28739 1.000 22.89745 157 VAL B C 1
ATOM 2702 O O . VAL B 2 159 ? 15.84451 25.87161 17.16537 1.000 19.50825 157 VAL B O 1
ATOM 2706 N N . MET B 2 160 ? 13.59691 25.85535 17.01308 1.000 22.94949 158 MET B N 1
ATOM 2707 C CA . MET B 2 160 ? 13.46816 27.15400 16.35877 1.000 21.73776 158 MET B CA 1
ATOM 2708 C C . MET B 2 160 ? 12.97533 28.20721 17.34053 1.000 28.36009 158 MET B C 1
ATOM 2709 O O . MET B 2 160 ? 12.12003 27.93730 18.18941 1.000 29.04842 158 MET B O 1
ATOM 2714 N N . LEU B 2 161 ? 13.53606 29.40450 17.23256 1.000 22.97902 159 LEU B N 1
ATOM 2715 C CA . LEU B 2 161 ? 13.22003 30.50993 18.12449 1.000 20.98612 159 LEU B CA 1
ATOM 2716 C C . LEU B 2 161 ? 12.57497 31.62415 17.31643 1.000 25.46845 159 LEU B C 1
ATOM 2717 O O . LEU B 2 161 ? 13.16021 32.09700 16.33799 1.000 23.48471 159 LEU B O 1
ATOM 2722 N N . GLU B 2 162 ? 11.35870 31.99255 17.70481 1.000 30.55185 160 GLU B N 1
ATOM 2723 C CA . GLU B 2 162 ? 10.72452 33.19796 17.18135 1.000 31.60002 160 GLU B CA 1
ATOM 2724 C C . GLU B 2 162 ? 11.46977 34.42529 17.68820 1.000 29.08579 160 GLU B C 1
ATOM 2725 O O . GLU B 2 162 ? 11.66749 34.59535 18.89251 1.000 35.77098 160 GLU B O 1
ATOM 2731 N N . MET B 2 163 ? 11.90290 35.27433 16.76332 1.000 29.15769 161 MET B N 1
ATOM 2732 C CA . MET B 2 163 ? 12.90255 36.28925 17.05009 1.000 32.82907 161 MET B CA 1
ATOM 2733 C C . MET B 2 163 ? 12.52775 37.59360 16.35878 1.000 33.52493 161 MET B C 1
ATOM 2734 O O . MET B 2 163 ? 11.96383 37.58635 15.26747 1.000 34.50905 161 MET B O 1
ATOM 2739 N N . THR B 2 164 ? 12.85366 38.70901 17.00284 1.000 33.32639 162 THR B N 1
ATOM 2740 C CA . THR B 2 164 ? 12.85875 40.01535 16.34509 1.000 38.07864 162 THR B CA 1
ATOM 2741 C C . THR B 2 164 ? 14.24575 40.60976 16.49003 1.000 30.53518 162 THR B C 1
ATOM 2742 O O . THR B 2 164 ? 14.55148 41.22581 17.52384 1.000 33.66635 162 THR B O 1
ATOM 2746 N N . PRO B 2 165 ? 15.09119 40.49762 15.47503 1.000 37.07936 163 PRO B N 1
ATOM 2747 C CA . PRO B 2 165 ? 16.48385 40.88820 15.64735 1.000 43.30540 163 PRO B CA 1
ATOM 2748 C C . PRO B 2 165 ? 16.63449 42.39202 15.75637 1.000 46.82994 163 PRO B C 1
ATOM 2749 O O . PRO B 2 165 ? 15.84367 43.16242 15.21086 1.000 43.96442 163 PRO B O 1
ATOM 2753 N N . GLN B 2 166 ? 17.66180 42.79191 16.49122 1.000 40.89828 164 GLN B N 1
ATOM 2754 C CA . GLN B 2 166 ? 18.03796 44.18122 16.66835 1.000 42.01333 164 GLN B CA 1
ATOM 2755 C C . GLN B 2 166 ? 19.54754 44.16830 16.76731 1.000 41.41399 164 GLN B C 1
ATOM 2756 O O . GLN B 2 166 ? 20.10751 43.22851 17.33835 1.000 34.10445 164 GLN B O 1
ATOM 2762 N N . GLN B 2 167 ? 20.20828 45.17318 16.19594 1.000 36.98250 165 GLN B N 1
ATOM 2763 C CA . GLN B 2 167 ? 21.66314 45.16916 16.20379 1.000 37.38122 165 GLN B CA 1
ATOM 2764 C C . GLN B 2 167 ? 22.15176 45.05931 17.64006 1.000 35.74413 165 GLN B C 1
ATOM 2765 O O . GLN B 2 167 ? 21.57911 45.65470 18.55628 1.000 39.63417 165 GLN B O 1
ATOM 2771 N N . GLY B 2 168 ? 23.20085 44.27545 17.84080 1.000 32.63296 166 GLY B N 1
ATOM 2772 C CA . GLY B 2 168 ? 23.75249 44.08961 19.15413 1.000 32.12275 166 GLY B CA 1
ATOM 2773 C C . GLY B 2 168 ? 23.26529 42.84170 19.86608 1.000 31.40210 166 GLY B C 1
ATOM 2774 O O . GLY B 2 168 ? 23.95556 42.35598 20.76458 1.000 29.69016 166 GLY B O 1
ATOM 2775 N N . ASP B 2 169 ? 22.10029 42.32122 19.50124 1.000 24.91909 167 ASP B N 1
ATOM 2776 C CA . ASP B 2 169 ? 21.58771 41.13555 20.19570 1.000 22.85192 167 ASP B CA 1
ATOM 2777 C C . ASP B 2 169 ? 22.47702 39.92578 19.92097 1.000 24.64174 167 ASP B C 1
ATOM 2778 O O . ASP B 2 169 ? 22.94007 39.70416 18.80155 1.000 25.51449 167 ASP B O 1
ATOM 2783 N N . VAL B 2 170 ? 22.70116 39.11975 20.95200 1.000 21.90858 168 VAL B N 1
ATOM 2784 C CA . VAL B 2 170 ? 23.55261 37.94208 20.83769 1.000 21.49844 168 VAL B CA 1
ATOM 2785 C C . VAL B 2 170 ? 22.70809 36.73668 21.22955 1.000 22.24287 168 VAL B C 1
ATOM 2786 O O . VAL B 2 170 ? 22.29366 36.61842 22.38446 1.000 20.62073 168 VAL B O 1
ATOM 2790 N N . TYR B 2 171 ? 22.43905 35.86564 20.26891 1.000 20.74555 169 TYR B N 1
ATOM 2791 C CA . TYR B 2 171 ? 21.68757 34.64082 20.48229 1.000 20.62074 169 TYR B CA 1
ATOM 2792 C C . TYR B 2 171 ? 22.66154 33.48713 20.61814 1.000 17.42554 169 TYR B C 1
ATOM 2793 O O . TYR B 2 171 ? 23.62507 33.38371 19.85676 1.000 20.47579 169 TYR B O 1
ATOM 2802 N N . ILE B 2 172 ? 22.34944 32.55619 21.50771 1.000 18.09237 170 ILE B N 1
ATOM 2803 C CA . ILE B 2 172 ? 23.18247 31.35959 21.67646 1.000 19.93287 170 ILE B CA 1
ATOM 2804 C C . ILE B 2 172 ? 22.26176 30.16071 21.83508 1.000 19.86668 170 ILE B C 1
ATOM 2805 O O . ILE B 2 172 ? 21.34704 30.18623 22.67459 1.000 19.35006 170 ILE B O 1
ATOM 2810 N N . CYS B 2 173 ? 22.50226 29.10697 21.02429 1.000 17.74407 171 CYS B N 1
ATOM 2811 C CA . CYS B 2 173 ? 21.83271 27.80731 21.17838 1.000 17.64705 171 CYS B CA 1
ATOM 2812 C C . CYS B 2 173 ? 22.79735 26.89429 21.92760 1.000 19.78895 171 CYS B C 1
ATOM 2813 O O . CYS B 2 173 ? 23.96201 26.80192 21.54598 1.000 20.75498 171 CYS B O 1
ATOM 2816 N N . GLN B 2 174 ? 22.35422 26.30784 23.04295 1.000 17.81926 172 GLN B N 1
ATOM 2817 C CA . GLN B 2 174 ? 23.22080 25.45241 23.84796 1.000 18.33868 172 GLN B CA 1
ATOM 2818 C C . GLN B 2 174 ? 22.63856 24.05196 23.88745 1.000 20.02330 172 GLN B C 1
ATOM 2819 O O . GLN B 2 174 ? 21.44284 23.87516 24.15831 1.000 20.82575 172 GLN B O 1
ATOM 2825 N N . VAL B 2 175 ? 23.49056 23.06166 23.66560 1.000 16.34948 173 VAL B N 1
ATOM 2826 C CA . VAL B 2 175 ? 23.05505 21.67069 23.56022 1.000 17.29828 173 VAL B CA 1
ATOM 2827 C C . VAL B 2 175 ? 23.74735 20.86162 24.63728 1.000 18.35720 173 VAL B C 1
ATOM 2828 O O . VAL B 2 175 ? 24.97789 20.91265 24.76414 1.000 20.12934 173 VAL B O 1
ATOM 2832 N N . GLU B 2 176 ? 22.95746 20.11313 25.40070 1.000 17.96917 174 GLU B N 1
ATOM 2833 C CA . GLU B 2 176 ? 23.45017 19.22952 26.45674 1.000 17.48873 174 GLU B CA 1
ATOM 2834 C C . GLU B 2 176 ? 23.15683 17.79835 26.04567 1.000 17.75375 174 GLU B C 1
ATOM 2835 O O . GLU B 2 176 ? 22.01642 17.48875 25.67668 1.000 20.63186 174 GLU B O 1
ATOM 2841 N N . HIS B 2 177 ? 24.16103 16.92260 26.14756 1.000 20.71559 175 HIS B N 1
ATOM 2842 C CA . HIS B 2 177 ? 24.00233 15.54928 25.68923 1.000 21.11625 175 HIS B CA 1
ATOM 2843 C C . HIS B 2 177 ? 25.02660 14.68775 26.40592 1.000 21.67908 175 HIS B C 1
ATOM 2844 O O . HIS B 2 177 ? 26.15687 15.12726 26.61818 1.000 21.66510 175 HIS B O 1
ATOM 2851 N N . THR B 2 178 ? 24.64502 13.43297 26.70076 1.000 21.80449 176 THR B N 1
ATOM 2852 C CA . THR B 2 178 ? 25.52476 12.55061 27.47452 1.000 19.37829 176 THR B CA 1
ATOM 2853 C C . THR B 2 178 ? 26.85232 12.27466 26.77341 1.000 20.47937 176 THR B C 1
ATOM 2854 O O . THR B 2 178 ? 27.82453 11.90389 27.44668 1.000 27.54916 176 THR B O 1
ATOM 2858 N N . SER B 2 179 ? 26.93268 12.44858 25.44640 1.000 20.41597 177 SER B N 1
ATOM 2859 C CA . SER B 2 179 ? 28.16651 12.21201 24.70842 1.000 20.98596 177 SER B CA 1
ATOM 2860 C C . SER B 2 179 ? 29.19596 13.32313 24.85625 1.000 23.20218 177 SER B C 1
ATOM 2861 O O . SER B 2 179 ? 30.31817 13.17658 24.34273 1.000 24.79779 177 SER B O 1
ATOM 2864 N N . LEU B 2 180 ? 28.82194 14.44021 25.45553 1.000 23.41557 178 LEU B N 1
ATOM 2865 C CA . LEU B 2 180 ? 29.67179 15.61909 25.52606 1.000 23.14713 178 LEU B CA 1
ATOM 2866 C C . LEU B 2 180 ? 30.32387 15.72263 26.89777 1.000 23.37837 178 LEU B C 1
ATOM 2867 O O . LEU B 2 180 ? 29.71447 15.39085 27.90360 1.000 27.64914 178 LEU B O 1
ATOM 2872 N N . ASP B 2 181 ? 31.57270 16.21463 26.92002 1.000 30.79098 179 ASP B N 1
ATOM 2873 C CA . ASP B 2 181 ? 32.18673 16.62180 28.18218 1.000 30.66182 179 ASP B CA 1
ATOM 2874 C C . ASP B 2 181 ? 31.43376 17.80007 28.77594 1.000 29.59962 179 ASP B C 1
ATOM 2875 O O . ASP B 2 181 ? 31.03677 17.78303 29.94551 1.000 35.56052 179 ASP B O 1
ATOM 2880 N N . SER B 2 182 ? 31.22724 18.82735 27.97257 1.000 31.17165 180 SER B N 1
ATOM 2881 C CA . SER B 2 182 ? 30.51846 20.02916 28.37154 1.000 32.84155 180 SER B CA 1
ATOM 2882 C C . SER B 2 182 ? 29.50732 20.38708 27.29638 1.000 26.44313 180 SER B C 1
ATOM 2883 O O . SER B 2 182 ? 29.62430 19.93749 26.15054 1.000 26.69042 180 SER B O 1
ATOM 2886 N N . PRO B 2 183 ? 28.52934 21.23322 27.62428 1.000 26.52151 181 PRO B N 1
ATOM 2887 C CA . PRO B 2 183 ? 27.55238 21.63636 26.61091 1.000 23.67190 181 PRO B CA 1
ATOM 2888 C C . PRO B 2 183 ? 28.25280 22.31031 25.45129 1.000 28.80294 181 PRO B C 1
ATOM 2889 O O . PRO B 2 183 ? 29.33059 22.89478 25.61015 1.000 28.76370 181 PRO B O 1
ATOM 2893 N N . VAL B 2 184 ? 27.67135 22.16794 24.25352 1.000 22.29724 182 VAL B N 1
ATOM 2894 C CA . VAL B 2 184 ? 28.19887 22.85642 23.08705 1.000 20.14276 182 VAL B CA 1
ATOM 2895 C C . VAL B 2 184 ? 27.26169 24.01088 22.75050 1.000 23.95803 182 VAL B C 1
ATOM 2896 O O . VAL B 2 184 ? 26.04677 23.94839 22.99350 1.000 20.87884 182 VAL B O 1
ATOM 2900 N N . THR B 2 185 ? 27.84527 25.09448 22.22781 1.000 23.76428 183 THR B N 1
ATOM 2901 C CA . THR B 2 185 ? 27.08343 26.30348 21.92632 1.000 20.29122 183 THR B CA 1
ATOM 2902 C C . THR B 2 185 ? 27.41287 26.79657 20.53261 1.000 19.12807 183 THR B C 1
ATOM 2903 O O . THR B 2 185 ? 28.52924 26.61532 20.02798 1.000 23.21888 183 THR B O 1
ATOM 2907 N N . VAL B 2 186 ? 26.42393 27.42599 19.90352 1.000 19.49495 184 VAL B N 1
ATOM 2908 C CA . VAL B 2 186 ? 26.62951 28.14161 18.65223 1.000 18.27992 184 VAL B CA 1
ATOM 2909 C C . VAL B 2 186 ? 26.00743 29.52048 18.83882 1.000 19.60955 184 VAL B C 1
ATOM 2910 O O . VAL B 2 186 ? 24.87374 29.63296 19.30896 1.000 20.32370 184 VAL B O 1
ATOM 2914 N N . GLU B 2 187 ? 26.74173 30.55917 18.46075 1.000 20.57595 185 GLU B N 1
ATOM 2915 C CA . GLU B 2 187 ? 26.31703 31.93435 18.64938 1.000 21.33777 185 GLU B CA 1
ATOM 2916 C C . GLU B 2 187 ? 25.85341 32.51222 17.32750 1.000 20.05743 185 GLU B C 1
ATOM 2917 O O . GLU B 2 187 ? 26.39873 32.18184 16.26808 1.000 23.59295 185 GLU B O 1
ATOM 2923 N N . TRP B 2 188 ? 24.82849 33.35022 17.39321 1.000 23.23665 186 TRP B N 1
ATOM 2924 C CA . TRP B 2 188 ? 24.35213 34.09725 16.23238 1.000 24.46667 186 TRP B CA 1
ATOM 2925 C C . TRP B 2 188 ? 24.12213 35.54387 16.65029 1.000 24.02752 186 TRP B C 1
ATOM 2926 O O . TRP B 2 188 ? 23.35364 35.80889 17.57695 1.000 22.19904 186 TRP B O 1
ATOM 2937 N N . LYS B 2 189 ? 24.83937 36.47581 16.00405 1.000 24.68760 187 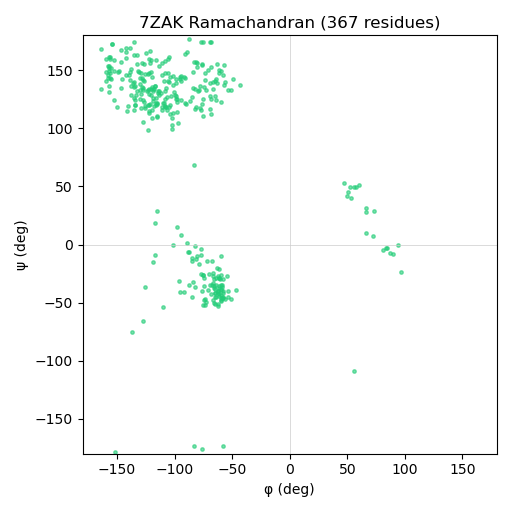LYS B N 1
ATOM 2938 C CA . LYS B 2 189 ? 24.75364 37.90211 16.31603 1.000 28.10517 187 LYS B CA 1
ATOM 2939 C C . LYS B 2 189 ? 23.83594 38.61118 15.33201 1.000 29.27753 187 LYS B C 1
ATOM 2940 O O . LYS B 2 189 ? 23.99200 38.48103 14.11479 1.000 28.95459 187 LYS B O 1
ATOM 2946 N N . ALA B 2 190 ? 22.87489 39.33797 15.86821 1.000 25.72832 188 ALA B N 1
ATOM 2947 C CA . ALA B 2 190 ? 21.88792 40.05929 15.06743 1.000 40.13517 188 ALA B CA 1
ATOM 2948 C C . ALA B 2 190 ? 22.45251 41.33105 14.43505 1.000 41.81785 188 ALA B C 1
ATOM 2949 O O . ALA B 2 190 ? 23.60468 41.69420 14.65972 1.000 42.72542 188 ALA B O 1
ATOM 2951 N N . LYS C 3 1 ? 32.71961 -17.84150 20.94783 1.000 38.71326 1 LYS C N 1
ATOM 2952 C CA . LYS C 3 1 ? 31.70413 -16.97931 20.35280 1.000 46.68791 1 LYS C CA 1
ATOM 2953 C C . LYS C 3 1 ? 31.86966 -15.57191 20.87685 1.000 43.09061 1 LYS C C 1
ATOM 2954 O O . LYS C 3 1 ? 32.41990 -15.39070 21.97947 1.000 39.82782 1 LYS C O 1
ATOM 2960 N N . ASN C 3 2 ? 31.36852 -14.59594 20.10462 1.000 40.08863 2 ASN C N 1
ATOM 2961 C CA . ASN C 3 2 ? 31.04652 -13.26175 20.61125 1.000 35.02860 2 ASN C CA 1
ATOM 2962 C C . ASN C 3 2 ? 30.04081 -13.39639 21.74329 1.000 26.14687 2 ASN C C 1
ATOM 2963 O O . ASN C 3 2 ? 29.68197 -14.51285 22.12267 1.000 28.04090 2 ASN C O 1
ATOM 2968 N N . LEU C 3 3 ? 29.52007 -12.27540 22.23711 1.000 22.19938 3 LEU C N 1
ATOM 2969 C CA . LEU C 3 3 ? 28.47295 -12.31741 23.25054 1.000 23.55884 3 LEU C CA 1
ATOM 2970 C C . LEU C 3 3 ? 27.14743 -12.66448 22.57837 1.000 26.51483 3 LEU C C 1
ATOM 2971 O O . LEU C 3 3 ? 26.66069 -11.91169 21.72512 1.000 24.03348 3 LEU C O 1
ATOM 2976 N N . GLU C 3 4 ? 26.57968 -13.82235 22.91971 1.000 23.06494 4 GLU C N 1
ATOM 2977 C CA . GLU C 3 4 ? 25.45475 -14.37233 22.17443 1.000 21.79242 4 GLU C CA 1
ATOM 2978 C C . GLU C 3 4 ? 24.12971 -13.88053 22.74347 1.000 20.59611 4 GLU C C 1
ATOM 2979 O O . GLU C 3 4 ? 23.83552 -14.10587 23.93524 1.000 23.68612 4 GLU C O 1
ATOM 2985 N N . LYS C 3 5 ? 23.35108 -13.20508 21.89828 1.000 21.42285 5 LYS C N 1
ATOM 2986 C CA . LYS C 3 5 ? 21.98754 -12.79580 22.25045 1.000 20.12164 5 LYS C CA 1
ATOM 2987 C C . LYS C 3 5 ? 21.07897 -14.02653 22.23399 1.000 22.52139 5 LYS C C 1
ATOM 2988 O O . LYS C 3 5 ? 21.22007 -14.88541 21.37131 1.000 23.83040 5 LYS C O 1
ATOM 2994 N N . TYR C 3 6 ? 20.13425 -14.09206 23.18409 1.000 20.81747 6 TYR C N 1
ATOM 2995 C CA . TYR C 3 6 ? 19.20544 -15.22108 23.30516 1.000 21.19150 6 TYR C CA 1
ATOM 2996 C C . TYR C 3 6 ? 17.93777 -14.95676 22.51410 1.000 26.16125 6 TYR C C 1
ATOM 2997 O O . TYR C 3 6 ? 17.44064 -13.82822 22.47542 1.000 22.86252 6 TYR C O 1
ATOM 3006 N N . LYS C 3 7 ? 17.39064 -16.01153 21.93441 1.000 23.98078 7 LYS C N 1
ATOM 3007 C CA . LYS C 3 7 ? 16.09418 -15.93174 21.28652 1.000 29.18196 7 LYS C CA 1
ATOM 3008 C C . LYS C 3 7 ? 14.98320 -16.26438 22.27626 1.000 30.86258 7 LYS C C 1
ATOM 3009 O O 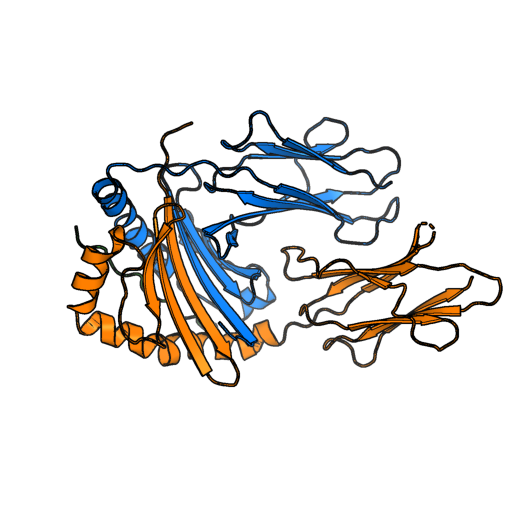. LYS C 3 7 ? 15.21779 -16.82307 23.35735 1.000 28.31731 7 LYS C O 1
ATOM 3015 N N . GLY C 3 8 ? 13.75204 -15.89267 21.89199 1.000 24.68574 8 GLY C N 1
ATOM 3016 C CA . GLY C 3 8 ? 12.56544 -16.53675 22.40107 1.000 28.63006 8 GLY C CA 1
ATOM 3017 C C . GLY C 3 8 ? 11.97571 -17.46145 21.34437 1.000 26.85102 8 GLY C C 1
ATOM 3018 O O . GLY C 3 8 ? 12.26474 -17.35386 20.15460 1.000 30.03788 8 GLY C O 1
ATOM 3019 N N . LYS C 3 9 ? 11.12578 -18.38619 21.78560 1.000 26.91471 9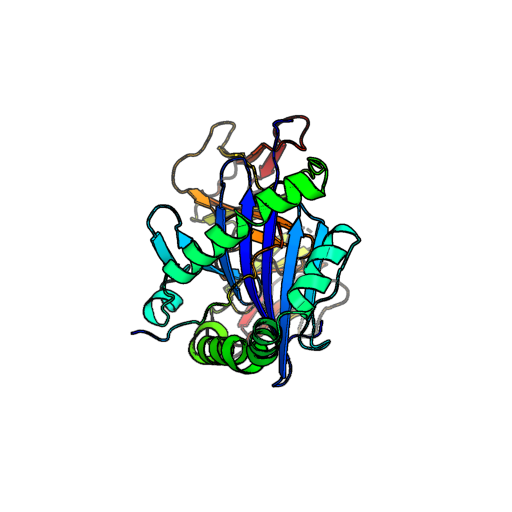 LYS C N 1
ATOM 3020 C CA . LYS C 3 9 ? 10.56416 -19.41020 20.90704 1.000 28.21539 9 LYS C CA 1
ATOM 3021 C C . LYS C 3 9 ? 9.05576 -19.18913 20.80844 1.000 28.72719 9 LYS C C 1
ATOM 3022 O O . LYS C 3 9 ? 8.33555 -19.37742 21.79706 1.000 29.02934 9 LYS C O 1
ATOM 3028 N N . PHE C 3 10 ? 8.57635 -18.73929 19.64625 1.000 28.10365 10 PHE C N 1
ATOM 3029 C CA . PHE C 3 10 ? 7.13461 -18.60581 19.46243 1.000 26.54547 10 PHE C CA 1
ATOM 3030 C C . PHE C 3 10 ? 6.45579 -19.96196 19.60783 1.000 27.01710 10 PHE C C 1
ATOM 3031 O O . PHE C 3 10 ? 7.03421 -21.01330 19.29728 1.000 27.37676 10 PHE C O 1
ATOM 3039 N N . VAL C 3 11 ? 5.21408 -19.92800 20.06685 1.000 25.36451 11 VAL C N 1
ATOM 3040 C CA . VAL C 3 11 ? 4.45680 -21.15581 20.33943 1.000 27.65155 11 VAL C CA 1
ATOM 3041 C C . VAL C 3 11 ? 3.61433 -21.50793 19.13037 1.000 28.32438 11 VAL C C 1
ATOM 3042 O O . VAL C 3 11 ? 3.09678 -20.62837 18.43229 1.000 29.23971 11 VAL C O 1
ATOM 3046 N N . ARG C 3 12 ? 3.46534 -22.81158 18.88260 1.000 27.54102 12 ARG C N 1
ATOM 3047 C CA . ARG C 3 12 ? 2.68698 -23.31281 17.75903 1.000 30.04993 12 ARG C CA 1
ATOM 3048 C C . ARG C 3 12 ? 1.19358 -23.26434 18.07265 1.000 28.91673 12 ARG C C 1
ATOM 3049 O O . ARG C 3 12 ? 0.75456 -23.69442 19.14755 1.000 29.30882 12 ARG C O 1
ATOM 3057 N N . GLU C 3 13 ? 0.41631 -22.75016 17.12725 1.000 28.30992 13 GLU C N 1
ATOM 3058 C CA . GLU C 3 13 ? -1.03290 -22.71239 17.25191 1.000 29.09223 13 GLU C CA 1
ATOM 3059 C C . GLU C 3 13 ? -1.61240 -24.12966 17.30971 1.000 36.97023 13 GLU C C 1
ATOM 3060 O O . GLU C 3 13 ? -1.01563 -25.09465 16.82477 1.000 36.16095 13 GLU C O 1
ATOM 3066 N N . ILE C 3 14 ? -2.79422 -24.24524 17.91201 1.000 39.74329 14 ILE C N 1
ATOM 3067 C CA . ILE C 3 14 ? -3.54718 -25.49681 17.88810 1.000 42.54893 14 ILE C CA 1
ATOM 3068 C C . ILE C 3 14 ? -4.30769 -25.56391 16.56968 1.000 48.39103 14 ILE C C 1
ATOM 3069 O O . ILE C 3 14 ? -5.17959 -24.72757 16.30374 1.000 51.90204 14 ILE C O 1
ATOM 3074 N N . ASP C 3 15 ? -3.97790 -26.54817 15.73603 1.000 51.35437 15 ASP C N 1
ATOM 3075 C CA . ASP C 3 15 ? -4.76234 -26.76698 14.52399 1.000 59.05796 15 ASP C CA 1
ATOM 3076 C C . ASP C 3 15 ? -5.28720 -28.19526 14.45852 1.000 64.40162 15 ASP C C 1
ATOM 3077 O O . ASP C 3 15 ? -5.71549 -28.75434 15.47037 1.000 75.47431 15 ASP C O 1
#

Foldseek 3Di:
DDDPKDKDWDKAADDDPVRIWTFIDIRQHTQWTQPLVVLAIGGPDPVDVVPDDDRSVVRVVVRVVRVVVVVVVCVVVVNDDDDWDAWDKDKDWPDQADAQDKTKIKIKTDDTDDPDKDKFKDKPRHTDDPQKDKDDFGADPVGGTMIMIMHIDHADQPIKMWIWMDTPNDPDIDTDIDHSD/DDDDWDKDWDWDWDDDPNFTWIKIFTQTPNRGQKMDILVVQAIDGPDPVCPVVRVVQRVDVVSSVVVNCCRPPPRVVVVVVCVVPVVPDWWAWDWDWDCPVKIKTKTWFTPDQDKDKWKDKPRHTDDPQWDKDPWADPVPRGIMIIIMGDDDADAPIKMKIWMDDPNDPGIDIDIDGD/DPPDDDDDDDDDDDD

Secondary structure (DSSP, 8-state):
---SEEEEEEEEEESSSS-EEEEEEETTEEEEEEETTTTEEEESSHHHHHHEE--HHHHHHHHHHHHHHHHHHHHHTTSPPPPPBPPEEEEEESS---TTS-EEEEEEEEEEBSS--EEEEEETTEEE-SSEEE---EE-TTS-EEEEEEEEE---SS-EEEEEEE-TT-SS-EEEEEE--/-----EEEEEEEEEEETTEEEEEEEEEETTEEEEEEETTT-SEEESSGGGHHHHHHHHT-HHHHHHHHHHIIIIIHHHHHHHHHTGGG--BPPEEEEEE--EEEEEEEEEBSS--EEEEEETTEEE-TTEEE---EE-SSS-EEEEEEEE----TT-EEEEEEE-TT-SS-EEEEEE-/--EEPPP--PPPPP-

Solvent-accessible surface area: 17832 Å² total; per-residue (Å²): 102,165,39,79,40,47,9,7,9,4,2,4,0,7,74,60,205,41,72,18,14,0,0,2,22,0,38,113,5,16,0,0,56,3,30,43,131,147,135,83,30,43,46,64,40,145,44,0,27,176,25,2,30,12,101,15,114,7,0,33,39,1,16,46,14,0,61,71,1,11,88,10,0,20,112,64,15,129,94,71,60,28,80,33,38,68,9,105,13,73,16,33,20,33,41,27,50,92,118,58,100,84,8,32,0,0,0,37,0,27,117,0,4,4,0,24,26,90,31,35,6,12,26,93,47,118,72,42,108,143,47,67,62,106,17,36,18,12,14,56,134,47,23,0,2,23,9,3,17,29,2,87,12,78,1,35,76,132,25,58,14,21,0,60,0,60,12,68,27,43,158,135,64,45,91,82,126,34,59,22,213,115,59,108,4,18,0,0,0,0,8,5,13,14,25,6,85,120,61,81,22,65,4,5,0,32,0,0,4,8,80,70,18,0,0,69,0,12,30,101,67,16,58,1,119,39,53,46,128,29,0,125,50,0,8,106,83,0,44,77,64,137,97,33,16,89,41,1,120,38,4,20,106,117,9,2,80,45,4,38,94,17,0,80,52,18,0,44,113,30,116,41,102,12,114,32,47,20,47,82,93,129,48,0,16,0,17,0,1,5,0,11,36,11,90,25,99,24,81,1,45,38,90,65,119,61,50,90,110,16,48,65,58,45,131,75,39,58,0,10,36,0,14,12,3,19,41,6,39,5,97,18,111,59,126,167,54,23,42,4,55,0,46,0,64,16,92,16,28,156,72,65,48,77,42,93,65,141,27,201,67,89,38,4,89,87,8,112,3,12,120,17,70,142